Protein AF-A0AAU8WFD1-F1 (afdb_monomer)

Radius of gyration: 31.19 Å; Cα contacts (8 Å, |Δi|>4): 1048; chains: 1; bounding box: 68×57×112 Å

Foldseek 3Di:
DDDDDDDDDDDDDDDDDDDDDDDDDDDDDDDDDDDPDDPPDPDDPDQPLAALDPDDPDPFFAWAAQAAAQAFAEKEFEPDPLDDVQLQVLVCVVCVVQVHHYHYDPDADQLNLQAWTATQSNQEIEGAPDWCAVLLVLLLLLLVLFPLVAPCSLLQACSNLVDSFEDTDHPVNNVRSVVVCVSHVHHYDHALWNAGSLQKHWHAALVGDIFMEGEQSRLLSSLCQQLLVPLQLLVLLLVVCVVVVLQQKDWAFDADPNDGDPAIDIGHHHLVLLLLLCVLVVLQPPPQPDPVSSSVVSSSLVSLLVSDHPPDPLVPPDDPVVSLVVCVVVSLVVVCVSVVHHDDPRYPVVVVSVVSNSSSVCSSPDDGPDDLVQLVVLLVVDDDDLSQLVSSLSSCCSSSVHHPPDDPVVSSVSSSSSVSSSVVSLCSVCVVNSHDSLSYQHARDNDNGNLQAWGYYPNQEIEGEALVQQLVLLVVLLPDPPDDPVSNVQSVVQNVVSVVSNVSRVVSSVRRCVSSVVSVGHYDYHHAWGDTDLFIGGQSQWGWYHGVWTEIEWADDQRVSSVVVRVVVVCVVPPGYHYHHGQNDFDPPPDDDRDGSQRVCVSVVHGPNSSMHTHD

Organism: NCBI:txid2014742

Structure (mmCIF, N/CA/C/O backbone):
data_AF-A0AAU8WFD1-F1
#
_entry.id   AF-A0AAU8WFD1-F1
#
loop_
_atom_site.group_PDB
_atom_site.id
_atom_site.type_symbol
_atom_site.label_atom_id
_atom_site.label_alt_id
_atom_site.label_comp_id
_atom_site.label_asym_id
_atom_site.label_entity_id
_atom_site.label_seq_id
_atom_site.pdbx_PDB_ins_code
_atom_site.Cartn_x
_atom_site.Cartn_y
_atom_site.Cartn_z
_atom_site.occupancy
_atom_site.B_iso_or_equiv
_atom_site.auth_seq_id
_atom_site.auth_comp_id
_atom_site.auth_asym_id
_atom_site.auth_atom_id
_atom_site.pdbx_PDB_model_num
ATOM 1 N N . MET A 1 1 ? 43.605 -22.599 57.002 1.00 27.89 1 MET A N 1
ATOM 2 C CA . MET A 1 1 ? 43.574 -24.043 56.692 1.00 27.89 1 MET A CA 1
ATOM 3 C C . MET A 1 1 ? 42.374 -24.658 57.401 1.00 27.89 1 MET A C 1
ATOM 5 O O . MET A 1 1 ? 42.294 -24.521 58.610 1.00 27.89 1 MET A O 1
ATOM 9 N N . SER A 1 2 ? 41.481 -25.279 56.622 1.00 26.44 2 SER A N 1
ATOM 10 C CA . SER A 1 2 ? 40.519 -26.343 56.986 1.00 26.44 2 SER A CA 1
ATOM 11 C C . SER A 1 2 ? 39.309 -26.050 57.910 1.00 26.44 2 SER A C 1
ATOM 13 O O . SER A 1 2 ? 39.406 -26.133 59.124 1.00 26.44 2 SER A O 1
ATOM 15 N N . THR A 1 3 ? 38.165 -25.759 57.267 1.00 29.31 3 THR A N 1
ATOM 16 C CA . THR A 1 3 ? 36.883 -26.524 57.235 1.00 29.31 3 THR A CA 1
ATOM 17 C C . THR A 1 3 ? 36.111 -26.940 58.519 1.00 29.31 3 THR A C 1
ATOM 19 O O . THR A 1 3 ? 36.570 -27.819 59.233 1.00 29.31 3 THR A O 1
ATOM 22 N N . LEU A 1 4 ? 34.857 -26.420 58.614 1.00 29.12 4 LEU A N 1
ATOM 23 C CA . LEU A 1 4 ? 33.569 -26.898 59.221 1.00 29.12 4 LEU A CA 1
ATOM 24 C C . LEU A 1 4 ? 33.535 -27.369 60.712 1.00 29.12 4 LEU A C 1
ATOM 26 O O . LEU A 1 4 ? 34.518 -27.863 61.231 1.00 29.12 4 LEU A O 1
ATOM 30 N N . ILE A 1 5 ? 32.447 -27.257 61.503 1.00 26.64 5 ILE A N 1
ATOM 31 C CA . ILE A 1 5 ? 31.070 -27.800 61.359 1.00 26.64 5 ILE A CA 1
ATOM 32 C C . ILE A 1 5 ? 30.066 -27.061 62.296 1.00 26.64 5 ILE A C 1
ATOM 34 O O . ILE A 1 5 ? 30.421 -26.596 63.375 1.00 26.64 5 ILE A O 1
ATOM 38 N N . PHE A 1 6 ? 28.802 -27.031 61.846 1.00 27.27 6 PHE A N 1
ATOM 39 C CA . PHE A 1 6 ? 27.512 -26.660 62.465 1.00 27.27 6 PHE A CA 1
ATOM 40 C C . PHE A 1 6 ? 27.219 -27.115 63.913 1.00 27.27 6 PHE A C 1
ATOM 42 O O . PHE A 1 6 ? 27.647 -28.184 64.334 1.00 27.27 6 PHE A O 1
ATOM 49 N N . THR A 1 7 ? 26.280 -26.421 64.578 1.00 25.20 7 THR A N 1
ATOM 50 C CA . THR A 1 7 ? 25.049 -27.019 65.165 1.00 25.20 7 THR A CA 1
ATOM 51 C C . THR A 1 7 ? 24.092 -25.925 65.673 1.00 25.20 7 THR A C 1
ATOM 53 O O . THR A 1 7 ? 24.521 -24.959 66.295 1.00 25.20 7 THR A O 1
ATOM 56 N N . GLY A 1 8 ? 22.793 -26.063 65.377 1.00 23.50 8 GLY A N 1
ATOM 57 C CA . GLY A 1 8 ? 21.712 -25.222 65.910 1.00 23.50 8 GLY A CA 1
ATOM 58 C C . GLY A 1 8 ? 20.941 -25.902 67.043 1.00 23.50 8 GLY A C 1
ATOM 59 O O . GLY A 1 8 ? 21.218 -27.055 67.346 1.00 23.50 8 GLY A O 1
ATOM 60 N N . LEU A 1 9 ? 19.979 -25.184 67.634 1.00 24.41 9 LEU A N 1
ATOM 61 C CA . LEU A 1 9 ? 18.864 -25.616 68.510 1.00 24.41 9 LEU A CA 1
ATOM 62 C C . LEU A 1 9 ? 18.195 -24.298 69.000 1.00 24.41 9 LEU A C 1
ATOM 64 O O . LEU A 1 9 ? 18.910 -23.344 69.270 1.00 24.41 9 LEU A O 1
ATOM 68 N N . TYR A 1 10 ? 16.878 -24.076 69.057 1.00 24.98 10 TYR A N 1
ATOM 69 C CA . TYR A 1 10 ? 15.832 -24.859 69.712 1.00 24.98 10 TYR A CA 1
ATOM 70 C C . TYR A 1 10 ? 14.419 -24.449 69.231 1.00 24.98 10 TYR A C 1
ATOM 72 O O . TYR A 1 10 ? 14.175 -23.328 68.793 1.00 24.98 10 TYR A O 1
ATOM 80 N N . ILE A 1 11 ? 13.501 -25.403 69.381 1.00 24.56 11 ILE A N 1
ATOM 81 C CA . ILE A 1 11 ? 12.045 -25.403 69.145 1.00 24.56 11 ILE A CA 1
ATOM 82 C C . ILE A 1 11 ? 11.280 -24.706 70.297 1.00 24.56 11 ILE A C 1
ATOM 84 O O . ILE A 1 11 ? 11.816 -24.666 71.400 1.00 24.56 11 ILE A O 1
ATOM 88 N N . VAL A 1 12 ? 10.023 -24.264 70.054 1.00 25.25 12 VAL A N 1
ATOM 89 C CA . VAL A 1 12 ? 8.772 -24.413 70.882 1.00 25.25 12 VAL A CA 1
ATOM 90 C C . VAL A 1 12 ? 7.782 -23.260 70.548 1.00 25.25 12 VAL A C 1
ATOM 92 O O . VAL A 1 12 ? 8.127 -22.099 70.713 1.00 25.25 12 VAL A O 1
ATOM 95 N N . LYS A 1 13 ? 6.654 -23.510 69.836 1.00 24.14 13 LYS A N 1
ATOM 96 C CA . LYS A 1 13 ? 5.252 -23.744 70.330 1.00 24.14 13 LYS A CA 1
ATOM 97 C C . LYS A 1 13 ? 4.712 -22.552 71.172 1.00 24.14 13 LYS A C 1
ATOM 99 O O . LYS A 1 13 ? 5.364 -22.197 72.132 1.00 24.14 13 LYS A O 1
ATOM 104 N N . LEU A 1 14 ? 3.558 -21.892 70.974 1.00 24.48 14 LEU A N 1
ATOM 105 C CA . LEU A 1 14 ? 2.190 -22.236 70.532 1.00 24.48 14 LEU A CA 1
ATOM 106 C C . LEU A 1 14 ? 1.364 -20.933 70.271 1.00 24.48 14 LEU A C 1
ATOM 108 O O . LEU A 1 14 ? 1.722 -19.865 70.751 1.00 24.48 14 LEU A O 1
ATOM 112 N N . ARG A 1 15 ? 0.247 -21.072 69.534 1.00 22.14 15 ARG A N 1
ATOM 113 C CA . ARG A 1 15 ? -0.860 -20.118 69.213 1.00 22.14 15 ARG A CA 1
ATOM 114 C C . ARG A 1 15 ? -1.748 -19.757 70.448 1.00 22.14 15 ARG A C 1
ATOM 116 O O . ARG A 1 15 ? -1.482 -20.333 71.500 1.00 22.14 15 ARG A O 1
ATOM 123 N N . PRO A 1 16 ? -2.958 -19.139 70.326 1.00 46.91 16 PRO A N 1
ATOM 124 C CA . PRO A 1 16 ? -3.492 -17.982 69.552 1.00 46.91 16 PRO A CA 1
ATOM 125 C C . PRO A 1 16 ? -4.308 -16.992 70.445 1.00 46.91 16 PRO A C 1
ATOM 127 O O . PRO A 1 16 ? -4.671 -17.345 71.560 1.00 46.91 16 PRO A O 1
ATOM 130 N N . LEU A 1 17 ? -4.751 -15.828 69.939 1.00 23.12 17 LEU A N 1
ATOM 131 C CA . LEU A 1 17 ? -6.086 -15.295 70.290 1.00 23.12 17 LEU A CA 1
ATOM 132 C C . LEU A 1 17 ? -6.581 -14.259 69.272 1.00 23.12 17 LEU A C 1
ATOM 134 O O . LEU A 1 17 ? -5.813 -13.454 68.755 1.00 23.12 17 LEU A O 1
ATOM 138 N N . ALA A 1 18 ? -7.875 -14.331 68.982 1.00 23.69 18 ALA A N 1
ATOM 139 C CA . ALA A 1 18 ? -8.595 -13.534 68.005 1.00 23.69 18 ALA A CA 1
ATOM 140 C C . ALA A 1 18 ? -9.371 -12.367 68.657 1.00 23.69 18 ALA A C 1
ATOM 142 O O . ALA A 1 18 ? -9.537 -12.324 69.874 1.00 23.69 18 ALA A O 1
ATOM 143 N N . ILE A 1 19 ? -9.989 -11.577 67.767 1.00 24.34 19 ILE A N 1
ATOM 144 C CA . ILE A 1 19 ? -11.188 -10.727 67.919 1.00 24.34 19 ILE A CA 1
ATOM 145 C C . ILE A 1 19 ? -10.951 -9.269 68.381 1.00 24.34 19 ILE A C 1
ATOM 147 O O . ILE A 1 19 ? -10.714 -9.016 69.554 1.00 24.34 19 ILE A O 1
ATOM 151 N N . PHE A 1 20 ? -11.095 -8.286 67.474 1.00 24.36 20 PHE A N 1
ATOM 152 C CA . PHE A 1 20 ? -12.323 -7.474 67.310 1.00 24.36 20 PHE A CA 1
ATOM 153 C C . PHE A 1 20 ? -12.210 -6.444 66.169 1.00 24.36 20 PHE A C 1
ATOM 155 O O . PHE A 1 20 ? -11.160 -5.864 65.915 1.00 24.36 20 PHE A O 1
ATOM 162 N N . VAL A 1 21 ? -13.340 -6.254 65.486 1.00 23.44 21 VAL A N 1
ATOM 163 C CA . VAL A 1 21 ? -13.617 -5.306 64.396 1.00 23.44 21 VAL A CA 1
ATOM 164 C C . VAL A 1 21 ? -13.984 -3.931 64.967 1.00 23.44 21 VAL A C 1
ATOM 166 O O . VAL A 1 21 ? -14.761 -3.871 65.916 1.00 23.44 21 VAL A O 1
ATOM 169 N N . ALA A 1 22 ? -13.540 -2.843 64.324 1.00 22.84 22 ALA A N 1
ATOM 170 C CA . ALA A 1 22 ? -14.235 -1.552 64.347 1.00 22.84 22 ALA A CA 1
ATOM 171 C C . ALA A 1 22 ? -13.976 -0.758 63.049 1.00 22.84 22 ALA A C 1
ATOM 173 O O . ALA A 1 22 ? -12.835 -0.456 62.708 1.00 22.84 22 ALA A O 1
ATOM 174 N N . LEU A 1 23 ? -15.058 -0.433 62.332 1.00 22.09 23 LEU A N 1
ATOM 175 C CA . LEU A 1 23 ? -15.110 0.574 61.266 1.00 22.09 23 LEU A CA 1
ATOM 176 C C . LEU A 1 23 ? -15.112 1.990 61.877 1.00 22.09 23 LEU A C 1
ATOM 178 O O . LEU A 1 23 ? -15.856 2.209 62.830 1.00 22.09 23 LEU A O 1
ATOM 182 N N . ALA A 1 24 ? -14.397 2.950 61.267 1.00 22.56 24 ALA A N 1
ATOM 183 C CA . ALA A 1 24 ? -14.975 4.139 60.599 1.00 22.56 24 ALA A CA 1
ATOM 184 C C . ALA A 1 24 ? -13.978 5.321 60.416 1.00 22.56 24 ALA A C 1
ATOM 186 O O . ALA A 1 24 ? -13.462 5.883 61.374 1.00 22.56 24 ALA A O 1
ATOM 187 N N . THR A 1 25 ? -13.831 5.724 59.144 1.00 23.64 25 THR A N 1
ATOM 188 C CA . THR A 1 25 ? -13.755 7.097 58.577 1.00 23.64 25 THR A CA 1
ATOM 189 C C . THR A 1 25 ? -12.599 8.092 58.847 1.00 23.64 25 THR A C 1
ATOM 191 O O . THR A 1 25 ? -12.519 8.709 59.898 1.00 23.64 25 THR A O 1
ATOM 194 N N . VAL A 1 26 ? -11.878 8.373 57.740 1.00 24.25 26 VAL A N 1
ATOM 195 C CA . VAL A 1 26 ? -11.469 9.676 57.139 1.00 24.25 26 VAL A CA 1
ATOM 196 C C . VAL A 1 26 ? -10.494 10.600 57.898 1.00 24.25 26 VAL A C 1
ATOM 198 O O . VAL A 1 26 ? -10.899 11.345 58.779 1.00 24.25 26 VAL A O 1
ATOM 201 N N . SER A 1 27 ? -9.237 10.694 57.435 1.00 23.05 27 SER A N 1
ATOM 202 C CA . SER A 1 27 ? -8.633 11.880 56.767 1.00 23.05 27 SER A CA 1
ATOM 203 C C . SER A 1 27 ? -7.091 11.815 56.693 1.00 23.05 27 SER A C 1
ATOM 205 O O . SER A 1 27 ? -6.401 11.285 57.552 1.00 23.05 27 SER A O 1
ATOM 207 N N . SER A 1 28 ? -6.593 12.352 55.585 1.00 24.61 28 SER A N 1
ATOM 208 C CA . SER A 1 28 ? -5.229 12.538 55.073 1.00 24.61 28 SER A CA 1
ATOM 209 C C . SER A 1 28 ? -4.153 13.125 56.016 1.00 24.61 28 SER A C 1
ATOM 211 O O . SER A 1 28 ? -4.383 14.194 56.576 1.00 24.61 28 SER A O 1
ATOM 213 N N . HIS A 1 29 ? -2.947 12.531 56.059 1.00 24.75 29 HIS A N 1
ATOM 214 C CA . HIS A 1 29 ? -1.668 13.061 55.512 1.00 24.75 29 HIS A CA 1
ATOM 215 C C . HIS A 1 29 ? -0.426 12.307 56.054 1.00 24.75 29 HIS A C 1
ATOM 217 O O . HIS A 1 29 ? -0.282 12.106 57.253 1.00 24.75 29 HIS A O 1
ATOM 223 N N . ALA A 1 30 ? 0.500 12.033 55.127 1.00 22.94 30 ALA A N 1
ATOM 224 C CA . ALA A 1 30 ? 1.960 11.950 55.272 1.00 22.94 30 ALA A CA 1
ATOM 225 C C . ALA A 1 30 ? 2.653 10.730 55.941 1.00 22.94 30 ALA A C 1
ATOM 227 O O . ALA A 1 30 ? 2.759 10.610 57.153 1.00 22.94 30 ALA A O 1
ATOM 228 N N . VAL A 1 31 ? 3.271 9.935 55.053 1.00 24.75 31 VAL A N 1
ATOM 229 C CA . VAL A 1 31 ? 4.660 9.424 55.067 1.00 24.75 31 VAL A CA 1
ATOM 230 C C . VAL A 1 31 ? 5.158 8.668 56.310 1.00 24.75 31 VAL A C 1
ATOM 232 O O . VAL A 1 31 ? 5.600 9.258 57.291 1.00 24.75 31 VAL A O 1
ATOM 235 N N . ALA A 1 32 ? 5.306 7.349 56.163 1.00 24.06 32 ALA A N 1
ATOM 236 C CA . ALA A 1 32 ? 6.411 6.613 56.773 1.00 24.06 32 ALA A CA 1
ATOM 237 C C . ALA A 1 32 ? 6.882 5.499 55.826 1.00 24.06 32 ALA A C 1
ATOM 239 O O . ALA A 1 32 ? 6.126 4.601 55.462 1.00 24.06 32 ALA A O 1
ATOM 240 N N . ASN A 1 33 ? 8.149 5.612 55.429 1.00 27.11 33 ASN A N 1
ATOM 241 C CA . ASN A 1 33 ? 8.922 4.663 54.642 1.00 27.11 33 ASN A CA 1
ATOM 242 C C . ASN A 1 33 ? 8.757 3.219 55.137 1.00 27.11 33 ASN A C 1
ATOM 244 O O . ASN A 1 33 ? 9.178 2.892 56.247 1.00 27.11 33 ASN A O 1
ATOM 248 N N . GLN A 1 34 ? 8.285 2.333 54.266 1.00 24.28 34 GLN A N 1
ATOM 249 C CA . GLN A 1 34 ? 8.747 0.951 54.271 1.00 24.28 34 GLN A CA 1
ATOM 250 C C . GLN A 1 34 ? 9.442 0.698 52.944 1.00 24.28 34 GLN A C 1
ATOM 252 O O . GLN A 1 34 ? 8.828 0.702 51.881 1.00 24.28 34 GLN A O 1
ATOM 257 N N . ALA A 1 35 ? 10.760 0.549 53.044 1.00 23.50 35 ALA A N 1
ATOM 258 C CA . ALA A 1 35 ? 11.615 0.076 51.980 1.00 23.50 35 ALA A CA 1
ATOM 259 C C . ALA A 1 35 ? 11.080 -1.273 51.489 1.00 23.50 35 ALA A C 1
ATOM 261 O O . ALA A 1 35 ? 11.246 -2.299 52.150 1.00 23.50 35 ALA A O 1
ATOM 262 N N . ILE A 1 36 ? 10.428 -1.259 50.330 1.00 24.75 36 ILE A N 1
ATOM 263 C CA . ILE A 1 36 ? 10.290 -2.455 49.516 1.00 24.75 36 ILE A CA 1
ATOM 264 C C . ILE A 1 36 ? 11.693 -2.704 48.972 1.00 24.75 36 ILE A C 1
ATOM 266 O O . ILE A 1 36 ? 12.208 -1.947 48.152 1.00 24.75 36 ILE A O 1
ATOM 270 N N . LEU A 1 37 ? 12.348 -3.711 49.542 1.00 22.20 37 LEU A N 1
ATOM 271 C CA . LEU A 1 37 ? 13.598 -4.262 49.046 1.00 22.20 37 LEU A CA 1
ATOM 272 C C . LEU A 1 37 ? 13.393 -4.663 47.582 1.00 22.20 37 LEU A C 1
ATOM 274 O O . LEU A 1 37 ? 12.732 -5.658 47.297 1.00 22.20 37 LEU A O 1
ATOM 278 N N . PHE A 1 38 ? 13.959 -3.876 46.670 1.00 21.88 38 PHE A N 1
ATOM 279 C CA . PHE A 1 38 ? 14.233 -4.316 45.311 1.00 21.88 38 PHE A CA 1
ATOM 280 C C . PHE A 1 38 ? 15.153 -5.539 45.399 1.00 21.88 38 PHE A C 1
ATOM 282 O O . PHE A 1 38 ? 16.234 -5.426 45.987 1.00 21.88 38 PHE A O 1
ATOM 289 N N . PRO A 1 39 ? 14.796 -6.694 44.816 1.00 23.47 39 PRO A N 1
ATOM 290 C CA . PRO A 1 39 ? 15.807 -7.647 44.417 1.00 23.47 39 PRO A CA 1
ATOM 291 C C . PRO A 1 39 ? 16.593 -6.970 43.294 1.00 23.47 39 PRO A C 1
ATOM 293 O O . PRO A 1 39 ? 16.148 -6.884 42.152 1.00 23.47 39 PRO A O 1
ATOM 296 N N . THR A 1 40 ? 17.747 -6.412 43.644 1.00 27.30 40 THR A N 1
ATOM 297 C CA . THR A 1 40 ? 18.810 -6.119 42.692 1.00 27.30 40 THR A CA 1
ATOM 298 C C . THR A 1 40 ? 19.379 -7.452 42.228 1.00 27.30 40 THR A C 1
ATOM 300 O O . THR A 1 40 ? 20.411 -7.885 42.727 1.00 27.30 40 THR A O 1
ATOM 303 N N . ASP A 1 41 ? 18.689 -8.096 41.296 1.00 23.97 41 ASP A N 1
ATOM 304 C CA . ASP A 1 41 ? 19.329 -9.006 40.363 1.00 23.97 41 ASP A CA 1
ATOM 305 C C . ASP A 1 41 ? 19.213 -8.361 38.990 1.00 23.97 41 ASP A C 1
ATOM 307 O O . ASP A 1 41 ? 18.152 -8.288 38.373 1.00 23.97 41 ASP A O 1
ATOM 311 N N . SER A 1 42 ? 20.347 -7.827 38.547 1.00 26.50 42 SER A N 1
ATOM 312 C CA . SER A 1 42 ? 20.631 -7.518 37.158 1.00 26.50 42 SER A CA 1
ATOM 313 C C . SER A 1 42 ? 20.534 -8.812 36.348 1.00 26.50 42 SER A C 1
ATOM 315 O O . SER A 1 42 ? 21.547 -9.454 36.065 1.00 26.50 42 SER A O 1
ATOM 317 N N . ALA A 1 43 ? 19.314 -9.219 36.009 1.00 22.80 43 ALA A N 1
ATOM 318 C CA . ALA A 1 43 ? 19.093 -10.172 34.945 1.00 22.80 43 ALA A CA 1
ATOM 319 C C . ALA A 1 43 ? 19.506 -9.471 33.651 1.00 22.80 43 ALA A C 1
ATOM 321 O O . ALA A 1 43 ? 18.942 -8.447 33.262 1.00 22.80 43 ALA A O 1
ATOM 322 N N . GLN A 1 44 ? 20.564 -9.986 33.032 1.00 22.56 44 GLN A N 1
ATOM 323 C CA . GLN A 1 44 ? 20.882 -9.681 31.649 1.00 22.56 44 GLN A CA 1
ATOM 324 C C . GLN A 1 44 ? 19.602 -9.857 30.823 1.00 22.56 44 GLN A C 1
ATOM 326 O O . GLN A 1 44 ? 18.900 -10.852 30.992 1.00 22.56 44 GLN A O 1
ATOM 331 N N . TYR A 1 45 ? 19.299 -8.880 29.966 1.00 27.25 45 TYR A N 1
ATOM 332 C CA . TYR A 1 45 ? 18.312 -9.010 28.899 1.00 27.25 45 TYR A CA 1
ATOM 333 C C . TYR A 1 45 ? 18.726 -10.192 28.010 1.00 27.25 45 TYR A C 1
ATOM 335 O O . TYR A 1 45 ? 19.468 -10.033 27.042 1.00 27.25 45 TYR A O 1
ATOM 343 N N . GLU A 1 46 ? 18.308 -11.403 28.368 1.00 23.73 46 GLU A N 1
ATOM 344 C CA . GLU A 1 46 ? 18.277 -12.515 27.433 1.00 23.73 46 GLU A CA 1
ATOM 345 C C . GLU A 1 46 ? 17.120 -12.236 26.479 1.00 23.73 46 GLU A C 1
ATOM 347 O O . GLU A 1 46 ? 15.958 -12.216 26.886 1.00 23.73 46 GLU A O 1
ATOM 352 N N . SER A 1 47 ? 17.434 -11.991 25.204 1.00 31.69 47 SER A N 1
ATOM 353 C CA . SER A 1 47 ? 16.423 -11.982 24.153 1.00 31.69 47 SER A CA 1
ATOM 354 C C . SER A 1 47 ? 15.741 -13.350 24.167 1.00 31.69 47 SER A C 1
ATOM 356 O O . SER A 1 47 ? 16.341 -14.351 23.761 1.00 31.69 47 SER A O 1
ATOM 358 N N . SER A 1 48 ? 14.515 -13.425 24.678 1.00 32.50 48 SER A N 1
ATOM 359 C CA . SER A 1 48 ? 13.751 -14.663 24.671 1.00 32.50 48 SER A CA 1
ATOM 360 C C . SER A 1 48 ? 13.519 -15.067 23.216 1.00 32.50 48 SER A C 1
ATOM 362 O O . SER A 1 48 ? 12.790 -14.401 22.482 1.00 32.50 48 SER A O 1
ATOM 364 N N . THR A 1 49 ? 14.160 -16.152 22.784 1.00 34.69 49 THR A N 1
ATOM 365 C CA . THR A 1 49 ? 13.849 -16.817 21.516 1.00 34.69 49 THR A CA 1
ATOM 366 C C . THR A 1 49 ? 12.496 -17.503 21.676 1.00 34.69 49 THR A C 1
ATOM 368 O O . THR A 1 49 ? 12.391 -18.649 22.108 1.00 34.69 49 THR A O 1
ATOM 371 N N . PHE A 1 50 ? 11.431 -16.751 21.405 1.00 43.03 50 PHE A N 1
ATOM 372 C CA . PHE A 1 50 ? 10.076 -17.279 21.343 1.00 43.03 50 PHE A CA 1
ATOM 373 C C . PHE A 1 50 ? 9.964 -18.167 20.104 1.00 43.03 50 PHE A C 1
ATOM 375 O O . PHE A 1 50 ? 10.178 -17.698 18.994 1.00 43.03 50 PHE A O 1
ATOM 382 N N . ARG A 1 51 ? 9.656 -19.453 20.283 1.00 43.81 51 ARG A N 1
ATOM 383 C CA . ARG A 1 51 ? 9.287 -20.344 19.179 1.00 43.81 51 ARG A CA 1
ATOM 384 C C . ARG A 1 51 ? 7.777 -20.502 19.175 1.00 43.81 51 ARG A C 1
ATOM 386 O O . ARG A 1 51 ? 7.229 -21.021 20.148 1.00 43.81 51 ARG A O 1
ATOM 393 N N . VAL A 1 52 ? 7.124 -20.124 18.079 1.00 46.28 52 VAL A N 1
ATOM 394 C CA . VAL A 1 52 ? 5.742 -20.532 17.816 1.00 46.28 52 VAL A CA 1
ATOM 395 C C . VAL A 1 52 ? 5.756 -22.058 17.699 1.00 46.28 52 VAL A C 1
ATOM 397 O O . VAL A 1 52 ? 6.476 -22.634 16.883 1.00 46.28 52 VAL A O 1
ATOM 400 N N . GLY A 1 53 ? 5.058 -22.742 18.606 1.00 38.09 53 GLY A N 1
ATOM 401 C CA . GLY A 1 53 ? 5.049 -24.200 18.659 1.00 38.09 53 GLY A CA 1
ATOM 402 C C . GLY A 1 53 ? 4.545 -24.792 17.343 1.00 38.09 53 GLY A C 1
ATOM 403 O O . GLY A 1 53 ? 3.431 -24.505 16.918 1.00 38.09 53 GLY A O 1
ATOM 404 N N . SER A 1 54 ? 5.346 -25.657 16.715 1.00 36.81 54 SER A N 1
ATOM 405 C CA . SER A 1 54 ? 4.979 -26.381 15.497 1.00 36.81 54 SER A CA 1
ATOM 406 C C . SER A 1 54 ? 3.917 -27.450 15.790 1.00 36.81 54 SER A C 1
ATOM 408 O O . SER A 1 54 ? 4.225 -28.640 15.876 1.00 36.81 54 SER A O 1
ATOM 410 N N . GLN A 1 55 ? 2.662 -27.056 15.980 1.00 37.59 55 GLN A N 1
ATOM 411 C CA . GLN A 1 55 ? 1.534 -27.987 15.951 1.00 37.59 55 GLN A CA 1
ATOM 412 C C . GLN A 1 55 ? 0.320 -27.348 15.275 1.00 37.59 55 GLN A C 1
ATOM 414 O O . GLN A 1 55 ? -0.657 -26.998 15.925 1.00 37.59 55 GLN A O 1
ATOM 419 N N . SER A 1 56 ? 0.350 -27.289 13.943 1.00 36.88 56 SER A N 1
ATOM 420 C CA . SER A 1 56 ? -0.871 -27.232 13.140 1.00 36.88 56 SER A CA 1
ATOM 421 C C . SER A 1 56 ? -0.871 -28.390 12.144 1.00 36.88 56 SER A C 1
ATOM 423 O O . SER A 1 56 ? 0.026 -28.534 11.320 1.00 36.88 56 SER A O 1
ATOM 425 N N . THR A 1 57 ? -1.875 -29.259 12.271 1.00 32.66 57 THR A N 1
ATOM 426 C CA . THR A 1 57 ? -2.209 -30.340 11.324 1.00 32.66 57 THR A CA 1
ATOM 427 C C . THR A 1 57 ? -3.353 -29.929 10.386 1.00 32.66 57 THR A C 1
ATOM 429 O O . THR A 1 57 ? -3.906 -30.761 9.669 1.00 32.66 57 THR A O 1
ATOM 432 N N . SER A 1 58 ? -3.720 -28.642 10.380 1.00 36.53 58 SER A N 1
ATOM 433 C CA . SER A 1 58 ? -4.740 -28.068 9.504 1.00 36.53 58 SER A CA 1
ATOM 434 C C . SER A 1 58 ? -4.063 -27.363 8.331 1.00 36.53 58 SER A C 1
ATOM 436 O O . SER A 1 58 ? -3.505 -26.283 8.493 1.00 36.53 58 SER A O 1
ATOM 438 N N . ASN A 1 59 ? -4.179 -27.938 7.133 1.00 38.56 59 ASN A N 1
ATOM 439 C CA . ASN A 1 59 ? -3.704 -27.351 5.870 1.00 38.56 59 ASN A CA 1
ATOM 440 C C . ASN A 1 59 ? -4.548 -26.153 5.378 1.00 38.56 59 ASN A C 1
ATOM 442 O O . ASN A 1 59 ? -4.401 -25.730 4.235 1.00 38.56 59 ASN A O 1
ATOM 446 N N . THR A 1 60 ? -5.460 -25.624 6.196 1.00 50.69 60 THR A N 1
ATOM 447 C CA . THR A 1 60 ? -6.298 -24.474 5.833 1.00 50.69 60 THR A CA 1
ATOM 448 C C . THR A 1 60 ? -5.578 -23.180 6.196 1.00 50.69 60 THR A C 1
ATOM 450 O O . THR A 1 60 ? -5.405 -22.878 7.377 1.00 50.69 60 THR A O 1
ATOM 453 N N . LEU A 1 61 ? -5.148 -22.438 5.174 1.00 73.00 61 LEU A N 1
ATOM 454 C CA . LEU A 1 61 ? -4.643 -21.073 5.299 1.00 73.00 61 LEU A CA 1
ATOM 455 C C . LEU A 1 61 ? -5.723 -20.195 5.952 1.00 73.00 61 LEU A C 1
ATOM 457 O O . LEU A 1 61 ? -6.813 -20.072 5.408 1.00 73.00 61 LEU A O 1
ATOM 461 N N . ASN A 1 62 ? -5.419 -19.621 7.116 1.00 82.94 62 ASN A N 1
ATOM 462 C CA . ASN A 1 62 ? -6.272 -18.656 7.809 1.00 82.94 62 ASN A CA 1
ATOM 463 C C . ASN A 1 62 ? -5.405 -17.480 8.249 1.00 82.94 62 ASN A C 1
ATOM 465 O O . ASN A 1 62 ? -4.415 -17.687 8.954 1.00 82.94 62 ASN A O 1
ATOM 469 N N . LEU A 1 63 ? -5.783 -16.269 7.858 1.00 88.31 63 LEU A N 1
ATOM 470 C CA . LEU A 1 63 ? -5.111 -15.037 8.272 1.00 88.31 63 LEU A CA 1
ATOM 471 C C . LEU A 1 63 ? -5.430 -14.689 9.730 1.00 88.31 63 LEU A C 1
ATOM 473 O O . LEU A 1 63 ? -6.472 -15.103 10.251 1.00 88.31 63 LEU A O 1
ATOM 477 N N . ALA A 1 64 ? -4.546 -13.920 10.369 1.00 89.69 64 ALA A N 1
ATOM 478 C CA . ALA A 1 64 ? -4.893 -13.160 11.566 1.00 89.69 64 ALA A CA 1
ATOM 479 C C . ALA A 1 64 ? -6.125 -12.279 11.287 1.00 89.69 64 ALA A C 1
ATOM 481 O O . ALA A 1 64 ? -6.392 -11.911 10.145 1.00 89.69 64 ALA A O 1
ATOM 482 N N . VAL A 1 65 ? -6.934 -12.044 12.319 1.00 92.69 65 VAL A N 1
ATOM 483 C CA . VAL A 1 65 ? -8.288 -11.490 12.178 1.00 92.69 65 VAL A CA 1
ATOM 484 C C . VAL A 1 65 ? -8.397 -10.210 12.996 1.00 92.69 65 VAL A C 1
ATOM 486 O O . VAL A 1 65 ? -7.966 -10.187 14.144 1.00 92.69 65 VAL A O 1
ATOM 489 N N . ASP A 1 66 ? -9.049 -9.186 12.456 1.00 94.81 66 ASP A N 1
ATOM 490 C CA . ASP A 1 66 ? -9.139 -7.852 13.072 1.00 94.81 66 ASP A CA 1
ATOM 491 C C . ASP A 1 66 ? -10.514 -7.572 13.683 1.00 94.81 66 ASP A C 1
ATOM 493 O O . ASP A 1 66 ? -10.836 -6.435 14.023 1.00 94.81 66 ASP A O 1
ATOM 497 N N . ASP A 1 67 ? -11.358 -8.601 13.785 1.00 94.69 67 ASP A N 1
ATOM 498 C CA . ASP A 1 67 ? -12.700 -8.526 14.344 1.00 94.69 67 ASP A CA 1
ATOM 499 C C . ASP A 1 67 ? -12.820 -9.183 15.732 1.00 94.69 67 ASP A C 1
ATOM 501 O O . ASP A 1 67 ? -11.927 -9.861 16.242 1.00 94.69 67 ASP A O 1
ATOM 505 N N . LEU A 1 68 ? -13.992 -9.034 16.353 1.00 94.69 68 LEU A N 1
ATOM 506 C CA . LEU A 1 68 ? -14.278 -9.576 17.687 1.00 94.69 68 LEU A CA 1
ATOM 507 C C . LEU A 1 68 ? -14.268 -11.113 17.773 1.00 94.69 68 LEU A C 1
ATOM 509 O O . LEU A 1 68 ? -14.342 -11.652 18.879 1.00 94.69 68 LEU A O 1
ATOM 513 N N . SER A 1 69 ? -14.215 -11.835 16.652 1.00 91.00 69 SER A N 1
ATOM 514 C CA . SER A 1 69 ? -14.079 -13.294 16.648 1.00 91.00 69 SER A CA 1
ATOM 515 C C . SER A 1 69 ? -12.632 -13.759 16.846 1.00 91.00 69 SER A C 1
ATOM 517 O O . SER A 1 69 ? -12.428 -14.938 17.154 1.00 91.00 69 SER A O 1
ATOM 519 N N . ASN A 1 70 ? -11.650 -12.857 16.716 1.00 92.38 70 ASN A N 1
ATOM 520 C CA . ASN A 1 70 ? -10.246 -13.161 16.954 1.00 92.38 70 ASN A CA 1
ATOM 521 C C . ASN A 1 70 ? -10.008 -13.527 18.425 1.00 92.38 70 ASN A C 1
ATOM 523 O O . ASN A 1 70 ? -10.284 -12.728 19.323 1.00 92.38 70 ASN A O 1
ATOM 527 N N . ARG A 1 71 ? -9.477 -14.725 18.694 1.00 94.12 71 ARG A N 1
ATOM 528 C CA . ARG A 1 71 ? -9.106 -15.144 20.051 1.00 94.12 71 ARG A CA 1
ATOM 529 C C . ARG A 1 71 ? -7.656 -14.796 20.344 1.00 94.12 71 ARG A C 1
ATOM 531 O O . ARG A 1 71 ? -6.818 -15.688 20.439 1.00 94.12 71 ARG A O 1
ATOM 538 N N . VAL A 1 72 ? -7.380 -13.508 20.498 1.00 95.75 72 VAL A N 1
ATOM 539 C CA . VAL A 1 72 ? -6.026 -13.003 20.748 1.00 95.75 72 VAL A CA 1
ATOM 540 C C . VAL A 1 72 ? -5.415 -13.702 21.965 1.00 95.75 72 VAL A C 1
ATOM 542 O O . VAL A 1 72 ? -5.937 -13.594 23.075 1.00 95.75 72 VAL A O 1
ATOM 545 N N . LYS A 1 73 ? -4.293 -14.400 21.761 1.00 96.38 73 LYS A N 1
ATOM 546 C CA . LYS A 1 73 ? -3.455 -14.938 22.845 1.00 96.38 73 LYS A CA 1
ATOM 547 C C . LYS A 1 73 ? -2.090 -14.280 22.913 1.00 96.38 73 LYS A C 1
ATOM 549 O O . LYS A 1 73 ? -1.483 -14.291 23.985 1.00 96.38 73 LYS A O 1
ATOM 554 N N . THR A 1 74 ? -1.636 -13.687 21.814 1.00 96.56 74 THR A N 1
ATOM 555 C CA . THR A 1 74 ? -0.345 -13.010 21.737 1.00 96.56 74 THR A CA 1
ATOM 556 C C . THR A 1 74 ? -0.501 -11.660 21.053 1.00 96.56 74 THR A C 1
ATOM 558 O O . THR A 1 74 ? -1.124 -11.567 19.998 1.00 96.56 74 THR A O 1
ATOM 561 N N . VAL A 1 75 ? 0.097 -10.630 21.647 1.00 97.19 75 VAL A N 1
ATOM 562 C CA . VAL A 1 75 ? 0.340 -9.323 21.028 1.00 97.19 75 VAL A CA 1
ATOM 563 C C . VAL A 1 75 ? 1.845 -9.089 21.052 1.00 97.19 75 VAL A C 1
ATOM 565 O O . VAL A 1 75 ? 2.467 -9.166 22.111 1.00 97.19 75 VAL A O 1
ATOM 568 N N . VAL A 1 76 ? 2.442 -8.819 19.898 1.00 96.38 76 VAL A N 1
ATOM 569 C CA . VAL A 1 76 ? 3.867 -8.495 19.784 1.00 96.38 76 VAL A CA 1
ATOM 570 C C . VAL A 1 76 ? 4.011 -7.018 19.451 1.00 96.38 76 VAL A C 1
ATOM 572 O O . VAL A 1 76 ? 3.327 -6.516 18.563 1.00 96.38 76 VAL A O 1
ATOM 575 N N . ILE A 1 77 ? 4.912 -6.337 20.154 1.00 95.81 77 ILE A N 1
ATOM 576 C CA . ILE A 1 77 ? 5.260 -4.929 19.951 1.00 95.81 77 ILE A CA 1
ATOM 577 C C . ILE A 1 77 ? 6.780 -4.812 19.714 1.00 95.81 77 ILE A C 1
ATOM 579 O O . ILE A 1 77 ? 7.559 -5.514 20.368 1.00 95.81 77 ILE A O 1
ATOM 583 N N . PRO A 1 78 ? 7.255 -3.974 18.776 1.00 94.44 78 PRO A N 1
ATOM 584 C CA . PRO A 1 78 ? 8.676 -3.848 18.501 1.00 94.44 78 PRO A CA 1
ATOM 585 C C . PRO A 1 78 ? 9.400 -3.166 19.665 1.00 94.44 78 PRO A C 1
ATOM 587 O O . PRO A 1 78 ? 8.954 -2.152 20.207 1.00 94.44 78 PRO A O 1
ATOM 590 N N . GLU A 1 79 ? 10.576 -3.681 20.010 1.00 93.00 79 GLU A N 1
ATOM 591 C CA . GLU A 1 79 ? 11.516 -2.975 20.876 1.00 93.00 79 GLU A CA 1
ATOM 592 C C . GLU A 1 79 ? 12.173 -1.845 20.067 1.00 93.00 79 GLU A C 1
ATOM 594 O O . GLU A 1 79 ? 13.164 -2.034 19.358 1.00 93.00 79 GLU A O 1
ATOM 599 N N . HIS A 1 80 ? 11.571 -0.658 20.127 1.00 91.00 80 HIS A N 1
ATOM 600 C CA . HIS A 1 80 ? 11.973 0.504 19.343 1.00 91.00 80 HIS A CA 1
ATOM 601 C C . HIS A 1 80 ? 12.013 1.758 20.219 1.00 91.00 80 HIS A C 1
ATOM 603 O O . HIS A 1 80 ? 11.128 1.967 21.039 1.00 91.00 80 HIS A O 1
ATOM 609 N N . TYR A 1 81 ? 12.976 2.661 20.002 1.00 87.19 81 TYR A N 1
ATOM 610 C CA . TYR A 1 81 ? 13.156 3.867 20.836 1.00 87.19 81 TYR A CA 1
ATOM 611 C C . TYR A 1 81 ? 11.947 4.829 20.838 1.00 87.19 81 TYR A C 1
ATOM 613 O O . TYR A 1 81 ? 11.847 5.728 21.677 1.00 87.19 81 TYR A O 1
ATOM 621 N N . GLN A 1 82 ? 11.039 4.686 19.867 1.00 87.62 82 GLN A N 1
ATOM 622 C CA . GLN A 1 82 ? 9.787 5.448 19.813 1.00 87.62 82 GLN A CA 1
ATOM 623 C C . GLN A 1 82 ? 8.679 4.838 20.685 1.00 87.62 82 GLN A C 1
ATOM 625 O O . GLN A 1 82 ? 7.790 5.577 21.102 1.00 87.62 82 GLN A O 1
ATOM 630 N N . ILE A 1 83 ? 8.770 3.551 21.030 1.00 90.38 83 ILE A N 1
ATOM 631 C CA . ILE A 1 83 ? 7.869 2.862 21.955 1.00 90.38 83 ILE A CA 1
ATOM 632 C C . ILE A 1 83 ? 8.409 3.036 23.378 1.00 90.38 83 ILE A C 1
ATOM 634 O O . ILE A 1 83 ? 9.492 2.561 23.706 1.00 90.38 83 ILE A O 1
ATOM 638 N N . GLN A 1 84 ? 7.675 3.766 24.218 1.00 89.94 84 GLN A N 1
ATOM 639 C CA . GLN A 1 84 ? 8.020 3.938 25.628 1.00 89.94 84 GLN A CA 1
ATOM 640 C C . GLN A 1 84 ? 7.608 2.706 26.457 1.00 89.94 84 GLN A C 1
ATOM 642 O O . GLN A 1 84 ? 6.601 2.065 26.126 1.00 89.94 84 GLN A O 1
ATOM 647 N N . PRO A 1 85 ? 8.348 2.383 27.536 1.00 92.00 85 PRO A N 1
ATOM 648 C CA . PRO A 1 85 ? 8.026 1.277 28.439 1.00 92.00 85 PRO A CA 1
ATOM 649 C C . PRO A 1 85 ? 6.616 1.343 29.038 1.00 92.00 85 PRO A C 1
ATOM 651 O O . PRO A 1 85 ? 6.016 0.305 29.305 1.00 92.00 85 PRO A O 1
ATOM 654 N N . GLU A 1 86 ? 6.072 2.544 29.224 1.00 93.50 86 GLU A N 1
ATOM 655 C CA . GLU A 1 86 ? 4.748 2.780 29.797 1.00 93.50 86 GLU A CA 1
ATOM 656 C C . GLU A 1 86 ? 3.636 2.188 28.920 1.00 93.50 86 GLU A C 1
ATOM 658 O O . GLU A 1 86 ? 2.768 1.494 29.442 1.00 93.50 86 GLU A O 1
ATOM 663 N N . LEU A 1 87 ? 3.694 2.349 27.591 1.00 94.88 87 LEU A N 1
ATOM 664 C CA . LEU A 1 87 ? 2.741 1.690 26.684 1.00 94.88 87 LEU A CA 1
ATOM 665 C C . LEU A 1 87 ? 2.838 0.165 26.760 1.00 94.88 87 LEU A C 1
ATOM 667 O O . LEU A 1 87 ? 1.815 -0.516 26.754 1.00 94.88 87 LEU A O 1
ATOM 671 N N . VAL A 1 88 ? 4.052 -0.384 26.851 1.00 96.44 88 VAL A N 1
ATOM 672 C CA . VAL A 1 88 ? 4.242 -1.836 27.001 1.00 96.44 88 VAL A CA 1
ATOM 673 C C . VAL A 1 88 ? 3.631 -2.316 28.320 1.00 96.44 88 VAL A C 1
ATOM 675 O O . VAL A 1 88 ? 2.972 -3.356 28.350 1.00 96.44 88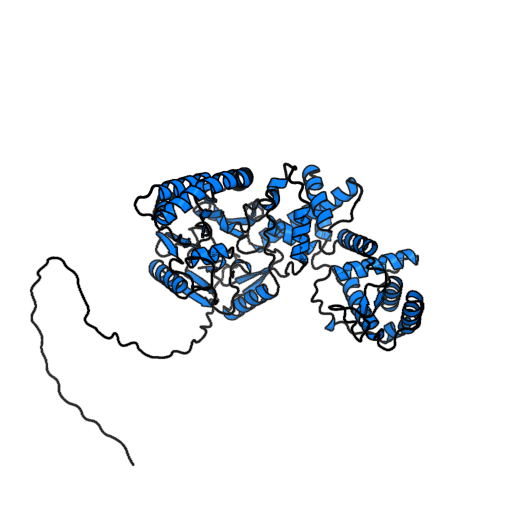 VAL A O 1
ATOM 678 N N . ALA A 1 89 ? 3.799 -1.552 29.402 1.00 96.69 89 ALA A N 1
ATOM 679 C CA . ALA A 1 89 ? 3.220 -1.855 30.707 1.00 96.69 89 ALA A CA 1
ATOM 680 C C . ALA A 1 89 ? 1.683 -1.794 30.688 1.00 96.69 89 ALA A C 1
ATOM 682 O O . ALA A 1 89 ? 1.040 -2.724 31.172 1.00 96.69 89 ALA A O 1
ATOM 683 N N . GLU A 1 90 ? 1.096 -0.761 30.075 1.00 97.44 90 GLU A N 1
ATOM 684 C CA . GLU A 1 90 ? -0.356 -0.648 29.896 1.00 97.44 90 GLU A CA 1
ATOM 685 C C . GLU A 1 90 ? -0.914 -1.831 29.091 1.00 97.44 90 GLU A C 1
ATOM 687 O O . GLU A 1 90 ? -1.874 -2.470 29.519 1.00 97.44 90 GLU A O 1
ATOM 692 N N . LEU A 1 91 ? -0.287 -2.191 27.964 1.00 97.81 91 LEU A N 1
ATOM 693 C CA . LEU A 1 91 ? -0.690 -3.359 27.174 1.00 97.81 91 LEU A CA 1
ATOM 694 C C . LEU A 1 91 ? -0.559 -4.661 27.967 1.00 97.81 91 LEU A C 1
ATOM 696 O O . LEU A 1 91 ? -1.427 -5.527 27.877 1.00 97.81 91 LEU A O 1
ATOM 700 N N . THR A 1 92 ? 0.505 -4.800 28.760 1.00 98.25 92 THR A N 1
ATOM 701 C CA . THR A 1 92 ? 0.724 -5.976 29.613 1.00 98.25 92 THR A CA 1
ATOM 702 C C . THR A 1 92 ? -0.372 -6.099 30.668 1.00 98.25 92 THR A C 1
ATOM 704 O O . THR A 1 92 ? -0.869 -7.199 30.909 1.00 98.25 92 THR A O 1
ATOM 707 N N . GLU A 1 93 ? -0.804 -4.986 31.265 1.00 98.19 93 GLU A N 1
ATOM 708 C CA . GLU A 1 93 ? -1.926 -4.976 32.204 1.00 98.19 93 GLU A CA 1
ATOM 709 C C . GLU A 1 93 ? -3.227 -5.422 31.526 1.00 98.19 93 GLU A C 1
ATOM 711 O O . GLU A 1 93 ? -3.947 -6.267 32.067 1.00 98.19 93 GLU A O 1
ATOM 716 N N . VAL A 1 94 ? -3.507 -4.924 30.317 1.00 98.00 94 VAL A N 1
ATOM 717 C CA . VAL A 1 94 ? -4.660 -5.385 29.529 1.00 98.00 94 VAL A CA 1
ATOM 718 C C . VAL A 1 94 ? -4.545 -6.881 29.221 1.00 98.00 94 VAL A C 1
ATOM 720 O O . VAL A 1 94 ? -5.527 -7.608 29.379 1.00 98.00 94 VAL A O 1
ATOM 723 N N . GLY A 1 95 ? -3.351 -7.363 28.868 1.00 97.81 95 GLY A N 1
ATOM 724 C CA . GLY A 1 95 ? -3.069 -8.779 28.631 1.00 97.81 95 GLY A CA 1
ATOM 725 C C . GLY A 1 95 ? -3.364 -9.657 29.841 1.00 97.81 95 GLY A C 1
ATOM 726 O O . GLY A 1 95 ? -4.051 -10.668 29.713 1.00 97.81 95 GLY A O 1
ATOM 727 N N . ILE A 1 96 ? -2.966 -9.227 31.041 1.00 97.94 96 ILE A N 1
ATOM 728 C CA . ILE A 1 96 ? -3.301 -9.915 32.298 1.00 97.94 96 ILE A CA 1
ATOM 729 C C . ILE A 1 96 ? -4.822 -9.975 32.502 1.00 97.94 96 ILE A C 1
ATOM 731 O O . ILE A 1 96 ? -5.356 -11.023 32.869 1.00 97.94 96 ILE A O 1
ATOM 735 N N . GLN A 1 97 ? -5.535 -8.873 32.250 1.00 97.75 97 GLN A N 1
ATOM 736 C CA . GLN A 1 97 ? -6.991 -8.815 32.423 1.00 97.75 97 GLN A CA 1
ATOM 737 C C . GLN A 1 97 ? -7.747 -9.675 31.402 1.00 97.75 97 GLN A C 1
ATOM 739 O O . GLN A 1 97 ? -8.764 -10.284 31.741 1.00 97.75 97 GLN A O 1
ATOM 744 N N . GLN A 1 98 ? -7.265 -9.730 30.161 1.00 97.56 98 GLN A N 1
ATOM 745 C CA . GLN A 1 98 ? -7.925 -10.416 29.050 1.00 97.56 98 GLN A CA 1
ATOM 746 C C . GLN A 1 98 ? -7.377 -11.821 28.776 1.00 97.56 98 GLN A C 1
ATOM 748 O O . GLN A 1 98 ? -7.994 -12.562 28.021 1.00 97.56 98 GLN A O 1
ATOM 753 N N . GLY A 1 99 ? -6.293 -12.238 29.429 1.00 96.56 99 GLY A N 1
ATOM 754 C CA . GLY A 1 99 ? -5.727 -13.579 29.287 1.00 96.56 99 GLY A CA 1
ATOM 755 C C . GLY A 1 99 ? -4.858 -13.774 28.039 1.00 96.56 99 GLY A C 1
ATOM 756 O O . GLY A 1 99 ? -4.776 -14.897 27.544 1.00 96.56 99 GLY A O 1
ATOM 757 N N . PHE A 1 100 ? -4.210 -12.715 27.544 1.00 97.50 100 PHE A N 1
ATOM 758 C CA . PHE A 1 100 ? -3.218 -12.784 26.465 1.00 97.50 100 PHE A CA 1
ATOM 759 C C . PHE A 1 100 ? -1.835 -12.323 26.941 1.00 97.50 100 PHE A C 1
ATOM 761 O O . PHE A 1 100 ? -1.696 -11.650 27.962 1.00 97.50 100 PHE A O 1
ATOM 768 N N . THR A 1 101 ? -0.797 -12.691 26.196 1.00 97.69 101 THR A N 1
ATOM 769 C CA . THR A 1 101 ? 0.596 -12.329 26.485 1.00 97.69 101 THR A CA 1
ATOM 770 C C . THR A 1 101 ? 1.043 -11.177 25.594 1.00 97.69 101 THR A C 1
ATOM 772 O O . THR A 1 101 ? 0.761 -11.178 24.397 1.00 97.69 101 THR A O 1
ATOM 775 N N . VAL A 1 102 ? 1.773 -10.220 26.167 1.00 97.88 102 VAL A N 1
ATOM 776 C CA . VAL A 1 102 ? 2.464 -9.162 25.419 1.00 97.88 102 VAL A CA 1
ATOM 777 C C . VAL A 1 102 ? 3.944 -9.507 25.322 1.00 97.88 102 VAL A C 1
ATOM 779 O O . VAL A 1 102 ? 4.573 -9.806 26.337 1.00 97.88 102 VAL A O 1
ATOM 782 N N . LEU A 1 103 ? 4.497 -9.474 24.111 1.00 95.50 103 LEU A N 1
ATOM 783 C CA . LEU A 1 103 ? 5.905 -9.752 23.835 1.00 95.50 103 LEU A CA 1
ATOM 784 C C . LEU A 1 103 ? 6.566 -8.533 23.192 1.00 95.50 103 LEU A C 1
ATOM 786 O O . LEU A 1 103 ? 6.028 -7.962 22.248 1.00 95.50 103 LEU A O 1
ATOM 790 N N . THR A 1 104 ? 7.758 -8.171 23.659 1.00 94.12 104 THR A N 1
ATOM 791 C CA . THR A 1 104 ? 8.624 -7.197 22.983 1.00 94.12 104 THR A CA 1
ATOM 792 C C . THR A 1 104 ? 9.688 -7.922 22.173 1.00 94.12 104 THR A C 1
ATOM 794 O O . THR A 1 104 ? 10.314 -8.849 22.694 1.00 94.12 104 THR A O 1
ATOM 797 N N . GLN A 1 105 ? 9.938 -7.508 20.929 1.00 91.25 105 GLN A N 1
ATOM 798 C CA . GLN A 1 105 ? 10.912 -8.196 20.077 1.00 91.25 105 GLN A CA 1
ATOM 799 C C . GLN A 1 105 ? 11.751 -7.248 19.209 1.00 91.25 105 GLN A C 1
ATOM 801 O O . GLN A 1 105 ? 11.304 -6.185 18.782 1.00 91.25 105 GLN A O 1
ATOM 806 N N . SER A 1 106 ? 12.999 -7.659 18.955 1.00 89.62 106 SER A N 1
ATOM 807 C CA . SER A 1 106 ? 14.009 -6.905 18.206 1.00 89.62 106 SER A CA 1
ATOM 808 C C . SER A 1 106 ? 14.893 -7.818 17.342 1.00 89.62 106 SER A C 1
ATOM 810 O O . SER A 1 106 ? 15.116 -8.976 17.712 1.00 89.62 106 SER A O 1
ATOM 812 N N . PRO A 1 107 ? 15.445 -7.324 16.217 1.00 89.25 107 PRO A N 1
ATOM 813 C CA . PRO A 1 107 ? 15.005 -6.130 15.497 1.00 89.25 107 PRO A CA 1
ATOM 814 C C . PRO A 1 107 ? 13.636 -6.339 14.832 1.00 89.25 107 PRO A C 1
ATOM 816 O O . PRO A 1 107 ? 13.352 -7.413 14.301 1.00 89.25 107 PRO A O 1
ATOM 819 N N . MET A 1 108 ? 12.803 -5.304 14.855 1.00 92.00 108 MET A N 1
ATOM 820 C CA . MET A 1 108 ? 11.515 -5.222 14.161 1.00 92.00 108 MET A CA 1
ATOM 821 C C . MET A 1 108 ? 11.338 -3.800 13.630 1.00 92.00 108 MET A C 1
ATOM 823 O O . MET A 1 108 ? 11.963 -2.860 14.129 1.00 92.00 108 MET A O 1
ATOM 827 N N . TYR A 1 109 ? 10.522 -3.645 12.592 1.00 91.62 109 TYR A N 1
ATOM 828 C CA . TYR A 1 109 ? 10.158 -2.321 12.100 1.00 91.62 109 TYR A CA 1
ATOM 829 C C . TYR A 1 109 ? 9.222 -1.634 13.106 1.00 91.62 109 TYR A C 1
ATOM 831 O O . TYR A 1 109 ? 8.495 -2.322 13.815 1.00 91.62 109 TYR A O 1
ATOM 839 N N . LEU A 1 110 ? 9.251 -0.298 13.205 1.00 91.56 110 LEU A N 1
ATOM 840 C CA . LEU A 1 110 ? 8.350 0.420 14.116 1.00 91.56 110 LEU A CA 1
ATOM 841 C C . LEU A 1 110 ? 6.888 0.171 13.737 1.00 91.56 110 LEU A C 1
ATOM 843 O O . LEU A 1 110 ? 6.102 -0.202 14.600 1.00 91.56 110 LEU A O 1
ATOM 847 N N . TRP A 1 111 ? 6.554 0.343 12.457 1.00 91.94 111 TRP A N 1
ATOM 848 C CA . TRP A 1 111 ? 5.233 0.027 11.919 1.00 91.94 111 TRP A CA 1
ATOM 849 C C . TRP A 1 111 ? 5.216 -1.437 11.479 1.00 91.94 111 TRP A C 1
ATOM 851 O O . TRP A 1 111 ? 5.175 -1.758 10.298 1.00 91.94 111 TRP A O 1
ATOM 861 N N . THR A 1 112 ? 5.430 -2.338 12.439 1.00 90.25 112 THR A N 1
ATOM 862 C CA . THR A 1 112 ? 5.665 -3.762 12.158 1.00 90.25 112 THR A CA 1
ATOM 863 C C . THR A 1 112 ? 4.499 -4.463 11.465 1.00 90.25 112 THR A C 1
ATOM 865 O O . THR A 1 112 ? 4.687 -5.554 10.938 1.00 90.25 112 THR A O 1
ATOM 868 N N . GLU A 1 113 ? 3.307 -3.893 11.534 1.00 89.75 113 GLU A N 1
ATOM 869 C CA . GLU A 1 113 ? 2.127 -4.405 10.853 1.00 89.75 113 GLU A CA 1
ATOM 870 C C . GLU A 1 113 ? 2.192 -4.059 9.358 1.00 89.75 113 GLU A C 1
ATOM 872 O O . GLU A 1 113 ? 1.942 -4.910 8.511 1.00 89.75 113 GLU A O 1
ATOM 877 N N . ASP A 1 114 ? 2.730 -2.887 9.011 1.00 87.88 114 ASP A N 1
ATOM 878 C CA . ASP A 1 114 ? 2.831 -2.447 7.622 1.00 87.88 114 ASP A CA 1
ATOM 879 C C . ASP A 1 114 ? 3.723 -3.352 6.763 1.00 87.88 114 ASP A C 1
ATOM 881 O O . ASP A 1 114 ? 3.462 -3.514 5.576 1.00 87.88 114 ASP A O 1
ATOM 885 N N . ASN A 1 115 ? 4.773 -3.965 7.323 1.00 88.56 115 ASN A N 1
ATOM 886 C CA . ASN A 1 115 ? 5.740 -4.741 6.539 1.00 88.56 115 ASN A CA 1
ATOM 887 C C . ASN A 1 115 ? 5.506 -6.259 6.509 1.00 88.56 115 ASN A C 1
ATOM 889 O O . ASN A 1 115 ? 6.271 -6.957 5.828 1.00 88.56 115 ASN A O 1
ATOM 893 N N . MET A 1 116 ? 4.518 -6.775 7.248 1.00 91.06 116 MET A N 1
ATOM 894 C CA . MET A 1 116 ? 4.164 -8.195 7.265 1.00 91.06 116 MET A CA 1
ATOM 895 C C . MET A 1 116 ? 2.780 -8.443 7.866 1.00 91.06 116 MET A C 1
ATOM 897 O O . MET A 1 116 ? 2.349 -7.737 8.766 1.00 91.06 116 MET A O 1
ATOM 901 N N . TRP A 1 117 ? 2.153 -9.552 7.486 1.00 91.00 117 TRP A N 1
ATOM 902 C CA . TRP A 1 117 ? 0.971 -10.069 8.177 1.00 91.00 117 TRP A CA 1
ATOM 903 C C . TRP A 1 117 ? 1.159 -11.531 8.562 1.00 91.00 117 TRP A C 1
ATOM 905 O O . TRP A 1 117 ? 2.062 -12.215 8.073 1.00 91.00 117 TRP A O 1
ATOM 915 N N . LEU A 1 118 ? 0.322 -12.022 9.472 1.00 91.75 118 LEU A N 1
ATOM 916 C CA . LEU A 1 118 ? 0.478 -13.349 10.061 1.00 91.75 118 LEU A CA 1
ATOM 917 C C . LEU A 1 118 ? -0.672 -14.285 9.698 1.00 91.75 118 LEU A C 1
ATOM 919 O O . LEU A 1 118 ? -1.803 -13.861 9.451 1.00 91.75 118 LEU A O 1
ATOM 923 N N . SER A 1 119 ? -0.399 -15.590 9.736 1.00 92.81 119 SER A N 1
ATOM 924 C CA . SER A 1 119 ? -1.473 -16.567 9.904 1.00 92.81 119 SER A CA 1
ATOM 925 C C . SER A 1 119 ? -2.099 -16.431 11.292 1.00 92.81 119 SER A C 1
ATOM 927 O O . SER A 1 119 ? -1.479 -15.943 12.236 1.00 92.81 119 SER A O 1
ATOM 929 N N . ARG A 1 120 ? -3.334 -16.912 11.435 1.00 91.44 120 ARG A N 1
ATOM 930 C CA . ARG A 1 120 ? -4.120 -16.859 12.676 1.00 91.44 120 ARG A CA 1
ATOM 931 C C . ARG A 1 120 ? -3.388 -17.424 13.896 1.00 91.44 120 ARG A C 1
ATOM 933 O O . ARG A 1 120 ? -3.605 -16.948 15.001 1.00 91.44 120 ARG A O 1
ATOM 940 N N . ASP A 1 121 ? -2.557 -18.439 13.691 1.00 91.25 121 ASP A N 1
ATOM 941 C CA . ASP A 1 121 ? -1.758 -19.120 14.717 1.00 91.25 121 ASP A CA 1
ATOM 942 C C . ASP A 1 121 ? -0.331 -18.555 14.867 1.00 91.25 121 ASP A C 1
ATOM 944 O O . ASP A 1 121 ? 0.473 -19.109 15.615 1.00 91.25 121 ASP A O 1
ATOM 948 N N . GLY A 1 122 ? 0.018 -17.502 14.121 1.00 91.69 122 GLY A N 1
ATOM 949 C CA . GLY A 1 122 ? 1.365 -16.933 14.076 1.00 91.69 122 GLY A CA 1
ATOM 950 C C . GLY A 1 122 ? 2.422 -17.847 13.442 1.00 91.69 122 GLY A C 1
ATOM 951 O O . GLY A 1 122 ? 3.601 -17.503 13.440 1.00 91.69 122 GLY A O 1
ATOM 952 N N . ALA A 1 123 ? 2.040 -19.013 12.906 1.00 92.75 123 ALA A N 1
ATOM 953 C CA . ALA A 1 123 ? 2.979 -19.989 12.357 1.00 92.75 123 ALA A CA 1
ATOM 954 C C . ALA A 1 123 ? 3.537 -19.592 10.984 1.00 92.75 123 ALA A C 1
ATOM 956 O O . ALA A 1 123 ? 4.532 -20.172 10.549 1.00 92.75 123 ALA A O 1
ATOM 957 N N . LYS A 1 124 ? 2.912 -18.629 10.299 1.00 93.88 124 LYS A N 1
ATOM 958 C CA . LYS A 1 124 ? 3.354 -18.094 9.012 1.00 93.88 124 LYS A CA 1
ATOM 959 C C . LYS A 1 124 ? 3.447 -16.576 9.063 1.00 93.88 124 LYS A C 1
ATOM 961 O O . LYS A 1 124 ? 2.546 -15.918 9.578 1.00 93.88 124 LYS A O 1
ATOM 966 N N . VAL A 1 125 ? 4.511 -16.050 8.468 1.00 93.56 125 VAL A N 1
ATOM 967 C CA . VAL A 1 125 ? 4.743 -14.622 8.237 1.00 93.56 125 VAL A CA 1
ATOM 968 C C . VAL A 1 125 ? 4.684 -14.393 6.739 1.00 93.56 125 VAL A C 1
ATOM 970 O O . VAL A 1 125 ? 5.486 -14.952 5.993 1.00 93.56 125 VAL A O 1
ATOM 973 N N . PHE A 1 126 ? 3.742 -13.576 6.300 1.00 92.69 126 PHE A N 1
ATOM 974 C CA . PHE A 1 126 ? 3.573 -13.201 4.909 1.00 92.69 126 PHE A CA 1
ATOM 975 C C . PHE A 1 126 ? 4.196 -11.834 4.673 1.00 92.69 126 PHE A C 1
ATOM 977 O O . PHE A 1 126 ? 3.988 -10.908 5.457 1.00 92.69 126 PHE A O 1
ATOM 984 N N . ARG A 1 127 ? 4.952 -11.704 3.585 1.00 91.44 127 ARG A N 1
ATOM 985 C CA . ARG A 1 127 ? 5.456 -10.411 3.119 1.00 91.44 127 ARG A CA 1
ATOM 986 C C . ARG A 1 127 ? 5.600 -10.402 1.596 1.00 91.44 127 ARG A C 1
ATOM 988 O O . ARG A 1 127 ? 5.867 -11.461 1.017 1.00 91.44 127 ARG A O 1
ATOM 995 N N . PRO A 1 128 ? 5.524 -9.240 0.930 1.00 89.12 128 PRO A N 1
ATOM 996 C CA . PRO A 1 128 ? 5.709 -9.170 -0.515 1.00 89.12 128 PRO A CA 1
ATOM 997 C C . PRO A 1 128 ? 7.109 -9.609 -0.949 1.00 89.12 128 PRO A C 1
ATOM 999 O O . PRO A 1 128 ? 8.114 -9.336 -0.289 1.00 89.12 128 PRO A O 1
ATOM 1002 N N . THR A 1 129 ? 7.197 -10.294 -2.086 1.00 85.81 129 THR A N 1
ATOM 1003 C CA . THR A 1 129 ? 8.452 -10.818 -2.648 1.00 85.81 129 THR A CA 1
ATOM 1004 C C . THR A 1 129 ? 9.388 -9.689 -3.055 1.00 85.81 129 THR A C 1
ATOM 1006 O O . THR A 1 129 ? 10.598 -9.784 -2.828 1.00 85.81 129 THR A O 1
ATOM 1009 N N . ALA A 1 130 ? 8.814 -8.635 -3.631 1.00 81.25 130 ALA A N 1
ATOM 1010 C CA . ALA A 1 130 ? 9.510 -7.493 -4.190 1.00 81.25 130 ALA A CA 1
ATOM 1011 C C . ALA A 1 130 ? 8.939 -6.188 -3.625 1.00 81.25 130 ALA A C 1
ATOM 1013 O O . ALA A 1 130 ? 7.747 -6.075 -3.338 1.00 81.25 130 ALA A O 1
ATOM 1014 N N . SER A 1 131 ? 9.811 -5.199 -3.438 1.00 79.06 131 SER A N 1
ATOM 1015 C CA . SER A 1 131 ? 9.409 -3.850 -3.050 1.00 79.06 131 SER A CA 1
ATOM 1016 C C . SER A 1 131 ? 9.042 -3.033 -4.286 1.00 79.06 131 SER A C 1
ATOM 1018 O O . SER A 1 131 ? 9.550 -3.271 -5.387 1.00 79.06 131 SER A O 1
ATOM 1020 N N . LEU A 1 132 ? 8.235 -1.983 -4.101 1.00 73.62 132 LEU A N 1
ATOM 1021 C CA . LEU A 1 132 ? 8.201 -0.899 -5.088 1.00 73.62 132 LEU A CA 1
ATOM 1022 C C . LEU A 1 132 ? 9.589 -0.249 -5.231 1.00 73.62 132 LEU A C 1
ATOM 1024 O O . LEU A 1 132 ? 9.924 0.270 -6.297 1.00 73.62 132 LEU A O 1
ATOM 1028 N N . GLY A 1 133 ? 10.428 -0.322 -4.194 1.00 69.06 133 GLY A N 1
ATOM 1029 C CA . GLY A 1 133 ? 11.774 0.238 -4.184 1.00 69.06 133 GLY A CA 1
ATOM 1030 C C . GLY A 1 133 ? 11.733 1.755 -4.372 1.00 69.06 133 GLY A C 1
ATOM 1031 O O . GLY A 1 133 ? 10.898 2.447 -3.794 1.00 69.06 133 GLY A O 1
ATOM 1032 N N . TYR A 1 134 ? 12.605 2.287 -5.229 1.00 64.00 134 TYR A N 1
ATOM 1033 C CA . TYR A 1 134 ? 12.615 3.716 -5.574 1.00 64.00 134 TYR A CA 1
ATOM 1034 C C . TYR A 1 134 ? 11.463 4.145 -6.506 1.00 64.00 134 TYR A C 1
ATOM 1036 O O . TYR A 1 134 ? 11.371 5.318 -6.855 1.00 64.00 134 TYR A O 1
ATOM 1044 N N . SER A 1 135 ? 10.553 3.241 -6.892 1.00 68.50 135 SER A N 1
ATOM 1045 C CA . SER A 1 135 ? 9.392 3.564 -7.737 1.00 68.50 135 SER A CA 1
ATOM 1046 C C . SER A 1 135 ? 8.251 4.274 -7.007 1.00 68.50 135 SER A C 1
ATOM 1048 O O . SER A 1 135 ? 7.190 4.474 -7.596 1.00 68.50 135 SER A O 1
ATOM 1050 N N . LYS A 1 136 ? 8.437 4.699 -5.753 1.00 76.00 136 LYS A N 1
ATOM 1051 C CA . LYS A 1 136 ? 7.448 5.528 -5.049 1.00 76.00 136 LYS A CA 1
ATOM 1052 C C . LYS A 1 136 ? 7.088 6.785 -5.850 1.00 76.00 136 LYS A C 1
ATOM 1054 O O . LYS A 1 136 ? 5.914 7.113 -5.993 1.00 76.00 136 LYS A O 1
ATOM 1059 N N . ASP A 1 137 ? 8.086 7.424 -6.460 1.00 80.50 137 ASP A N 1
ATOM 1060 C CA . ASP A 1 137 ? 7.871 8.583 -7.331 1.00 80.50 137 ASP A CA 1
ATOM 1061 C C . ASP A 1 137 ? 7.067 8.226 -8.586 1.00 80.50 137 ASP A C 1
ATOM 1063 O O . ASP A 1 137 ? 6.294 9.039 -9.082 1.00 80.50 137 ASP A O 1
ATOM 1067 N N . GLU A 1 138 ? 7.205 7.004 -9.102 1.00 82.56 138 GLU A N 1
ATOM 1068 C CA . GLU A 1 138 ? 6.423 6.541 -10.251 1.00 82.56 138 GLU A CA 1
ATOM 1069 C C . GLU A 1 138 ? 4.948 6.369 -9.883 1.00 82.56 138 GLU A C 1
ATOM 1071 O O . GLU A 1 138 ? 4.087 6.799 -10.649 1.00 82.56 138 GLU A O 1
ATOM 1076 N N . PHE A 1 139 ? 4.653 5.814 -8.702 1.00 87.94 139 PHE A N 1
ATOM 1077 C CA . PHE A 1 139 ? 3.282 5.738 -8.195 1.00 87.94 139 PHE A CA 1
ATOM 1078 C C . PHE A 1 139 ? 2.696 7.136 -7.958 1.00 87.94 139 PHE A C 1
ATOM 1080 O O . PHE A 1 139 ? 1.596 7.428 -8.420 1.00 87.94 139 PHE A O 1
ATOM 1087 N N . HIS A 1 140 ? 3.451 8.043 -7.328 1.00 88.81 140 HIS A N 1
ATOM 1088 C CA . HIS A 1 140 ? 3.018 9.433 -7.159 1.00 88.81 140 HIS A CA 1
ATOM 1089 C C . HIS A 1 140 ? 2.734 10.125 -8.496 1.00 88.81 140 HIS A C 1
ATOM 1091 O O . HIS A 1 140 ? 1.731 10.822 -8.622 1.00 88.81 140 HIS A O 1
ATOM 1097 N N . ASN A 1 141 ? 3.590 9.935 -9.504 1.00 90.38 141 ASN A N 1
ATOM 1098 C CA . ASN A 1 141 ? 3.385 10.505 -10.835 1.00 90.38 141 ASN A CA 1
ATOM 1099 C C . ASN A 1 141 ? 2.163 9.895 -11.533 1.00 90.38 141 ASN A C 1
ATOM 1101 O O . ASN A 1 141 ? 1.407 10.619 -12.177 1.00 90.38 141 ASN A O 1
ATOM 1105 N N . PHE A 1 142 ? 1.947 8.585 -11.377 1.00 93.12 142 PHE A N 1
ATOM 1106 C CA . PHE A 1 142 ? 0.770 7.886 -11.890 1.00 93.12 142 PHE A CA 1
ATOM 1107 C C . PHE A 1 142 ? -0.520 8.471 -11.306 1.00 93.12 142 PHE A C 1
ATOM 1109 O O . PHE A 1 142 ? -1.398 8.909 -12.049 1.00 93.12 142 PHE A O 1
ATOM 1116 N N . ILE A 1 143 ? -0.598 8.577 -9.978 1.00 93.00 143 ILE A N 1
ATOM 1117 C CA . ILE A 1 143 ? -1.728 9.202 -9.284 1.00 93.00 143 ILE A CA 1
ATOM 1118 C C . ILE A 1 143 ? -1.845 10.698 -9.621 1.00 93.00 143 ILE A C 1
ATOM 1120 O O . ILE A 1 143 ? -2.948 11.227 -9.735 1.00 93.00 143 ILE A O 1
ATOM 1124 N N . GLY A 1 144 ? -0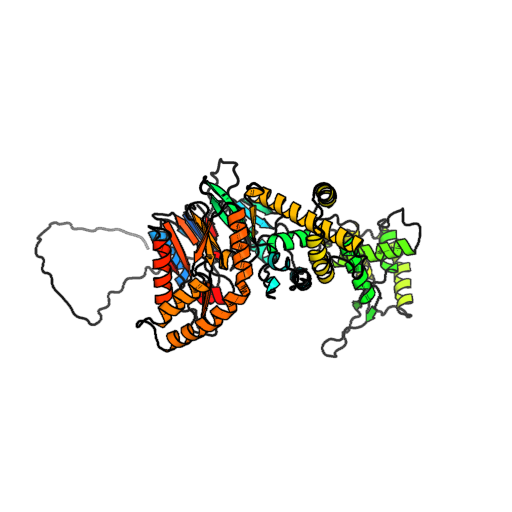.728 11.392 -9.848 1.00 92.31 144 GLY A N 1
ATOM 1125 C CA . GLY A 1 144 ? -0.706 12.793 -10.273 1.00 92.31 144 GLY A CA 1
ATOM 1126 C C . GLY A 1 144 ? -1.379 13.050 -11.627 1.00 92.31 144 GLY A C 1
ATOM 1127 O O . GLY A 1 144 ? -1.805 14.175 -11.885 1.00 92.31 144 GLY A O 1
ATOM 1128 N N . GLY A 1 145 ? -1.519 12.021 -12.471 1.00 93.69 145 GLY A N 1
ATOM 1129 C CA . GLY A 1 145 ? -2.276 12.074 -13.725 1.00 93.69 145 GLY A CA 1
ATOM 1130 C C . GLY A 1 145 ? -3.791 11.920 -13.572 1.00 93.69 145 GLY A C 1
ATOM 1131 O O . GLY A 1 145 ? -4.500 11.953 -14.577 1.00 93.69 145 GLY A O 1
ATOM 1132 N N . LEU A 1 146 ? -4.300 11.738 -12.349 1.00 95.06 146 LEU A N 1
ATOM 1133 C CA . LEU A 1 146 ? -5.725 11.584 -12.069 1.00 95.06 146 LEU A CA 1
ATOM 1134 C C . LEU A 1 146 ? -6.525 12.826 -12.492 1.00 95.06 146 LEU A C 1
ATOM 1136 O O . LEU A 1 146 ? -6.346 13.921 -11.949 1.00 95.06 146 LEU A O 1
ATOM 1140 N N . ASP A 1 147 ? -7.483 12.643 -13.402 1.00 94.19 147 ASP A N 1
ATOM 1141 C CA . ASP A 1 147 ? -8.476 13.672 -13.715 1.00 94.19 147 ASP A CA 1
ATOM 1142 C C . ASP A 1 147 ? -9.520 13.754 -12.596 1.00 94.19 147 ASP A C 1
ATOM 1144 O O . ASP A 1 147 ? -10.510 13.025 -12.583 1.00 94.19 147 ASP A O 1
ATOM 1148 N N . LYS A 1 148 ? -9.321 14.693 -11.667 1.00 91.12 148 LYS A N 1
ATOM 1149 C CA . LYS A 1 148 ? -10.228 14.929 -10.531 1.00 91.12 148 LYS A CA 1
ATOM 1150 C C . LYS A 1 148 ? -11.636 15.378 -10.936 1.00 91.12 148 LYS A C 1
ATOM 1152 O O . LYS A 1 148 ? -12.529 15.383 -10.096 1.00 91.12 148 LYS A O 1
ATOM 1157 N N . THR A 1 149 ? -11.849 15.778 -12.192 1.00 90.94 149 THR A N 1
ATOM 1158 C CA . THR A 1 149 ? -13.185 16.127 -12.700 1.00 90.94 149 THR A CA 1
ATOM 1159 C C . THR A 1 149 ? -13.967 14.903 -13.179 1.00 90.94 149 THR A C 1
ATOM 1161 O O . THR A 1 149 ? -15.188 14.975 -13.337 1.00 90.94 149 THR A O 1
ATOM 1164 N N . SER A 1 150 ? -13.287 13.767 -13.369 1.00 92.81 150 SER A N 1
ATOM 1165 C CA . SER A 1 150 ? -13.908 12.495 -13.720 1.00 92.81 150 SER A CA 1
ATOM 1166 C C . SER A 1 150 ? -14.781 11.982 -12.570 1.00 92.81 150 SER A C 1
ATOM 1168 O O . SER A 1 150 ? -14.318 11.923 -11.429 1.00 92.81 150 SER A O 1
ATOM 1170 N N . PRO A 1 151 ? -16.012 11.501 -12.834 1.00 92.06 151 PRO A N 1
ATOM 1171 C CA . PRO A 1 151 ? -16.815 10.834 -11.808 1.00 92.06 151 PRO A CA 1
ATOM 1172 C C . PRO A 1 151 ? -16.166 9.533 -11.305 1.00 92.06 151 PRO A C 1
ATOM 1174 O O . PRO A 1 151 ? -16.516 9.058 -10.228 1.00 92.06 151 PRO A O 1
ATOM 1177 N N . LEU A 1 152 ? -15.219 8.963 -12.061 1.00 94.69 152 LEU A N 1
ATOM 1178 C CA . LEU A 1 152 ? -14.454 7.779 -11.666 1.00 94.69 152 LEU A CA 1
ATOM 1179 C C . LEU A 1 152 ? -13.282 8.110 -10.737 1.00 94.69 152 LEU A C 1
ATOM 1181 O O . LEU A 1 152 ? -12.752 7.199 -10.110 1.00 94.69 152 LEU A O 1
ATOM 1185 N N . ALA A 1 153 ? -12.917 9.389 -10.569 1.00 94.12 153 ALA A N 1
ATOM 1186 C CA . ALA A 1 153 ? -11.831 9.789 -9.671 1.00 94.12 153 ALA A CA 1
ATOM 1187 C C . ALA A 1 153 ? -12.048 9.315 -8.234 1.00 94.12 153 ALA A C 1
ATOM 1189 O O . ALA A 1 153 ? -11.091 8.997 -7.535 1.00 94.12 153 ALA A O 1
ATOM 1190 N N . ILE A 1 154 ? -13.313 9.201 -7.822 1.00 94.81 154 ILE A N 1
ATOM 1191 C CA . ILE A 1 154 ? -13.674 8.714 -6.496 1.00 94.81 154 ILE A CA 1
ATOM 1192 C C . ILE A 1 154 ? -13.212 7.278 -6.237 1.00 94.81 154 ILE A C 1
ATOM 1194 O O . ILE A 1 154 ? -13.040 6.914 -5.084 1.00 94.81 154 ILE A O 1
ATOM 1198 N N . LEU A 1 155 ? -13.003 6.458 -7.275 1.00 93.44 155 LEU A N 1
ATOM 1199 C CA . LEU A 1 155 ? -12.501 5.091 -7.111 1.00 93.44 155 LEU A CA 1
ATOM 1200 C C . LEU A 1 155 ? -11.093 5.078 -6.513 1.00 93.44 155 LEU A C 1
ATOM 1202 O O . LEU A 1 155 ? -10.803 4.205 -5.699 1.00 93.44 155 LEU A O 1
ATOM 1206 N N . GLU A 1 156 ? -10.290 6.092 -6.842 1.00 93.31 156 GLU A N 1
ATOM 1207 C CA . GLU A 1 156 ? -8.904 6.247 -6.390 1.00 93.31 156 GLU A CA 1
ATOM 1208 C C . GLU A 1 156 ? -8.797 6.876 -4.989 1.00 93.31 156 GLU A C 1
ATOM 1210 O O . GLU A 1 156 ? -7.706 7.173 -4.517 1.00 93.31 156 GLU A O 1
ATOM 1215 N N . GLY A 1 157 ? -9.923 7.098 -4.303 1.00 92.94 157 GLY A N 1
ATOM 1216 C CA . GLY A 1 157 ? -9.923 7.426 -2.879 1.00 92.94 157 GLY A CA 1
ATOM 1217 C C . GLY A 1 157 ? -9.402 8.814 -2.541 1.00 92.94 157 GLY A C 1
ATOM 1218 O O . GLY A 1 157 ? -9.767 9.801 -3.185 1.00 92.94 157 GLY A O 1
ATOM 1219 N N . HIS A 1 158 ? -8.586 8.906 -1.494 1.00 89.44 158 HIS A N 1
ATOM 1220 C CA . HIS A 1 158 ? -7.982 10.135 -0.961 1.00 89.44 158 HIS A CA 1
ATOM 1221 C C . HIS A 1 158 ? -7.203 10.924 -2.016 1.00 89.44 158 HIS A C 1
ATOM 1223 O O . HIS A 1 158 ? -7.105 12.152 -1.928 1.00 89.44 158 HIS A O 1
ATOM 1229 N N . HIS A 1 159 ? -6.730 10.258 -3.066 1.00 91.75 159 HIS A N 1
ATOM 1230 C CA . HIS A 1 159 ? -6.099 10.895 -4.215 1.00 91.75 159 HIS A CA 1
ATOM 1231 C C . HIS A 1 159 ? -7.024 11.860 -4.971 1.00 91.75 159 HIS A C 1
ATOM 1233 O O . HIS A 1 159 ? -6.566 12.893 -5.475 1.00 91.75 159 HIS A O 1
ATOM 1239 N N . SER A 1 160 ? -8.338 11.607 -4.980 1.00 91.38 160 SER A N 1
ATOM 1240 C CA . SER A 1 160 ? -9.329 12.539 -5.544 1.00 91.38 160 SER A CA 1
ATOM 1241 C C . SER A 1 160 ? -9.342 13.894 -4.819 1.00 91.38 160 SER A C 1
ATOM 1243 O O . SER A 1 160 ? -9.586 14.927 -5.445 1.00 91.38 160 SER A O 1
ATOM 1245 N N . ASN A 1 161 ? -8.926 13.918 -3.549 1.00 87.31 161 ASN A N 1
ATOM 1246 C CA . ASN A 1 161 ? -8.755 15.128 -2.741 1.00 87.31 161 ASN A CA 1
ATOM 1247 C C . ASN A 1 161 ? -7.342 15.731 -2.837 1.00 87.31 161 ASN A C 1
ATOM 1249 O O . ASN A 1 161 ? -7.072 16.786 -2.270 1.00 87.31 161 ASN A O 1
ATOM 1253 N N . GLY A 1 162 ? -6.431 15.114 -3.596 1.00 83.69 162 GLY A N 1
ATOM 1254 C CA . GLY A 1 162 ? -5.052 15.577 -3.756 1.00 83.69 162 GLY A CA 1
ATOM 1255 C C . GLY A 1 162 ? -4.087 15.177 -2.646 1.00 83.69 162 GLY A C 1
ATOM 1256 O O . GLY A 1 162 ? -3.004 15.755 -2.594 1.00 83.69 162 GLY A O 1
ATOM 1257 N N . SER A 1 163 ? -4.442 14.209 -1.797 1.00 80.19 163 SER A N 1
ATOM 1258 C CA . SER A 1 163 ? -3.443 13.548 -0.955 1.00 80.19 163 SER A CA 1
ATOM 1259 C C . SER A 1 163 ? -2.593 12.597 -1.808 1.00 80.19 163 SER A C 1
ATOM 1261 O O . SER A 1 163 ? -3.111 11.896 -2.678 1.00 80.19 163 SER A O 1
ATOM 1263 N N . LEU A 1 164 ? -1.282 12.595 -1.564 1.00 73.31 164 LEU A N 1
ATOM 1264 C CA . LEU A 1 164 ? -0.303 11.699 -2.189 1.00 73.31 164 LEU A CA 1
ATOM 1265 C C . LEU A 1 164 ? 0.372 10.830 -1.121 1.00 73.31 164 LEU A C 1
ATOM 1267 O O . LEU A 1 164 ? 1.587 10.654 -1.121 1.00 73.31 164 LEU A O 1
ATOM 1271 N N . ASP A 1 165 ? -0.423 10.323 -0.182 1.00 72.25 165 ASP A N 1
ATOM 1272 C CA . ASP A 1 165 ? 0.071 9.437 0.864 1.00 72.25 165 ASP A CA 1
ATOM 1273 C C . ASP A 1 165 ? 0.067 7.991 0.351 1.00 72.25 165 ASP A C 1
ATOM 1275 O O . ASP A 1 165 ? -0.980 7.442 0.021 1.00 72.25 165 ASP A O 1
ATOM 1279 N N . THR A 1 166 ? 1.255 7.399 0.260 1.00 68.12 166 THR A N 1
ATOM 1280 C CA . THR A 1 166 ? 1.513 5.988 -0.073 1.00 68.12 166 THR A CA 1
ATOM 1281 C C . THR A 1 166 ? 2.757 5.548 0.691 1.00 68.12 166 THR A C 1
ATOM 1283 O O . THR A 1 166 ? 3.728 6.315 0.818 1.00 68.12 166 THR A O 1
ATOM 1286 N N . GLN A 1 167 ? 2.761 4.318 1.192 1.00 65.12 167 GLN A N 1
ATOM 1287 C CA . GLN A 1 167 ? 3.920 3.724 1.842 1.00 65.12 167 GLN A CA 1
ATOM 1288 C C . GLN A 1 167 ? 4.285 2.400 1.185 1.00 65.12 167 GLN A C 1
ATOM 1290 O O . GLN A 1 167 ? 4.273 1.359 1.810 1.00 65.12 167 GLN A O 1
ATOM 1295 N N . GLY A 1 168 ? 4.748 2.466 -0.066 1.00 66.31 168 GLY A N 1
ATOM 1296 C CA . GLY A 1 168 ? 5.471 1.332 -0.635 1.00 66.31 168 GLY A CA 1
ATOM 1297 C C . GLY A 1 168 ? 6.564 0.834 0.323 1.00 66.31 168 GLY A C 1
ATOM 1298 O O . GLY A 1 168 ? 7.421 1.611 0.757 1.00 66.31 168 GLY A O 1
ATOM 1299 N N . LEU A 1 169 ? 6.525 -0.458 0.644 1.00 78.81 169 LEU A N 1
ATOM 1300 C CA . LEU A 1 169 ? 7.462 -1.102 1.562 1.00 78.81 169 LEU A CA 1
ATOM 1301 C C . LEU A 1 169 ? 8.834 -1.267 0.907 1.00 78.81 169 LEU A C 1
ATOM 1303 O O . LEU A 1 169 ? 8.937 -1.595 -0.275 1.00 78.81 169 LEU A O 1
ATOM 1307 N N . TYR A 1 170 ? 9.899 -1.050 1.679 1.00 81.75 170 TYR A N 1
ATOM 1308 C CA . TYR A 1 170 ? 11.284 -1.114 1.202 1.00 81.75 170 TYR A CA 1
ATOM 1309 C C . TYR A 1 170 ? 11.960 -2.439 1.577 1.00 81.75 170 TYR A C 1
ATOM 1311 O O . TYR A 1 170 ? 11.648 -3.042 2.604 1.00 81.75 170 TYR A O 1
ATOM 1319 N N . ASP A 1 171 ? 12.984 -2.839 0.817 1.00 83.56 171 ASP A N 1
ATOM 1320 C CA . ASP A 1 171 ? 13.744 -4.079 1.059 1.00 83.56 171 ASP A CA 1
ATOM 1321 C C . ASP A 1 171 ? 14.327 -4.169 2.482 1.00 83.56 171 ASP A C 1
ATOM 1323 O O . ASP A 1 171 ? 14.387 -5.247 3.082 1.00 83.56 171 ASP A O 1
ATOM 1327 N N . SER A 1 172 ? 14.727 -3.030 3.060 1.00 86.62 172 SER A N 1
ATOM 1328 C CA . SER A 1 172 ? 15.215 -2.970 4.441 1.00 86.62 172 SER A CA 1
ATOM 1329 C C . SER A 1 172 ? 14.128 -3.314 5.460 1.00 86.62 172 SER A C 1
ATOM 1331 O O . SER A 1 172 ? 14.427 -3.940 6.471 1.00 86.62 172 SER A O 1
ATOM 1333 N N . MET A 1 173 ? 12.873 -2.939 5.196 1.00 88.06 173 MET A N 1
ATOM 1334 C CA . MET A 1 173 ? 11.732 -3.282 6.048 1.00 88.06 173 MET A CA 1
ATOM 1335 C C . MET A 1 173 ? 11.380 -4.763 5.892 1.00 88.06 173 MET A C 1
ATOM 1337 O O . MET A 1 173 ? 11.177 -5.441 6.894 1.00 88.06 173 MET A O 1
ATOM 1341 N N . TYR A 1 174 ? 11.409 -5.316 4.677 1.00 88.75 174 TYR A N 1
ATOM 1342 C CA . TYR A 1 174 ? 11.197 -6.757 4.478 1.00 88.75 174 TYR A CA 1
ATOM 1343 C C . TYR A 1 174 ? 12.257 -7.617 5.154 1.00 88.75 174 TYR A C 1
ATOM 1345 O O . TYR A 1 174 ? 11.941 -8.661 5.712 1.00 88.75 174 TYR A O 1
ATOM 1353 N N . SER A 1 175 ? 13.507 -7.157 5.182 1.00 90.50 175 SER A N 1
ATOM 1354 C CA . SER A 1 175 ? 14.580 -7.862 5.891 1.00 90.50 175 SER A CA 1
ATOM 1355 C C . SER A 1 175 ? 14.291 -7.996 7.396 1.00 90.50 175 SER A C 1
ATOM 1357 O O . SER A 1 175 ? 14.706 -8.970 8.026 1.00 90.50 175 SER A O 1
ATOM 1359 N N . LEU A 1 176 ? 13.548 -7.048 7.984 1.00 93.12 176 LEU A N 1
ATOM 1360 C CA . LEU A 1 176 ? 13.091 -7.122 9.376 1.00 93.12 176 LEU A CA 1
ATOM 1361 C C . LEU A 1 176 ? 11.957 -8.143 9.558 1.00 93.12 176 LEU A C 1
ATOM 1363 O O . LEU A 1 176 ? 11.955 -8.841 10.570 1.00 93.12 176 LEU A O 1
ATOM 1367 N N . ALA A 1 177 ? 11.056 -8.287 8.580 1.00 92.69 177 ALA A N 1
ATOM 1368 C CA . ALA A 1 177 ? 10.044 -9.348 8.568 1.00 92.69 177 ALA A CA 1
ATOM 1369 C C . ALA A 1 177 ? 10.676 -10.742 8.428 1.00 92.69 177 ALA A C 1
ATOM 1371 O O . ALA A 1 177 ? 10.365 -11.642 9.207 1.00 92.69 177 ALA A O 1
ATOM 1372 N N . ASP A 1 178 ? 11.642 -10.897 7.516 1.00 93.81 178 ASP A N 1
ATOM 1373 C CA . ASP A 1 178 ? 12.415 -12.134 7.347 1.00 93.81 178 ASP A CA 1
ATOM 1374 C C . ASP A 1 178 ? 13.121 -12.513 8.667 1.00 93.81 178 ASP A C 1
ATOM 1376 O O . ASP A 1 178 ? 13.065 -13.658 9.121 1.00 93.81 178 ASP A O 1
ATOM 1380 N N . SER A 1 179 ? 13.713 -11.521 9.341 1.00 94.06 179 SER A N 1
ATOM 1381 C CA . SER A 1 179 ? 14.370 -11.704 10.638 1.00 94.06 179 SER A CA 1
ATOM 1382 C C . SER A 1 179 ? 13.393 -12.073 11.767 1.00 94.06 179 SER A C 1
ATOM 1384 O O . SER A 1 179 ? 13.758 -12.815 12.684 1.00 94.06 179 SER A O 1
ATOM 1386 N N . TYR A 1 180 ? 12.167 -11.540 11.743 1.00 93.75 180 TYR A N 1
ATOM 1387 C CA . TYR A 1 180 ? 11.111 -11.908 12.687 1.00 93.75 180 TYR A CA 1
ATOM 1388 C C . TYR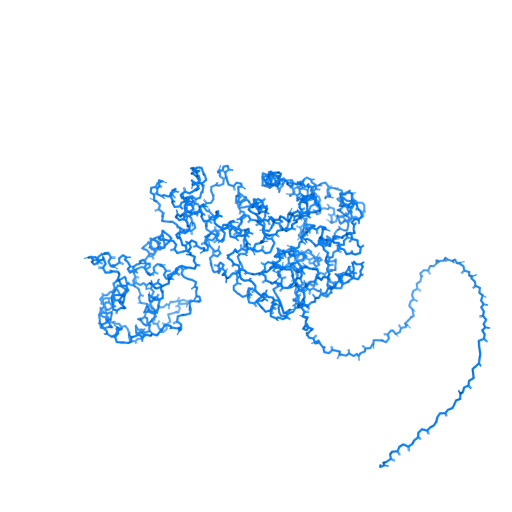 A 1 180 ? 10.662 -13.358 12.475 1.00 93.75 180 TYR A C 1
ATOM 1390 O O . TYR A 1 180 ? 10.589 -14.111 13.450 1.00 93.75 180 TYR A O 1
ATOM 1398 N N . ALA A 1 181 ? 10.429 -13.772 11.224 1.00 94.19 181 ALA A N 1
ATOM 1399 C CA . ALA A 1 181 ? 10.052 -15.143 10.880 1.00 94.19 181 ALA A CA 1
ATOM 1400 C C . ALA A 1 181 ? 11.105 -16.155 11.361 1.00 94.19 181 ALA A C 1
ATOM 1402 O O . ALA A 1 181 ? 10.778 -17.120 12.050 1.00 94.19 181 ALA A O 1
ATOM 1403 N N . GLU A 1 182 ? 12.389 -15.879 11.109 1.00 94.31 182 GLU A N 1
ATOM 1404 C CA . GLU A 1 182 ? 13.494 -16.728 11.569 1.00 94.31 182 GLU A CA 1
ATOM 1405 C C . GLU A 1 182 ? 13.525 -16.864 13.101 1.00 94.31 182 GLU A C 1
ATOM 1407 O O . GLU A 1 182 ? 13.628 -17.974 13.628 1.00 94.31 182 GLU A O 1
ATOM 1412 N N . ARG A 1 183 ? 13.404 -15.746 13.832 1.00 91.25 183 ARG A N 1
ATOM 1413 C CA . ARG A 1 183 ? 13.455 -15.750 15.304 1.00 91.25 183 ARG A CA 1
ATOM 1414 C C . ARG A 1 183 ? 12.243 -16.410 15.948 1.00 91.25 183 ARG A C 1
ATOM 1416 O O . ARG A 1 183 ? 12.414 -17.103 16.947 1.00 91.25 183 ARG A O 1
ATOM 1423 N N . SER A 1 184 ? 11.055 -16.185 15.388 1.00 89.94 184 SER A N 1
ATOM 1424 C CA . SER A 1 184 ? 9.797 -16.773 15.863 1.00 89.94 184 SER A CA 1
ATOM 1425 C C . SER A 1 184 ? 9.656 -18.254 15.491 1.00 89.94 184 SER A C 1
ATOM 1427 O O . SER A 1 184 ? 8.824 -18.962 16.060 1.00 89.94 184 SER A O 1
ATOM 1429 N N . GLY A 1 185 ? 10.477 -18.744 14.554 1.00 92.56 185 GLY A N 1
ATOM 1430 C CA . GLY A 1 185 ? 10.335 -20.075 13.972 1.00 92.56 185 GLY A CA 1
ATOM 1431 C C . GLY A 1 185 ? 9.129 -20.199 13.037 1.00 92.56 185 GLY A C 1
ATOM 1432 O O . GLY A 1 185 ? 8.710 -21.322 12.757 1.00 92.56 185 GLY A O 1
ATOM 1433 N N . ALA A 1 186 ? 8.571 -19.074 12.583 1.00 92.06 186 ALA A N 1
ATOM 1434 C CA . ALA A 1 186 ? 7.468 -19.039 11.637 1.00 92.06 186 ALA A CA 1
ATOM 1435 C C . ALA A 1 186 ? 7.948 -19.318 10.203 1.00 92.06 186 ALA A C 1
ATOM 1437 O O . ALA A 1 186 ? 9.060 -18.969 9.802 1.00 92.06 186 ALA A O 1
ATOM 1438 N N . GLU A 1 187 ? 7.084 -19.938 9.404 1.00 94.81 187 GLU A N 1
ATOM 1439 C CA . GLU A 1 187 ? 7.287 -20.110 7.970 1.00 94.81 187 GLU A CA 1
ATOM 1440 C C . GLU A 1 187 ? 7.187 -18.749 7.272 1.00 94.81 187 GLU A C 1
ATOM 1442 O O . GLU A 1 187 ? 6.146 -18.093 7.312 1.00 94.81 187 GLU A O 1
ATOM 1447 N N . LEU A 1 188 ? 8.258 -18.329 6.600 1.00 94.06 188 LEU A N 1
ATOM 1448 C CA . LEU A 1 188 ? 8.228 -17.145 5.751 1.00 94.06 188 LEU A CA 1
ATOM 1449 C C . LEU A 1 188 ? 7.547 -17.476 4.415 1.00 94.06 188 LEU A C 1
ATOM 1451 O O . LEU A 1 188 ? 8.067 -18.271 3.629 1.00 94.06 188 LEU A O 1
ATOM 1455 N N . VAL A 1 189 ? 6.429 -16.815 4.131 1.00 92.94 189 VAL A N 1
ATOM 1456 C CA . VAL A 1 189 ? 5.688 -16.918 2.872 1.00 92.94 189 VAL A CA 1
ATOM 1457 C C . VAL A 1 189 ? 5.858 -15.619 2.093 1.00 92.94 189 VAL A C 1
ATOM 1459 O O . VAL A 1 189 ? 5.467 -14.545 2.546 1.00 92.94 189 VAL A O 1
ATOM 1462 N N . LYS A 1 190 ? 6.449 -15.706 0.901 1.00 90.62 190 LYS A N 1
ATOM 1463 C CA . LYS A 1 190 ? 6.582 -14.546 0.018 1.00 90.62 190 LYS A CA 1
ATOM 1464 C C . LYS A 1 190 ? 5.362 -14.432 -0.887 1.00 90.62 190 LYS A C 1
ATOM 1466 O O . LYS A 1 190 ? 4.983 -15.422 -1.507 1.00 90.62 190 LYS A O 1
ATOM 1471 N N . THR A 1 191 ? 4.795 -13.236 -0.982 1.00 90.56 191 THR A N 1
ATOM 1472 C CA . THR A 1 191 ? 3.599 -12.961 -1.788 1.00 90.56 191 THR A CA 1
ATOM 1473 C C . THR A 1 191 ? 3.931 -12.161 -3.041 1.00 90.56 191 THR A C 1
ATOM 1475 O O . THR A 1 191 ? 4.931 -11.446 -3.118 1.00 90.56 191 THR A O 1
ATOM 1478 N N . PHE A 1 192 ? 3.108 -12.322 -4.058 1.00 90.75 192 PHE A N 1
ATOM 1479 C CA . PHE A 1 192 ? 3.007 -11.499 -5.247 1.00 90.75 192 PHE A CA 1
ATOM 1480 C C . PHE A 1 192 ? 2.435 -10.125 -4.892 1.00 90.75 192 PHE A C 1
ATOM 1482 O O . PHE A 1 192 ? 2.968 -9.105 -5.315 1.00 90.75 192 PHE A O 1
ATOM 1489 N N . SER A 1 193 ? 1.382 -10.086 -4.076 1.00 91.06 193 SER A N 1
ATOM 1490 C CA . SER A 1 193 ? 0.699 -8.838 -3.734 1.00 91.06 193 SER A CA 1
ATOM 1491 C C . SER A 1 193 ? 1.544 -7.945 -2.821 1.00 91.06 193 SER A C 1
ATOM 1493 O O . SER A 1 193 ? 2.074 -8.419 -1.812 1.00 91.06 193 SER A O 1
ATOM 1495 N N . ILE A 1 194 ? 1.630 -6.651 -3.154 1.00 89.81 194 ILE A N 1
ATOM 1496 C CA . ILE A 1 194 ? 2.146 -5.596 -2.275 1.00 89.81 194 ILE A CA 1
ATOM 1497 C C . ILE A 1 194 ? 0.971 -5.061 -1.465 1.00 89.81 194 ILE A C 1
ATOM 1499 O O . ILE A 1 194 ? 0.111 -4.351 -1.990 1.00 89.81 194 ILE A O 1
ATOM 1503 N N . ILE A 1 195 ? 0.931 -5.443 -0.196 1.00 89.62 195 ILE A N 1
ATOM 1504 C CA . ILE A 1 195 ? -0.095 -5.024 0.748 1.00 89.62 195 ILE A CA 1
ATOM 1505 C C . ILE A 1 195 ? 0.639 -4.509 1.976 1.00 89.62 195 ILE A C 1
ATOM 1507 O O . ILE A 1 195 ? 1.339 -5.277 2.636 1.00 89.62 195 ILE A O 1
ATOM 1511 N N . ASP A 1 196 ? 0.499 -3.216 2.239 1.00 85.94 196 ASP A N 1
ATOM 1512 C CA . ASP A 1 196 ? 0.880 -2.644 3.525 1.00 85.94 196 ASP A CA 1
ATOM 1513 C C . ASP A 1 196 ? -0.147 -3.146 4.543 1.00 85.94 196 ASP A C 1
ATOM 1515 O O . ASP A 1 196 ? -1.341 -3.140 4.231 1.00 85.94 196 ASP A O 1
ATOM 1519 N N . GLY A 1 197 ? 0.289 -3.601 5.716 1.00 76.88 197 GLY A N 1
ATOM 1520 C CA . GLY A 1 197 ? -0.597 -4.072 6.788 1.00 76.88 197 GLY A CA 1
ATOM 1521 C C . GLY A 1 197 ? -1.816 -3.180 6.991 1.00 76.88 197 GLY A C 1
ATOM 1522 O O . GLY A 1 197 ? -2.935 -3.638 6.764 1.00 76.88 197 GLY A O 1
ATOM 1523 N N . GLY A 1 198 ? -1.614 -1.880 7.240 1.00 87.31 198 GLY A N 1
ATOM 1524 C CA . GLY A 1 198 ? -2.731 -0.966 7.482 1.00 87.31 198 GLY A CA 1
ATOM 1525 C C . GLY A 1 198 ? -3.677 -0.785 6.284 1.00 87.31 198 GLY A C 1
ATOM 1526 O O . GLY A 1 198 ? -4.774 -0.228 6.409 1.00 87.31 198 GLY A O 1
ATOM 1527 N N . ASN A 1 199 ? -3.300 -1.278 5.101 1.00 92.50 199 ASN A N 1
ATOM 1528 C CA . ASN A 1 199 ? -4.145 -1.376 3.913 1.00 92.50 199 ASN A CA 1
ATOM 1529 C C . ASN A 1 199 ? -4.920 -2.700 3.799 1.00 92.50 199 ASN A C 1
ATOM 1531 O O . ASN A 1 199 ? -5.575 -2.923 2.777 1.00 92.50 199 ASN A O 1
ATOM 1535 N N . MET A 1 200 ? -4.923 -3.538 4.837 1.00 94.19 200 MET A N 1
ATOM 1536 C CA . MET A 1 200 ? -5.653 -4.797 4.914 1.00 94.19 200 MET A CA 1
ATOM 1537 C C . MET A 1 200 ? -6.418 -4.927 6.233 1.00 94.19 200 MET A C 1
ATOM 1539 O O . MET A 1 200 ? -5.893 -4.661 7.301 1.00 94.19 200 MET A O 1
ATOM 1543 N N . LEU A 1 201 ? -7.672 -5.376 6.166 1.00 96.38 201 LEU A N 1
ATOM 1544 C CA . LEU A 1 201 ? -8.460 -5.722 7.352 1.00 96.38 201 LEU A CA 1
ATOM 1545 C C . LEU A 1 201 ? -9.226 -7.022 7.115 1.00 96.38 201 LEU A C 1
ATOM 1547 O O . LEU A 1 201 ? -9.964 -7.153 6.135 1.00 96.38 201 LEU A O 1
ATOM 1551 N N . VAL A 1 202 ? -9.111 -7.966 8.036 1.00 95.75 202 VAL A N 1
ATOM 1552 C CA . VAL A 1 202 ? -9.703 -9.300 7.960 1.00 95.75 202 VAL A CA 1
ATOM 1553 C C . VAL A 1 202 ? -10.852 -9.419 8.957 1.00 95.75 202 VAL A C 1
ATOM 1555 O O . VAL A 1 202 ? -10.723 -9.104 10.137 1.00 95.75 202 VAL A O 1
ATOM 1558 N N . GLY A 1 203 ? -11.999 -9.925 8.508 1.00 96.06 203 GLY A N 1
ATOM 1559 C CA . GLY A 1 203 ? -13.149 -10.160 9.381 1.00 96.06 203 GLY A CA 1
ATOM 1560 C C . GLY A 1 203 ? -13.999 -11.340 8.936 1.00 96.06 203 GLY A C 1
ATOM 1561 O O . GLY A 1 203 ? -13.705 -12.008 7.947 1.00 96.06 203 GLY A O 1
ATOM 1562 N N . HIS A 1 204 ? -15.081 -11.598 9.663 1.00 95.31 204 HIS A N 1
ATOM 1563 C CA . HIS A 1 204 ? -16.025 -12.664 9.355 1.00 95.31 204 HIS A CA 1
ATOM 1564 C C . HIS A 1 204 ? -17.419 -12.128 9.074 1.00 95.31 204 HIS A C 1
ATOM 1566 O O . HIS A 1 204 ? -17.957 -11.272 9.780 1.00 95.31 204 HIS A O 1
ATOM 1572 N N . ARG A 1 205 ? -18.048 -12.701 8.049 1.00 94.62 205 ARG A N 1
ATOM 1573 C CA . ARG A 1 205 ? -19.461 -12.494 7.731 1.00 94.62 205 ARG A CA 1
ATOM 1574 C C . ARG A 1 205 ? -20.358 -13.105 8.807 1.00 94.62 205 ARG A C 1
ATOM 1576 O O . ARG A 1 205 ? -19.925 -13.891 9.646 1.00 94.62 205 ARG A O 1
ATOM 1583 N N . GLU A 1 206 ? -21.650 -12.797 8.751 1.00 92.00 206 GLU A N 1
ATOM 1584 C CA . GLU A 1 206 ? -22.645 -13.391 9.654 1.00 92.00 206 GLU A CA 1
ATOM 1585 C C . GLU A 1 206 ? -22.694 -14.928 9.576 1.00 92.00 206 GLU A C 1
ATOM 1587 O O . GLU A 1 206 ? -22.885 -15.590 10.593 1.00 92.00 206 GLU A O 1
ATOM 1592 N N . ASN A 1 207 ? -22.456 -15.502 8.393 1.00 91.12 207 ASN A N 1
ATOM 1593 C CA . ASN A 1 207 ? -22.386 -16.953 8.188 1.00 91.12 207 ASN A CA 1
ATOM 1594 C C . ASN A 1 207 ? -21.046 -17.583 8.637 1.00 91.12 207 ASN A C 1
ATOM 1596 O O . ASN A 1 207 ? -20.866 -18.788 8.474 1.00 91.12 207 ASN A O 1
ATOM 1600 N N . GLY A 1 208 ? -20.109 -16.788 9.165 1.00 90.75 208 GLY A N 1
ATOM 1601 C CA . GLY A 1 208 ? -18.796 -17.235 9.623 1.00 90.75 208 GLY A CA 1
ATOM 1602 C C . GLY A 1 208 ? -17.732 -17.385 8.534 1.00 90.75 208 GLY A C 1
ATOM 1603 O O . GLY A 1 208 ? -16.623 -17.792 8.864 1.00 90.75 208 GLY A O 1
ATOM 1604 N N . SER A 1 209 ? -18.007 -17.070 7.261 1.00 91.25 209 SER A N 1
ATOM 1605 C CA . SER A 1 209 ? -16.949 -17.053 6.241 1.00 91.25 209 SER A CA 1
ATOM 1606 C C . SER A 1 209 ? -16.064 -15.816 6.396 1.00 91.25 209 SER A C 1
ATOM 1608 O O . SER A 1 209 ? -16.580 -14.713 6.599 1.00 91.25 209 SER A O 1
ATOM 1610 N N . GLN A 1 210 ? -14.753 -15.992 6.247 1.00 93.88 210 GLN A N 1
ATOM 1611 C CA . GLN A 1 210 ? -13.785 -14.898 6.265 1.00 93.88 210 GLN A CA 1
ATOM 1612 C C . GLN A 1 210 ? -13.947 -13.992 5.031 1.00 93.88 210 GLN A C 1
ATOM 1614 O O . GLN A 1 210 ? -14.254 -14.469 3.936 1.00 93.88 210 GLN A O 1
ATOM 1619 N N . TYR A 1 211 ? -13.749 -12.692 5.222 1.00 96.81 211 TYR A N 1
ATOM 1620 C CA . TYR A 1 211 ? -13.568 -11.696 4.172 1.00 96.81 211 TYR A CA 1
ATOM 1621 C C . TYR A 1 211 ? -12.312 -10.871 4.457 1.00 96.81 211 TYR A C 1
ATOM 1623 O O . TYR A 1 211 ? -11.898 -10.747 5.611 1.00 96.81 211 TYR A O 1
ATOM 1631 N N . VAL A 1 212 ? -11.748 -10.274 3.410 1.00 97.25 212 VAL A N 1
ATOM 1632 C CA . VAL A 1 212 ? -10.631 -9.333 3.509 1.00 97.25 212 VAL A CA 1
ATOM 1633 C C . VAL A 1 212 ? -10.995 -8.034 2.801 1.00 97.25 212 VAL A C 1
ATOM 1635 O O . VAL A 1 212 ? -11.465 -8.049 1.662 1.00 97.25 212 VAL A O 1
ATOM 1638 N N . LEU A 1 213 ? -10.811 -6.913 3.489 1.00 98.06 213 LEU A N 1
ATOM 1639 C CA . LEU A 1 213 ? -10.866 -5.572 2.922 1.00 98.06 213 LEU A CA 1
ATOM 1640 C C . LEU A 1 213 ? -9.448 -5.175 2.541 1.00 98.06 213 LEU A C 1
ATOM 1642 O O . LEU A 1 213 ? -8.555 -5.303 3.373 1.00 98.06 213 LEU A O 1
ATOM 1646 N N . VAL A 1 214 ? -9.254 -4.677 1.324 1.00 96.88 214 VAL A N 1
ATOM 1647 C CA . VAL A 1 214 ? -7.952 -4.176 0.867 1.00 96.88 214 VAL A CA 1
ATOM 1648 C C . VAL A 1 214 ? -8.106 -2.789 0.252 1.00 96.88 214 VAL A C 1
ATOM 1650 O O . VAL A 1 214 ? -9.047 -2.541 -0.507 1.00 96.88 214 VAL A O 1
ATOM 1653 N N . GLY A 1 215 ? -7.201 -1.871 0.590 1.00 95.62 215 GLY A N 1
ATOM 1654 C CA . GLY A 1 215 ? -7.145 -0.532 0.002 1.00 95.62 215 GLY A CA 1
ATOM 1655 C C . GLY A 1 215 ? -6.826 -0.568 -1.496 1.00 95.62 215 GLY A C 1
ATOM 1656 O O . GLY A 1 215 ? -6.044 -1.398 -1.965 1.00 95.62 215 GLY A O 1
ATOM 1657 N N . ARG A 1 216 ? -7.434 0.336 -2.277 1.00 94.69 216 ARG A N 1
ATOM 1658 C CA . ARG A 1 216 ? -7.234 0.410 -3.736 1.00 94.69 216 ARG A CA 1
ATOM 1659 C C . ARG A 1 216 ? -5.759 0.553 -4.119 1.00 94.69 216 ARG A C 1
ATOM 1661 O O . ARG A 1 216 ? -5.353 -0.017 -5.135 1.00 94.69 216 ARG A O 1
ATOM 1668 N N . ASP A 1 217 ? -4.963 1.245 -3.309 1.00 92.94 217 ASP A N 1
ATOM 1669 C CA . ASP A 1 217 ? -3.554 1.483 -3.605 1.00 92.94 217 ASP A CA 1
ATOM 1670 C C . ASP A 1 217 ? -2.757 0.184 -3.706 1.00 92.94 217 ASP A C 1
ATOM 1672 O O . ASP A 1 217 ? -1.946 0.060 -4.620 1.00 92.94 217 ASP A O 1
ATOM 1676 N N . SER A 1 218 ? -3.022 -0.816 -2.858 1.00 92.94 218 SER A N 1
ATOM 1677 C CA . SER A 1 218 ? -2.329 -2.113 -2.898 1.00 92.94 218 SER A CA 1
ATOM 1678 C C . SER A 1 218 ? -2.475 -2.801 -4.260 1.00 92.94 218 SER A C 1
ATOM 1680 O O . SER A 1 218 ? -1.512 -3.351 -4.802 1.00 92.94 218 SER A O 1
ATOM 1682 N N . VAL A 1 219 ? -3.658 -2.706 -4.878 1.00 95.06 219 VAL A N 1
ATOM 1683 C CA . VAL A 1 219 ? -3.909 -3.265 -6.217 1.00 95.06 219 VAL A CA 1
ATOM 1684 C C . VAL A 1 219 ? -3.127 -2.500 -7.285 1.00 95.06 219 VAL A C 1
ATOM 1686 O O . VAL A 1 219 ? -2.448 -3.106 -8.115 1.00 95.06 219 VAL A O 1
ATOM 1689 N N . LEU A 1 220 ? -3.196 -1.167 -7.259 1.00 93.69 220 LEU A N 1
ATOM 1690 C CA . LEU A 1 220 ? -2.549 -0.309 -8.255 1.00 93.69 220 LEU A CA 1
ATOM 1691 C C . LEU A 1 220 ? -1.023 -0.396 -8.185 1.00 93.69 220 LEU A C 1
ATOM 1693 O O . LEU A 1 220 ? -0.359 -0.511 -9.214 1.00 93.69 220 LEU A O 1
ATOM 1697 N N . GLN A 1 221 ? -0.469 -0.370 -6.975 1.00 91.25 221 GLN A N 1
ATOM 1698 C CA . GLN A 1 221 ? 0.960 -0.506 -6.719 1.00 91.25 221 GLN A CA 1
ATOM 1699 C C . GLN A 1 221 ? 1.485 -1.852 -7.220 1.00 91.25 221 GLN A C 1
ATOM 1701 O O . GLN A 1 221 ? 2.480 -1.894 -7.947 1.00 91.25 221 GLN A O 1
ATOM 1706 N N . THR A 1 222 ? 0.782 -2.944 -6.903 1.00 92.12 222 THR A N 1
ATOM 1707 C CA . THR A 1 222 ? 1.146 -4.283 -7.381 1.00 92.12 222 THR A CA 1
ATOM 1708 C C . THR A 1 222 ? 1.076 -4.351 -8.909 1.00 92.12 222 THR A C 1
ATOM 1710 O O . THR A 1 222 ? 2.025 -4.805 -9.548 1.00 92.12 222 THR A O 1
ATOM 1713 N N . ALA A 1 223 ? 0.007 -3.838 -9.528 1.00 92.88 223 ALA A N 1
ATOM 1714 C CA . ALA A 1 223 ? -0.119 -3.821 -10.985 1.00 92.88 223 ALA A CA 1
ATOM 1715 C C . ALA A 1 223 ? 1.040 -3.055 -11.647 1.00 92.88 223 ALA A C 1
ATOM 1717 O O . ALA A 1 223 ? 1.674 -3.579 -12.560 1.00 92.88 223 ALA A O 1
ATOM 1718 N N . LEU A 1 224 ? 1.379 -1.864 -11.143 1.00 89.56 224 LEU A N 1
ATOM 1719 C CA . LEU A 1 224 ? 2.476 -1.039 -11.662 1.00 89.56 224 LEU A CA 1
ATOM 1720 C C . LEU A 1 224 ? 3.858 -1.678 -11.494 1.00 89.56 224 LEU A C 1
ATOM 1722 O O . LEU A 1 224 ? 4.736 -1.462 -12.339 1.00 89.56 224 LEU A O 1
ATOM 1726 N N . LEU A 1 225 ? 4.072 -2.441 -10.416 1.00 86.69 225 LEU A N 1
ATOM 1727 C CA . LEU A 1 225 ? 5.308 -3.194 -10.221 1.00 86.69 225 LEU A CA 1
ATOM 1728 C C . LEU A 1 225 ? 5.475 -4.242 -11.323 1.00 86.69 225 LEU A C 1
ATOM 1730 O O . LEU A 1 225 ? 6.530 -4.310 -11.953 1.00 86.69 225 LEU A O 1
ATOM 1734 N N . TYR A 1 226 ? 4.440 -5.039 -11.578 1.00 86.19 226 TYR A N 1
ATOM 1735 C CA . TYR A 1 226 ? 4.538 -6.180 -12.489 1.00 86.19 226 TYR A CA 1
ATOM 1736 C C . TYR A 1 226 ? 4.321 -5.822 -13.964 1.00 86.19 226 TYR A C 1
ATOM 1738 O O . TYR A 1 226 ? 4.721 -6.589 -14.835 1.00 86.19 226 TYR A O 1
ATOM 1746 N N . THR A 1 227 ? 3.813 -4.625 -14.275 1.00 84.50 227 THR A N 1
ATOM 1747 C CA . THR A 1 227 ? 3.843 -4.062 -15.640 1.00 84.50 227 THR A CA 1
ATOM 1748 C C . THR A 1 227 ? 5.101 -3.239 -15.921 1.00 84.50 227 THR A C 1
ATOM 1750 O O . THR A 1 227 ? 5.207 -2.613 -16.978 1.00 84.50 227 THR A O 1
ATOM 1753 N N . ARG A 1 228 ? 6.088 -3.228 -15.010 1.00 75.44 228 ARG A N 1
ATOM 1754 C CA . ARG A 1 228 ? 7.306 -2.403 -15.117 1.00 75.44 228 ARG A CA 1
ATOM 1755 C C . ARG A 1 228 ? 8.116 -2.635 -16.392 1.00 75.44 228 ARG A C 1
ATOM 1757 O O . ARG A 1 228 ? 8.788 -1.717 -16.861 1.00 75.44 228 ARG A O 1
ATOM 1764 N N . TYR A 1 229 ? 8.025 -3.831 -16.962 1.00 70.38 229 TYR A N 1
ATOM 1765 C CA . TYR A 1 229 ? 8.759 -4.215 -18.165 1.00 70.38 229 TYR A CA 1
ATOM 1766 C C . TYR A 1 229 ? 7.868 -4.469 -19.376 1.00 70.38 229 TYR A C 1
ATOM 1768 O O . TYR A 1 229 ? 8.376 -4.965 -20.382 1.00 70.38 229 TYR A O 1
ATOM 1776 N N . ASP A 1 230 ? 6.574 -4.131 -19.316 1.00 81.38 230 ASP A N 1
ATOM 1777 C CA . ASP A 1 230 ? 5.739 -4.179 -20.517 1.00 81.38 230 ASP A CA 1
ATOM 1778 C C . ASP A 1 230 ? 6.382 -3.318 -21.617 1.00 81.38 230 ASP A C 1
ATOM 1780 O O . ASP A 1 230 ? 6.981 -2.271 -21.345 1.00 81.38 230 ASP A O 1
ATOM 1784 N N . ASN A 1 231 ? 6.305 -3.785 -22.864 1.00 86.12 231 ASN A N 1
ATOM 1785 C CA . ASN A 1 231 ? 7.059 -3.207 -23.980 1.00 86.12 231 ASN A CA 1
ATOM 1786 C C . ASN A 1 231 ? 6.789 -1.708 -24.125 1.00 86.12 231 ASN A C 1
ATOM 1788 O O . ASN A 1 231 ? 7.707 -0.930 -24.375 1.00 86.12 231 ASN A O 1
ATOM 1792 N N . GLU A 1 232 ? 5.541 -1.299 -23.909 1.00 90.38 232 GLU A N 1
ATOM 1793 C CA . GLU A 1 232 ? 5.145 0.100 -24.003 1.00 90.38 232 GLU A CA 1
ATOM 1794 C C . GLU A 1 232 ? 5.801 0.978 -22.927 1.00 90.38 232 GLU A C 1
ATOM 1796 O O . GLU A 1 232 ? 6.183 2.111 -23.210 1.00 90.38 232 GLU A O 1
ATOM 1801 N N . ARG A 1 233 ? 6.038 0.461 -21.718 1.00 88.62 233 ARG A N 1
ATOM 1802 C CA . ARG A 1 233 ? 6.755 1.212 -20.680 1.00 88.62 233 ARG A CA 1
ATOM 1803 C C . ARG A 1 233 ? 8.232 1.380 -21.019 1.00 88.62 233 ARG A C 1
ATOM 1805 O O . ARG A 1 233 ? 8.808 2.446 -20.791 1.00 88.62 233 ARG A O 1
ATOM 1812 N N . VAL A 1 234 ? 8.855 0.352 -21.593 1.00 91.75 234 VAL A N 1
ATOM 1813 C CA . VAL A 1 234 ? 10.236 0.456 -22.090 1.00 91.75 234 VAL A CA 1
ATOM 1814 C C . VAL A 1 234 ? 10.318 1.492 -23.214 1.00 91.75 234 VAL A C 1
ATOM 1816 O O . VAL A 1 234 ? 11.224 2.326 -23.222 1.00 91.75 234 VAL A O 1
ATOM 1819 N N . GLU A 1 235 ? 9.339 1.503 -24.116 1.00 94.69 235 GLU A N 1
ATOM 1820 C CA . GLU A 1 235 ? 9.210 2.504 -25.176 1.00 94.69 235 GLU A CA 1
ATOM 1821 C C . GLU A 1 235 ? 8.961 3.921 -24.627 1.00 94.69 235 GLU A C 1
ATOM 1823 O O . GLU A 1 235 ? 9.570 4.880 -25.104 1.00 94.69 235 GLU A O 1
ATOM 1828 N N . ALA A 1 236 ? 8.161 4.073 -23.568 1.00 93.44 236 ALA A N 1
ATOM 1829 C CA . ALA A 1 236 ? 7.968 5.342 -22.862 1.00 93.44 236 ALA A CA 1
ATOM 1830 C C . ALA A 1 236 ? 9.279 5.854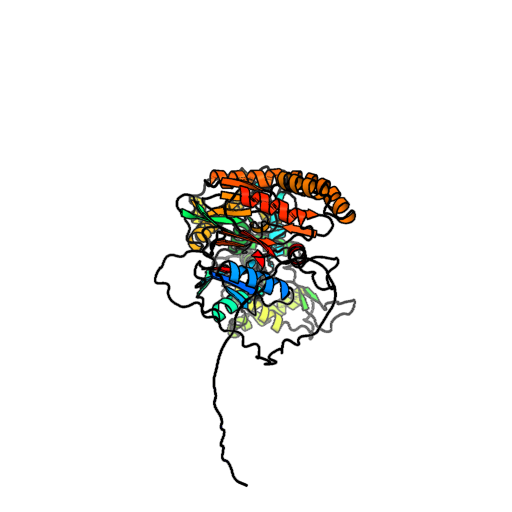 -22.253 1.00 93.44 236 ALA A C 1
ATOM 1832 O O . ALA A 1 236 ? 9.646 7.023 -22.417 1.00 93.44 236 ALA A O 1
ATOM 1833 N N . LYS A 1 237 ? 10.047 4.961 -21.613 1.00 93.88 237 LYS A N 1
ATOM 1834 C CA . LYS A 1 237 ? 11.371 5.292 -21.081 1.00 93.88 237 LYS A CA 1
ATOM 1835 C C . LYS A 1 237 ? 12.349 5.670 -22.190 1.00 93.88 237 LYS A C 1
ATOM 1837 O O . LYS A 1 237 ? 13.107 6.627 -22.029 1.00 93.88 237 LYS A O 1
ATOM 1842 N N . LYS A 1 238 ? 12.316 4.959 -23.319 1.00 96.19 238 LYS A N 1
ATOM 1843 C CA . LYS A 1 238 ? 13.117 5.276 -24.505 1.00 96.19 238 LYS A CA 1
ATOM 1844 C C . LYS A 1 238 ? 12.788 6.681 -25.015 1.00 96.19 238 LYS A C 1
ATOM 1846 O O . LYS A 1 238 ? 13.699 7.497 -25.124 1.00 96.19 238 LYS A O 1
ATOM 1851 N N . GLN A 1 239 ? 11.507 7.004 -25.207 1.00 96.19 239 GLN A N 1
ATOM 1852 C CA . GLN A 1 239 ? 11.055 8.338 -25.620 1.00 96.19 239 GLN A CA 1
ATOM 1853 C C . GLN A 1 239 ? 11.528 9.431 -24.638 1.00 96.19 239 GLN A C 1
ATOM 1855 O O . GLN A 1 239 ? 12.034 10.472 -25.061 1.00 96.19 239 GLN A O 1
ATOM 1860 N N . GLN A 1 240 ? 11.435 9.191 -23.324 1.00 94.69 240 GLN A N 1
ATOM 1861 C CA . GLN A 1 240 ? 11.947 10.115 -22.302 1.00 94.69 240 GLN A CA 1
ATOM 1862 C C . GLN A 1 240 ? 13.464 10.332 -22.436 1.00 94.69 240 GLN A C 1
ATOM 1864 O O . GLN A 1 240 ? 13.952 11.461 -22.339 1.00 94.69 240 GLN A O 1
ATOM 1869 N N . MET A 1 241 ? 14.229 9.261 -22.651 1.00 96.12 241 MET A N 1
ATOM 1870 C CA . MET A 1 241 ? 15.679 9.342 -22.823 1.00 96.12 241 MET A CA 1
ATOM 1871 C C . MET A 1 241 ? 16.059 10.072 -24.114 1.00 96.12 241 MET A C 1
ATOM 1873 O O . MET A 1 241 ? 17.012 10.843 -24.105 1.00 96.12 241 MET A O 1
ATOM 1877 N N . GLU A 1 242 ? 15.306 9.911 -25.199 1.00 96.06 242 GLU A N 1
ATOM 1878 C CA . GLU A 1 242 ? 15.518 10.679 -26.433 1.00 96.06 242 GLU A CA 1
ATOM 1879 C C . GLU A 1 242 ? 15.314 12.178 -26.205 1.00 96.06 242 GLU A C 1
ATOM 1881 O O . GLU A 1 242 ? 16.148 12.986 -26.611 1.00 96.06 242 GLU A O 1
ATOM 1886 N N . GLN A 1 243 ? 14.258 12.554 -25.482 1.00 94.88 243 GLN A N 1
ATOM 1887 C CA . GLN A 1 243 ? 13.945 13.955 -25.183 1.00 94.88 243 GLN A CA 1
ATOM 1888 C C . GLN A 1 243 ? 14.954 14.608 -24.229 1.00 94.88 243 GLN A C 1
ATOM 1890 O O . GLN A 1 243 ? 15.251 15.794 -24.355 1.00 94.88 243 GLN A O 1
ATOM 1895 N N . THR A 1 244 ? 15.488 13.845 -23.275 1.00 94.44 244 THR A N 1
ATOM 1896 C CA . THR A 1 244 ? 16.429 14.346 -22.256 1.00 94.44 244 THR A CA 1
ATOM 1897 C C . THR A 1 244 ? 17.899 14.215 -22.666 1.00 94.44 244 THR A C 1
ATOM 1899 O O . THR A 1 244 ? 18.787 14.573 -21.893 1.00 94.44 244 THR A O 1
ATOM 1902 N N . GLY A 1 245 ? 18.184 13.716 -23.875 1.00 95.06 245 GLY A N 1
ATOM 1903 C CA . GLY A 1 245 ? 19.552 13.495 -24.352 1.00 95.06 245 GLY A CA 1
ATOM 1904 C C . GLY A 1 245 ? 20.251 12.291 -23.708 1.00 95.06 245 GLY A C 1
ATOM 1905 O O . GLY A 1 245 ? 21.470 12.179 -23.783 1.00 95.06 245 GLY A O 1
ATOM 1906 N N . GLY A 1 246 ? 19.501 11.361 -23.111 1.00 95.00 246 GLY A N 1
ATOM 1907 C CA . GLY A 1 246 ? 19.997 10.107 -22.529 1.00 95.00 246 GLY A CA 1
ATOM 1908 C C . GLY A 1 246 ? 20.723 9.183 -23.518 1.00 95.00 246 GLY A C 1
ATOM 1909 O O . GLY A 1 246 ? 21.470 8.298 -23.092 1.00 95.00 246 GLY A O 1
ATOM 1910 N N . PHE A 1 247 ? 20.548 9.424 -24.822 1.00 96.69 247 PHE A N 1
ATOM 1911 C CA . PHE A 1 247 ? 21.257 8.765 -25.928 1.00 96.69 247 PHE A CA 1
ATOM 1912 C C . PHE A 1 247 ? 22.331 9.646 -26.592 1.00 96.69 247 PHE A C 1
ATOM 1914 O O . PHE A 1 247 ? 22.799 9.350 -27.691 1.00 96.69 247 PHE A O 1
ATOM 1921 N N . THR A 1 248 ? 22.715 10.739 -25.933 1.00 94.50 248 THR A N 1
ATOM 1922 C CA . THR A 1 248 ? 23.783 11.639 -26.368 1.00 94.50 248 THR A CA 1
ATOM 1923 C C . THR A 1 248 ? 24.937 11.531 -25.385 1.00 94.50 248 THR A C 1
ATOM 1925 O O . THR A 1 248 ? 24.934 12.175 -24.333 1.00 94.50 248 THR A O 1
ATOM 1928 N N . LEU A 1 249 ? 25.918 10.697 -25.729 1.00 93.62 249 LEU A N 1
ATOM 1929 C CA . LEU A 1 249 ? 27.119 10.473 -24.930 1.00 93.62 249 LEU A CA 1
ATOM 1930 C C . LEU A 1 249 ? 27.851 11.787 -24.617 1.00 93.62 249 LEU A C 1
ATOM 1932 O O . LEU A 1 249 ? 28.156 12.579 -25.509 1.00 93.62 249 LEU A O 1
ATOM 1936 N N . SER A 1 250 ? 28.192 11.973 -23.344 1.00 90.56 250 SER A N 1
ATOM 1937 C CA . SER A 1 250 ? 28.990 13.092 -22.848 1.00 90.56 250 SER A CA 1
ATOM 1938 C C . SER A 1 250 ? 30.082 12.579 -21.915 1.00 90.56 250 SER A C 1
ATOM 1940 O O . SER A 1 250 ? 29.824 11.742 -21.056 1.00 90.56 250 SER A O 1
ATOM 1942 N N . ILE A 1 251 ? 31.306 13.088 -22.064 1.00 91.38 251 ILE A N 1
ATOM 1943 C CA . ILE A 1 251 ? 32.430 12.787 -21.168 1.00 91.38 251 ILE A CA 1
ATOM 1944 C C . ILE A 1 251 ? 33.014 14.107 -20.683 1.00 91.38 251 ILE A C 1
ATOM 1946 O O . ILE A 1 251 ? 33.598 14.872 -21.458 1.00 91.38 251 ILE A O 1
ATOM 1950 N N . ALA A 1 252 ? 32.850 14.374 -19.391 1.00 89.62 252 ALA A N 1
ATOM 1951 C CA . ALA A 1 252 ? 33.238 15.635 -18.774 1.00 89.62 252 ALA A CA 1
ATOM 1952 C C . ALA A 1 252 ? 33.704 15.430 -17.330 1.00 89.62 252 ALA A C 1
ATOM 1954 O O . ALA A 1 252 ? 33.401 14.418 -16.700 1.00 89.62 252 ALA A O 1
ATOM 1955 N N . LYS A 1 253 ? 34.435 16.412 -16.802 1.00 88.25 253 LYS A N 1
ATOM 1956 C CA . LYS A 1 253 ? 34.727 16.492 -15.373 1.00 88.25 253 LYS A CA 1
ATOM 1957 C C . LYS A 1 253 ? 33.528 17.135 -14.667 1.00 88.25 253 LYS A C 1
ATOM 1959 O O . LYS A 1 253 ? 33.149 18.251 -15.036 1.00 88.25 253 LYS A O 1
ATOM 1964 N N . PRO A 1 254 ? 32.892 16.458 -13.700 1.00 84.56 254 PRO A N 1
ATOM 1965 C CA . PRO A 1 254 ? 31.758 17.029 -12.991 1.00 84.56 254 PRO A CA 1
ATOM 1966 C C . PRO A 1 254 ? 32.221 18.189 -12.103 1.00 84.56 254 PRO A C 1
ATOM 1968 O O . PRO A 1 254 ? 33.362 18.223 -11.635 1.00 84.56 254 PRO A O 1
ATOM 1971 N N . LYS A 1 255 ? 31.316 19.140 -11.857 1.00 87.56 255 LYS A N 1
ATOM 1972 C CA . LYS A 1 255 ? 31.547 20.261 -10.941 1.00 87.56 255 LYS A CA 1
ATOM 1973 C C . LYS A 1 255 ? 30.666 20.110 -9.712 1.00 87.56 255 LYS A C 1
ATOM 1975 O O . LYS A 1 255 ? 29.445 20.102 -9.831 1.00 87.56 255 LYS A O 1
ATOM 1980 N N . ILE A 1 256 ? 31.284 20.039 -8.538 1.00 82.00 256 ILE A N 1
ATOM 1981 C CA . ILE A 1 256 ? 30.596 20.010 -7.245 1.00 82.00 256 ILE A CA 1
ATOM 1982 C C . ILE A 1 256 ? 30.972 21.295 -6.507 1.00 82.00 256 ILE A C 1
ATOM 1984 O O . ILE A 1 256 ? 32.150 21.563 -6.296 1.00 82.00 256 ILE A O 1
ATOM 1988 N N . HIS A 1 257 ? 29.988 22.129 -6.156 1.00 85.88 257 HIS A N 1
ATOM 1989 C CA . HIS A 1 257 ? 30.215 23.439 -5.518 1.00 85.88 257 HIS A CA 1
ATOM 1990 C C . HIS A 1 257 ? 31.236 24.329 -6.261 1.00 85.88 257 HIS A C 1
ATOM 1992 O O . HIS A 1 257 ? 32.087 24.964 -5.645 1.00 85.88 257 HIS A O 1
ATOM 1998 N N . ASN A 1 258 ? 31.157 24.374 -7.598 1.00 86.06 258 ASN A N 1
ATOM 1999 C CA . ASN A 1 258 ? 32.094 25.081 -8.489 1.00 86.06 258 ASN A CA 1
ATOM 2000 C C . ASN A 1 258 ? 33.543 24.559 -8.490 1.00 86.06 258 ASN A C 1
ATOM 2002 O O . ASN A 1 258 ? 34.406 25.179 -9.109 1.00 86.06 258 ASN A O 1
ATOM 2006 N N . ILE A 1 259 ? 33.806 23.409 -7.870 1.00 84.81 259 ILE A N 1
ATOM 2007 C CA . ILE A 1 259 ? 35.093 22.718 -7.931 1.00 84.81 259 ILE A CA 1
ATOM 2008 C C . ILE A 1 259 ? 34.970 21.596 -8.960 1.00 84.81 259 ILE A C 1
ATOM 2010 O O . ILE A 1 259 ? 34.094 20.737 -8.858 1.00 84.81 259 ILE A O 1
ATOM 2014 N N . GLU A 1 260 ? 35.818 21.638 -9.982 1.00 86.31 260 GLU A N 1
ATOM 2015 C CA . GLU A 1 260 ? 35.914 20.582 -10.988 1.00 86.31 260 GLU A CA 1
ATOM 2016 C C . GLU A 1 260 ? 36.654 19.378 -10.395 1.00 86.31 260 GLU A C 1
ATOM 2018 O O . GLU A 1 260 ? 37.713 19.547 -9.794 1.00 86.31 260 GLU A O 1
ATOM 2023 N N . LEU A 1 261 ? 36.088 18.176 -10.526 1.00 84.25 261 LEU A N 1
ATOM 2024 C CA . LEU A 1 261 ? 36.741 16.963 -10.035 1.00 84.25 261 LEU A CA 1
ATOM 2025 C C . LEU A 1 261 ? 37.927 16.564 -10.924 1.00 84.25 261 LEU A C 1
ATOM 2027 O O . LEU A 1 261 ? 37.970 16.844 -12.123 1.00 84.25 261 LEU A O 1
ATOM 2031 N N . ASP A 1 262 ? 38.877 15.832 -10.345 1.00 86.19 262 ASP A N 1
ATOM 2032 C CA . ASP A 1 262 ? 40.103 15.432 -11.045 1.00 86.19 262 ASP A CA 1
ATOM 2033 C C . ASP A 1 262 ? 39.915 14.288 -12.055 1.00 86.19 262 ASP A C 1
ATOM 2035 O O . ASP A 1 262 ? 40.821 14.015 -12.841 1.00 86.19 262 ASP A O 1
ATOM 2039 N N . HIS A 1 263 ? 38.739 13.658 -12.099 1.00 83.81 263 HIS A N 1
ATOM 2040 C CA . HIS A 1 263 ? 38.431 12.539 -12.990 1.00 83.81 263 HIS A CA 1
ATOM 2041 C C . HIS A 1 263 ? 37.289 12.870 -13.959 1.00 83.81 263 HIS A C 1
ATOM 2043 O O . HIS A 1 263 ? 36.390 13.655 -13.653 1.00 83.81 263 HIS A O 1
ATOM 2049 N N . TYR A 1 264 ? 37.335 12.260 -15.145 1.00 89.31 264 TYR A N 1
ATOM 2050 C CA . TYR A 1 264 ? 36.236 12.308 -16.108 1.00 89.31 264 TYR A CA 1
ATOM 2051 C C . TYR A 1 264 ? 35.182 11.268 -15.746 1.00 89.31 264 TYR A C 1
ATOM 2053 O O . TYR A 1 264 ? 35.530 10.148 -15.379 1.00 89.31 264 TYR A O 1
ATOM 2061 N N . ILE A 1 265 ? 33.915 11.625 -15.927 1.00 89.06 265 ILE A N 1
ATOM 2062 C CA . ILE A 1 265 ? 32.796 10.687 -15.858 1.00 89.06 265 ILE A CA 1
ATOM 2063 C C . ILE A 1 265 ? 32.105 10.622 -17.214 1.00 89.06 265 ILE A C 1
ATOM 2065 O O . ILE A 1 265 ? 32.011 11.634 -17.924 1.00 89.06 265 ILE A O 1
ATOM 2069 N N . GLN A 1 266 ? 31.600 9.443 -17.563 1.00 92.00 266 GLN A N 1
ATOM 2070 C CA . GLN A 1 266 ? 30.623 9.325 -18.629 1.00 92.00 266 GLN A CA 1
ATOM 2071 C C . GLN A 1 266 ? 29.248 9.760 -18.112 1.00 92.00 266 GLN A C 1
ATOM 2073 O O . GLN A 1 266 ? 28.819 9.422 -17.013 1.00 92.00 266 GLN A O 1
ATOM 2078 N N . SER A 1 267 ? 28.533 10.523 -18.925 1.00 87.88 267 SER A N 1
ATOM 2079 C CA . SER A 1 267 ? 27.107 10.783 -18.780 1.00 87.88 267 SER A CA 1
ATOM 2080 C C . SER A 1 267 ? 26.411 10.320 -20.054 1.00 87.88 267 SER A C 1
ATOM 2082 O O . SER A 1 267 ? 26.922 10.545 -21.154 1.00 87.88 267 SER A O 1
ATOM 2084 N N . ASN A 1 268 ? 25.236 9.704 -19.905 1.00 92.44 268 ASN A N 1
ATOM 2085 C CA . ASN A 1 268 ? 24.438 9.150 -21.006 1.00 92.44 268 ASN A CA 1
ATOM 2086 C C . ASN A 1 268 ? 25.176 8.055 -21.806 1.00 92.44 268 ASN A C 1
ATOM 2088 O O . ASN A 1 268 ? 26.244 7.591 -21.409 1.00 92.44 268 ASN A O 1
ATOM 2092 N N . ASN A 1 269 ? 24.563 7.572 -22.890 1.00 93.50 269 ASN A N 1
ATOM 2093 C CA . ASN A 1 269 ? 25.079 6.447 -23.679 1.00 93.50 269 ASN A CA 1
ATOM 2094 C C . ASN A 1 269 ? 25.021 6.775 -25.170 1.00 93.50 269 ASN A C 1
ATOM 2096 O O . ASN A 1 269 ? 24.159 7.537 -25.595 1.00 93.50 269 ASN A O 1
ATOM 2100 N N . ASP A 1 270 ? 25.913 6.186 -25.963 1.00 95.88 270 ASP A N 1
ATOM 2101 C CA . ASP A 1 270 ? 25.838 6.232 -27.424 1.00 95.88 270 ASP A CA 1
ATOM 2102 C C . ASP A 1 270 ? 25.188 4.930 -27.930 1.00 95.88 270 ASP A C 1
ATOM 2104 O O . ASP A 1 270 ? 25.734 3.851 -27.681 1.00 95.88 270 ASP A O 1
ATOM 2108 N N . PRO A 1 271 ? 24.047 4.990 -28.642 1.00 97.00 271 PRO A N 1
ATOM 2109 C CA . PRO A 1 271 ? 23.355 3.787 -29.105 1.00 97.00 271 PRO A CA 1
ATOM 2110 C C . PRO A 1 271 ? 24.185 2.888 -30.026 1.00 97.00 271 PRO A C 1
ATOM 2112 O O . PRO A 1 271 ? 23.941 1.687 -30.075 1.00 97.00 271 PRO A O 1
ATOM 2115 N N . GLU A 1 272 ? 25.167 3.436 -30.752 1.00 96.94 272 GLU A N 1
ATOM 2116 C CA . GLU A 1 272 ? 26.046 2.636 -31.612 1.00 96.94 272 GLU A CA 1
ATOM 2117 C C . GLU A 1 272 ? 27.069 1.841 -30.788 1.00 96.94 272 GLU A C 1
ATOM 2119 O O . GLU A 1 272 ? 27.348 0.691 -31.124 1.00 96.94 272 GLU A O 1
ATOM 2124 N N . ILE A 1 273 ? 27.577 2.391 -29.676 1.00 95.69 273 ILE A N 1
ATOM 2125 C CA . ILE A 1 273 ? 28.378 1.621 -28.708 1.00 95.69 273 ILE A CA 1
ATOM 2126 C C . ILE A 1 273 ? 27.549 0.462 -28.140 1.00 95.69 273 ILE A C 1
ATOM 2128 O O . ILE A 1 273 ? 28.014 -0.680 -28.149 1.00 95.69 273 ILE A O 1
ATOM 2132 N N . ASP A 1 274 ? 26.315 0.736 -27.710 1.00 96.94 274 ASP A N 1
ATOM 2133 C CA . ASP A 1 274 ? 25.415 -0.291 -27.173 1.00 96.94 274 ASP A CA 1
ATOM 2134 C C . ASP A 1 274 ? 25.095 -1.368 -28.227 1.00 96.94 274 ASP A C 1
ATOM 2136 O O . ASP A 1 274 ? 25.152 -2.563 -27.935 1.00 96.94 274 ASP A O 1
ATOM 2140 N N . ARG A 1 275 ? 24.835 -0.972 -29.481 1.00 97.38 275 ARG A N 1
ATOM 2141 C CA . ARG A 1 275 ? 24.590 -1.894 -30.601 1.00 97.38 275 ARG A CA 1
ATOM 2142 C C . ARG A 1 275 ? 25.796 -2.787 -30.884 1.00 97.38 275 ARG A C 1
ATOM 2144 O O . ARG A 1 275 ? 25.627 -3.997 -31.011 1.00 97.38 275 ARG A O 1
ATOM 2151 N N . LEU A 1 276 ? 27.000 -2.214 -30.978 1.00 95.88 276 LEU A N 1
ATOM 2152 C CA . LEU A 1 276 ? 28.241 -2.974 -31.174 1.00 95.88 276 LEU A CA 1
ATOM 2153 C C . LEU A 1 276 ? 28.440 -4.000 -30.055 1.00 95.88 276 LEU A C 1
ATOM 2155 O O . LEU A 1 276 ? 28.835 -5.133 -30.324 1.00 95.88 276 LEU A O 1
ATOM 2159 N N . MET A 1 277 ? 28.141 -3.615 -28.814 1.00 95.12 277 MET A N 1
ATOM 2160 C CA . MET A 1 277 ? 28.229 -4.510 -27.666 1.00 95.12 277 MET A CA 1
ATOM 2161 C C . MET A 1 277 ? 27.227 -5.664 -27.771 1.00 95.12 277 MET A C 1
ATOM 2163 O O . MET A 1 277 ? 27.613 -6.825 -27.652 1.00 95.12 277 MET A O 1
ATOM 2167 N N . LEU A 1 278 ? 25.956 -5.364 -28.045 1.00 95.75 278 LEU A N 1
ATOM 2168 C CA . LEU A 1 278 ? 24.905 -6.373 -28.202 1.00 95.75 278 LEU A CA 1
ATOM 2169 C C . LEU A 1 278 ? 25.200 -7.347 -29.351 1.00 95.75 278 LEU A C 1
ATOM 2171 O O . LEU A 1 278 ? 24.950 -8.542 -29.210 1.00 95.75 278 LEU A O 1
ATOM 2175 N N . ASP A 1 279 ? 25.764 -6.858 -30.457 1.00 94.50 279 ASP A N 1
ATOM 2176 C CA . ASP A 1 279 ? 26.184 -7.680 -31.597 1.00 94.50 279 ASP A CA 1
ATOM 2177 C C . ASP A 1 279 ? 27.279 -8.675 -31.187 1.00 94.50 279 ASP A C 1
ATOM 2179 O O . ASP A 1 279 ? 27.129 -9.886 -31.348 1.00 94.50 279 ASP A O 1
ATOM 2183 N N . ALA A 1 280 ? 28.347 -8.181 -30.549 1.00 92.81 280 ALA A N 1
ATOM 2184 C CA . ALA A 1 280 ? 29.451 -9.016 -30.068 1.00 92.81 280 ALA A CA 1
ATOM 2185 C C . ALA A 1 280 ? 29.008 -10.057 -29.035 1.00 92.81 280 ALA A C 1
ATOM 2187 O O . ALA A 1 280 ? 29.540 -11.168 -28.981 1.00 92.81 280 ALA A O 1
ATOM 2188 N N . LEU A 1 281 ? 28.024 -9.698 -28.213 1.00 90.88 281 LEU A N 1
ATOM 2189 C CA . LEU A 1 281 ? 27.426 -10.584 -27.225 1.00 90.88 281 LEU A CA 1
ATOM 2190 C C . LEU A 1 281 ? 26.572 -11.693 -27.857 1.00 90.88 281 LEU A C 1
ATOM 2192 O O . LEU A 1 281 ? 26.407 -12.748 -27.234 1.00 90.88 281 LEU A O 1
ATOM 2196 N N . GLY A 1 282 ? 26.090 -11.493 -29.089 1.00 92.44 282 GLY A N 1
ATOM 2197 C CA . GLY A 1 282 ? 25.091 -12.343 -29.739 1.00 92.44 282 GLY A CA 1
ATOM 2198 C C . GLY A 1 282 ? 23.671 -12.088 -29.225 1.00 92.44 282 GLY A C 1
ATOM 2199 O O . GLY A 1 282 ? 22.852 -13.001 -29.223 1.00 92.44 282 GLY A O 1
ATOM 2200 N N . LEU A 1 283 ? 23.398 -10.873 -28.739 1.00 93.38 283 LEU A N 1
ATOM 2201 C CA . LEU A 1 283 ? 22.130 -10.463 -28.122 1.00 93.38 283 LEU A CA 1
ATOM 2202 C C . LEU A 1 283 ? 21.278 -9.558 -29.025 1.00 93.38 283 LEU A C 1
ATOM 2204 O O . LEU A 1 283 ? 20.194 -9.136 -28.619 1.00 93.38 283 LEU A O 1
ATOM 2208 N N . LEU A 1 284 ? 21.744 -9.256 -30.242 1.00 93.25 284 LEU A N 1
ATOM 2209 C CA . LEU A 1 284 ? 20.906 -8.662 -31.282 1.00 93.25 284 LEU A CA 1
ATOM 2210 C C . LEU A 1 284 ? 20.005 -9.738 -31.914 1.00 93.25 284 LEU A C 1
ATOM 2212 O O . LEU A 1 284 ? 20.519 -10.757 -32.384 1.00 93.25 284 LEU A O 1
ATOM 2216 N N . PRO A 1 285 ? 18.680 -9.521 -31.984 1.00 92.94 285 PRO A N 1
ATOM 2217 C CA . PRO A 1 285 ? 17.784 -10.421 -32.694 1.00 92.94 285 PRO A CA 1
ATOM 2218 C C . PRO A 1 285 ? 18.169 -10.549 -34.175 1.00 92.94 285 PRO A C 1
ATOM 2220 O O . PRO A 1 285 ? 18.390 -9.556 -34.871 1.00 92.94 285 PRO A O 1
ATOM 2223 N N . SER A 1 286 ? 18.218 -11.783 -34.677 1.00 89.06 286 SER A N 1
ATOM 2224 C CA . SER A 1 286 ? 18.670 -12.093 -36.042 1.00 89.06 286 SER A CA 1
ATOM 2225 C C . SER A 1 286 ? 17.743 -11.569 -37.145 1.00 89.06 286 SER A C 1
ATOM 2227 O O . SER A 1 286 ? 18.142 -11.497 -38.305 1.00 89.06 286 SER A O 1
ATOM 2229 N N . ASN A 1 287 ? 16.512 -11.188 -36.799 1.00 90.12 287 ASN A N 1
ATOM 2230 C CA . ASN A 1 287 ? 15.517 -10.624 -37.708 1.00 90.12 287 ASN A CA 1
ATOM 2231 C C . ASN A 1 287 ? 15.643 -9.099 -37.909 1.00 90.12 287 ASN A C 1
ATOM 2233 O O . ASN A 1 287 ? 14.846 -8.524 -38.652 1.00 90.12 287 ASN A O 1
ATOM 2237 N N . LEU A 1 288 ? 16.611 -8.427 -37.271 1.00 93.06 288 LEU A N 1
ATOM 2238 C CA . LEU A 1 288 ? 16.869 -6.995 -37.467 1.00 93.06 288 LEU A CA 1
ATOM 2239 C C . LEU A 1 288 ? 17.769 -6.770 -38.694 1.00 93.06 288 LEU A C 1
ATOM 2241 O O . LEU A 1 288 ? 18.997 -6.720 -38.604 1.00 93.06 288 LEU A O 1
ATOM 2245 N N . ASP A 1 289 ? 17.124 -6.629 -39.851 1.00 90.00 289 ASP A N 1
ATOM 2246 C CA . ASP A 1 289 ? 17.728 -6.543 -41.191 1.00 90.00 289 ASP A CA 1
ATOM 2247 C C . ASP A 1 289 ? 18.387 -5.194 -41.545 1.00 90.00 289 ASP A C 1
ATOM 2249 O O . ASP A 1 289 ? 19.066 -5.096 -42.568 1.00 90.00 289 ASP A O 1
ATOM 2253 N N . SER A 1 290 ? 18.223 -4.155 -40.719 1.00 94.50 290 SER A N 1
ATOM 2254 C CA . SER A 1 290 ? 18.791 -2.825 -40.957 1.00 94.50 290 SER A CA 1
ATOM 2255 C C . SER A 1 290 ? 19.534 -2.277 -39.740 1.00 94.50 290 SER A C 1
ATOM 2257 O O . SER A 1 290 ? 19.194 -2.569 -38.592 1.00 94.50 290 SER A O 1
ATOM 2259 N N . LEU A 1 291 ? 20.535 -1.424 -39.993 1.00 94.69 291 LEU A N 1
ATOM 2260 C CA . LEU A 1 291 ? 21.279 -0.726 -38.938 1.00 94.69 291 LEU A CA 1
ATOM 2261 C C . LEU A 1 291 ? 20.348 0.102 -38.042 1.00 94.69 291 LEU A C 1
ATOM 2263 O O . LEU A 1 291 ? 20.506 0.104 -36.828 1.00 94.69 291 LEU A O 1
ATOM 2267 N N . GLU A 1 292 ? 19.354 0.765 -38.632 1.00 96.25 292 GLU A N 1
ATOM 2268 C CA . GLU A 1 292 ? 18.364 1.562 -37.903 1.00 96.25 292 GLU A CA 1
ATOM 2269 C C . GLU A 1 292 ? 17.581 0.712 -36.895 1.00 96.25 292 GLU A C 1
ATOM 2271 O O . GLU A 1 292 ? 17.512 1.061 -35.720 1.00 96.25 292 GLU A O 1
ATOM 2276 N N . LYS A 1 293 ? 17.077 -0.457 -37.313 1.00 96.12 293 LYS A N 1
ATOM 2277 C CA . LYS A 1 293 ? 16.367 -1.379 -36.414 1.00 96.12 293 LYS A CA 1
ATOM 2278 C C . LYS A 1 293 ? 17.266 -1.901 -35.293 1.00 96.12 293 LYS A C 1
ATOM 2280 O O . LYS A 1 293 ? 16.810 -2.059 -34.164 1.00 96.12 293 LYS A O 1
ATOM 2285 N N . GLN A 1 294 ? 18.541 -2.156 -35.585 1.00 97.19 294 GLN A N 1
ATOM 2286 C CA . GLN A 1 294 ? 19.511 -2.579 -34.572 1.00 97.19 294 GLN A CA 1
ATOM 2287 C C . GLN A 1 294 ? 19.812 -1.467 -33.557 1.00 97.19 294 GLN A C 1
ATOM 2289 O O . GLN A 1 294 ? 19.910 -1.747 -32.364 1.00 97.19 294 GLN A O 1
ATOM 2294 N N . ILE A 1 295 ? 19.927 -0.212 -34.005 1.00 97.50 295 ILE A N 1
ATOM 2295 C CA . ILE A 1 295 ? 20.075 0.956 -33.124 1.00 97.50 295 ILE A CA 1
ATOM 2296 C C . ILE A 1 295 ? 18.836 1.134 -32.242 1.00 97.50 295 ILE A C 1
ATOM 2298 O O . ILE A 1 295 ? 18.974 1.343 -31.038 1.00 97.50 295 ILE A O 1
ATOM 2302 N N . GLU A 1 296 ? 17.634 1.013 -32.806 1.00 96.81 296 GLU A N 1
ATOM 2303 C CA . GLU A 1 296 ? 16.390 1.102 -32.036 1.00 96.81 296 GLU A CA 1
ATOM 2304 C C . GLU A 1 296 ? 16.298 0.009 -30.968 1.00 96.81 296 GLU A C 1
ATOM 2306 O O . GLU A 1 296 ? 15.937 0.290 -29.825 1.00 96.81 296 GLU A O 1
ATOM 2311 N N . TYR A 1 297 ? 16.715 -1.215 -31.293 1.00 96.50 297 TYR A N 1
ATOM 2312 C CA . TYR A 1 297 ? 16.807 -2.285 -30.305 1.00 96.50 297 TYR A CA 1
ATOM 2313 C C . TYR A 1 297 ? 17.849 -1.987 -29.215 1.00 96.50 297 TYR A C 1
ATOM 2315 O O . TYR A 1 297 ? 17.587 -2.211 -28.035 1.00 96.50 297 TYR A O 1
ATOM 2323 N N . ALA A 1 298 ? 19.007 -1.423 -29.568 1.00 97.31 298 ALA A N 1
ATOM 2324 C CA . ALA A 1 298 ? 20.010 -1.022 -28.582 1.00 97.31 298 ALA A CA 1
ATOM 2325 C C . ALA A 1 298 ? 19.467 0.042 -27.612 1.00 97.31 298 ALA A C 1
ATOM 2327 O O . ALA A 1 298 ? 19.604 -0.098 -26.393 1.00 97.31 298 ALA A O 1
ATOM 2328 N N . LYS A 1 299 ? 18.766 1.059 -28.132 1.00 97.62 299 LYS A N 1
ATOM 2329 C CA . LYS A 1 299 ? 18.060 2.049 -27.306 1.00 97.62 299 LYS A CA 1
ATOM 2330 C C . LYS A 1 299 ? 17.011 1.398 -26.405 1.00 97.62 299 LYS A C 1
ATOM 2332 O O . LYS A 1 299 ? 16.925 1.758 -25.233 1.00 97.62 299 LYS A O 1
ATOM 2337 N N . PHE A 1 300 ? 16.241 0.444 -26.929 1.00 95.62 300 PHE A N 1
ATOM 2338 C CA . PHE A 1 300 ? 15.237 -0.302 -26.169 1.00 95.62 300 PHE A CA 1
ATOM 2339 C C . PHE A 1 300 ? 15.867 -1.067 -24.997 1.00 95.62 300 PHE A C 1
ATOM 2341 O O . PHE A 1 300 ? 15.437 -0.902 -23.858 1.00 95.62 300 PHE A O 1
ATOM 2348 N N . VAL A 1 301 ? 16.935 -1.839 -25.233 1.00 95.00 301 VAL A N 1
ATOM 2349 C CA . VAL A 1 301 ? 17.642 -2.579 -24.168 1.00 95.00 301 VAL A CA 1
ATOM 2350 C C . VAL A 1 301 ? 18.205 -1.622 -23.116 1.00 95.00 301 VAL A C 1
ATOM 2352 O O . VAL A 1 301 ? 18.095 -1.878 -21.915 1.00 95.00 301 VAL A O 1
ATOM 2355 N N . ARG A 1 302 ? 18.760 -0.483 -23.539 1.00 95.12 302 ARG A N 1
ATOM 2356 C CA . ARG A 1 302 ? 19.277 0.534 -22.620 1.00 95.12 302 ARG A CA 1
ATOM 2357 C C . ARG A 1 302 ? 18.170 1.192 -21.793 1.00 95.12 302 ARG A C 1
ATOM 2359 O O . ARG A 1 302 ? 18.354 1.397 -20.593 1.00 95.12 302 ARG A O 1
ATOM 2366 N N . ALA A 1 303 ? 17.032 1.509 -22.404 1.00 94.44 303 ALA A N 1
ATOM 2367 C CA . ALA A 1 303 ? 15.863 2.035 -21.707 1.00 94.44 303 ALA A CA 1
ATOM 2368 C C . ALA A 1 303 ? 15.320 1.018 -20.693 1.00 94.44 303 ALA A C 1
ATOM 2370 O O . ALA A 1 303 ? 15.064 1.383 -19.546 1.00 94.44 303 ALA A O 1
ATOM 2371 N N . LYS A 1 304 ? 15.253 -0.265 -21.075 1.00 91.75 304 LYS A N 1
ATOM 2372 C CA . LYS A 1 304 ? 14.885 -1.368 -20.181 1.00 91.75 304 LYS A CA 1
ATOM 2373 C C . LYS A 1 304 ? 15.824 -1.441 -18.983 1.00 91.75 304 LYS A C 1
ATOM 2375 O O . LYS A 1 304 ? 15.345 -1.496 -17.858 1.00 91.75 304 LYS A O 1
ATOM 2380 N N . TYR A 1 305 ? 17.139 -1.342 -19.200 1.00 90.06 305 TYR A N 1
ATOM 2381 C CA . TYR A 1 305 ? 18.115 -1.304 -18.108 1.00 90.06 305 TYR A CA 1
ATOM 2382 C C . TYR A 1 305 ? 17.828 -0.174 -17.104 1.00 90.06 305 TYR A C 1
ATOM 2384 O O . TYR A 1 305 ? 17.909 -0.377 -15.899 1.00 90.06 305 TYR A O 1
ATOM 2392 N N . LYS A 1 306 ? 17.429 1.012 -17.580 1.00 88.94 306 LYS A N 1
ATOM 2393 C CA . LYS A 1 306 ? 17.091 2.154 -16.710 1.00 88.94 306 LYS A CA 1
ATOM 2394 C C . LYS A 1 306 ? 15.787 1.992 -15.923 1.00 88.94 306 LYS A C 1
ATOM 2396 O O . LYS A 1 306 ? 15.531 2.824 -15.058 1.00 88.94 306 LYS A O 1
ATOM 2401 N N . LEU A 1 307 ? 14.978 0.979 -16.228 1.00 85.62 307 LEU A N 1
ATOM 2402 C CA . LEU A 1 307 ? 13.786 0.607 -15.461 1.00 85.62 307 LEU A CA 1
ATOM 2403 C C . LEU A 1 307 ? 14.064 -0.512 -14.450 1.00 85.62 307 LEU A C 1
ATOM 2405 O O . LEU A 1 307 ? 13.199 -0.830 -13.638 1.00 85.62 307 LEU A O 1
ATOM 2409 N N . LEU A 1 308 ? 15.232 -1.151 -14.500 1.00 80.31 308 LEU A N 1
ATOM 2410 C CA . LEU A 1 308 ? 15.587 -2.202 -13.557 1.00 80.31 308 LEU A CA 1
ATOM 2411 C C . LEU A 1 308 ? 15.882 -1.608 -12.160 1.00 80.31 308 LEU A C 1
ATOM 2413 O O . LEU A 1 308 ? 16.434 -0.508 -12.081 1.00 80.31 308 LEU A O 1
ATOM 2417 N N . PRO A 1 309 ? 15.546 -2.311 -11.057 1.00 67.12 309 PRO A N 1
ATOM 2418 C CA . PRO A 1 309 ? 15.934 -1.931 -9.697 1.00 67.12 309 PRO A CA 1
ATOM 2419 C C . PRO A 1 309 ? 17.424 -1.575 -9.576 1.00 67.12 309 PRO A C 1
ATOM 2421 O O . PRO A 1 309 ? 18.258 -2.127 -10.283 1.00 67.12 309 PRO A O 1
ATOM 2424 N N . TYR A 1 310 ? 17.790 -0.692 -8.648 1.00 55.53 310 TYR A N 1
ATOM 2425 C CA . TYR A 1 310 ? 19.184 -0.247 -8.492 1.00 55.53 310 TYR A CA 1
ATOM 2426 C C . TYR A 1 310 ? 20.137 -1.365 -8.008 1.00 55.53 310 TYR A C 1
ATOM 2428 O O . TYR A 1 310 ? 21.337 -1.312 -8.254 1.00 55.53 310 TYR A O 1
ATOM 2436 N N . SER A 1 311 ? 19.610 -2.395 -7.338 1.00 55.62 311 SER A N 1
ATOM 2437 C CA . SER A 1 311 ? 20.347 -3.524 -6.752 1.00 55.62 311 SER A CA 1
ATOM 2438 C C . SER A 1 311 ? 20.420 -4.742 -7.683 1.00 55.62 311 SER A C 1
ATOM 2440 O O . SER A 1 311 ? 20.166 -5.872 -7.265 1.00 55.62 311 SER A O 1
ATOM 2442 N N . GLN A 1 312 ? 20.764 -4.539 -8.959 1.00 64.75 312 GLN A N 1
ATOM 2443 C CA . GLN A 1 312 ? 21.009 -5.680 -9.843 1.00 64.75 312 GLN A CA 1
ATOM 2444 C C . GLN A 1 312 ? 22.245 -6.448 -9.372 1.00 64.75 312 GLN A C 1
ATOM 2446 O O . GLN A 1 312 ? 23.319 -5.871 -9.192 1.00 64.75 312 GLN A O 1
ATOM 2451 N N . ASP A 1 313 ? 22.114 -7.764 -9.195 1.00 66.50 313 ASP A N 1
ATOM 2452 C CA . ASP A 1 313 ? 23.254 -8.636 -8.911 1.00 66.50 313 ASP A CA 1
ATOM 2453 C C . ASP A 1 313 ? 24.051 -8.902 -10.199 1.00 66.50 313 ASP A C 1
ATOM 2455 O O . ASP A 1 313 ? 24.111 -10.012 -10.734 1.00 66.50 313 ASP A O 1
ATOM 2459 N N . GLU A 1 314 ? 24.677 -7.846 -10.717 1.00 72.12 314 GLU A N 1
ATOM 2460 C CA . GLU A 1 314 ? 25.564 -7.906 -11.879 1.00 72.12 314 GLU A CA 1
ATOM 2461 C C . GLU A 1 314 ? 26.873 -8.648 -11.571 1.00 72.12 314 GLU A C 1
ATOM 2463 O O . GLU A 1 314 ? 27.645 -8.955 -12.481 1.00 72.12 314 GLU A O 1
ATOM 2468 N N . SER A 1 315 ? 27.135 -8.966 -10.295 1.00 71.88 315 SER A N 1
ATOM 2469 C CA . SER A 1 315 ? 28.351 -9.661 -9.856 1.00 71.88 315 SER A CA 1
ATOM 2470 C C . SER A 1 315 ? 28.457 -11.082 -10.417 1.00 71.88 315 SER A C 1
ATOM 2472 O O . SER A 1 315 ? 29.559 -11.605 -10.584 1.00 71.88 315 SER A O 1
ATOM 2474 N N . LYS A 1 316 ? 27.316 -11.686 -10.774 1.00 77.25 316 LYS A N 1
ATOM 2475 C CA . LYS A 1 316 ? 27.233 -13.018 -11.388 1.00 77.25 316 LYS A CA 1
ATOM 2476 C C . LYS A 1 316 ? 27.516 -13.023 -12.890 1.00 77.25 316 LYS A C 1
ATOM 2478 O O . LYS A 1 316 ? 27.655 -14.099 -13.472 1.00 77.25 316 LYS A O 1
ATOM 2483 N N . ILE A 1 317 ? 27.597 -11.856 -13.531 1.00 82.62 317 ILE A N 1
ATOM 2484 C CA . ILE A 1 317 ? 27.857 -11.763 -14.969 1.00 82.62 317 ILE A CA 1
ATOM 2485 C C . ILE A 1 317 ? 29.354 -11.940 -15.211 1.00 82.62 317 ILE A C 1
ATOM 2487 O O . ILE A 1 317 ? 30.165 -11.054 -14.939 1.00 82.62 317 ILE A O 1
ATOM 2491 N N . ILE A 1 318 ? 29.713 -13.103 -15.754 1.00 84.62 318 ILE A N 1
ATOM 2492 C CA . ILE A 1 318 ? 31.078 -13.401 -16.183 1.00 84.62 318 ILE A CA 1
ATOM 2493 C C . ILE A 1 318 ? 31.313 -12.732 -17.537 1.00 84.62 318 ILE A C 1
ATOM 2495 O O . ILE A 1 318 ? 30.592 -12.991 -18.501 1.00 84.62 318 ILE A O 1
ATOM 2499 N N . ILE A 1 319 ? 32.337 -11.883 -17.609 1.00 87.06 319 ILE A N 1
ATOM 2500 C CA . ILE A 1 319 ? 32.720 -11.207 -18.848 1.00 87.06 319 ILE A CA 1
ATOM 2501 C C . ILE A 1 319 ? 33.460 -12.193 -19.744 1.00 87.06 319 ILE A C 1
ATOM 2503 O O . ILE A 1 319 ? 34.538 -12.686 -19.406 1.00 87.06 319 ILE A O 1
ATOM 2507 N N . ASP A 1 320 ? 32.896 -12.442 -20.920 1.00 90.12 320 ASP A N 1
ATOM 2508 C CA . ASP A 1 320 ? 33.592 -13.128 -21.999 1.00 90.12 320 ASP A CA 1
ATOM 2509 C C . ASP A 1 320 ? 34.538 -12.146 -22.706 1.00 90.12 320 ASP A C 1
ATOM 2511 O O . ASP A 1 320 ? 34.161 -11.442 -23.650 1.00 90.12 320 ASP A O 1
ATOM 2515 N N . GLU A 1 321 ? 35.788 -12.098 -22.238 1.00 91.31 321 GLU A N 1
ATOM 2516 C CA . GLU A 1 321 ? 36.842 -11.264 -22.829 1.00 91.31 321 GLU A CA 1
ATOM 2517 C C . GLU A 1 321 ? 37.051 -11.555 -24.319 1.00 91.31 321 GLU A C 1
ATOM 2519 O O . GLU A 1 321 ? 37.433 -10.656 -25.068 1.00 91.31 321 GLU A O 1
ATOM 2524 N N . SER A 1 322 ? 36.788 -12.778 -24.794 1.00 91.44 322 SER A N 1
ATOM 2525 C CA . SER A 1 322 ? 36.944 -13.092 -26.217 1.00 91.44 322 SER A CA 1
ATOM 2526 C C . SER A 1 322 ? 35.942 -12.310 -27.068 1.00 91.44 322 SER A C 1
ATOM 2528 O O . SER A 1 322 ? 36.332 -11.728 -28.080 1.00 91.44 322 SER A O 1
ATOM 2530 N N . LYS A 1 323 ? 34.689 -12.198 -26.609 1.00 89.00 323 LYS A N 1
ATOM 2531 C CA . LYS A 1 323 ? 33.643 -11.395 -27.257 1.00 89.00 323 LYS A CA 1
ATOM 2532 C C . LYS A 1 323 ? 33.915 -9.901 -27.132 1.00 89.00 323 LYS A C 1
ATOM 2534 O O . LYS A 1 323 ? 33.819 -9.176 -28.120 1.00 89.00 323 LYS A O 1
ATOM 2539 N N . LEU A 1 324 ? 34.306 -9.439 -25.944 1.00 88.12 324 LEU A N 1
ATOM 2540 C CA . LEU A 1 324 ? 34.564 -8.018 -25.700 1.00 88.12 324 LEU A CA 1
ATOM 2541 C C . LEU A 1 324 ? 35.713 -7.480 -26.570 1.00 88.12 324 LEU A C 1
ATOM 2543 O O . LEU A 1 324 ? 35.617 -6.396 -27.153 1.00 88.12 324 LEU A O 1
ATOM 2547 N N . ASN A 1 325 ? 36.775 -8.273 -26.740 1.00 91.44 325 ASN A N 1
ATOM 2548 C CA . ASN A 1 325 ? 37.929 -7.909 -27.563 1.00 91.44 325 ASN A CA 1
ATOM 2549 C C . ASN A 1 325 ? 37.588 -7.688 -29.048 1.00 91.44 325 ASN A C 1
ATOM 2551 O O . ASN A 1 325 ? 38.273 -6.905 -29.707 1.00 91.44 325 ASN A O 1
ATOM 2555 N N . ILE A 1 326 ? 36.519 -8.304 -29.574 1.00 90.62 326 ILE A N 1
ATOM 2556 C CA . ILE A 1 326 ? 36.080 -8.127 -30.972 1.00 90.62 326 ILE A CA 1
ATOM 2557 C C . ILE A 1 326 ? 35.676 -6.672 -31.250 1.00 90.62 326 ILE A C 1
ATOM 2559 O O . ILE A 1 326 ? 35.893 -6.159 -32.353 1.00 90.62 326 ILE A O 1
ATOM 2563 N N . VAL A 1 327 ? 35.094 -5.992 -30.258 1.00 93.06 327 VAL A N 1
ATOM 2564 C CA . VAL A 1 327 ? 34.516 -4.647 -30.419 1.00 93.06 327 VAL A CA 1
ATOM 2565 C C . VAL A 1 327 ? 35.275 -3.547 -29.694 1.00 93.06 327 VAL A C 1
ATOM 2567 O O . VAL A 1 327 ? 35.095 -2.382 -30.037 1.00 93.06 327 VAL A O 1
ATOM 2570 N N . ARG A 1 328 ? 36.192 -3.887 -28.781 1.00 93.62 328 ARG A N 1
ATOM 2571 C CA . ARG A 1 328 ? 36.985 -2.945 -27.970 1.00 93.62 328 ARG A CA 1
ATOM 2572 C C . ARG A 1 328 ? 37.631 -1.819 -28.797 1.00 93.62 328 ARG A C 1
ATOM 2574 O O . ARG A 1 328 ? 37.458 -0.642 -28.487 1.00 93.62 328 ARG A O 1
ATOM 2581 N N . ALA A 1 329 ? 38.287 -2.150 -29.914 1.00 93.19 329 ALA A N 1
ATOM 2582 C CA . ALA A 1 329 ? 38.892 -1.147 -30.802 1.00 93.19 329 ALA A CA 1
ATOM 2583 C C . ALA A 1 329 ? 37.854 -0.255 -31.515 1.00 93.19 329 ALA A C 1
ATOM 2585 O O . ALA A 1 329 ? 38.068 0.951 -31.657 1.00 93.19 329 ALA A O 1
ATOM 2586 N N . LYS A 1 330 ? 36.717 -0.828 -31.936 1.00 95.50 330 LYS A N 1
ATOM 2587 C CA . LYS A 1 330 ? 35.627 -0.089 -32.595 1.00 95.50 330 LYS A CA 1
ATOM 2588 C C . LYS A 1 330 ? 34.944 0.870 -31.623 1.00 95.50 330 LYS A C 1
ATOM 2590 O O . LYS A 1 330 ? 34.715 2.021 -31.973 1.00 95.50 330 LYS A O 1
ATOM 2595 N N . ILE A 1 331 ? 34.686 0.418 -30.397 1.00 95.19 331 ILE A N 1
ATOM 2596 C CA . ILE A 1 331 ? 34.090 1.231 -29.335 1.00 95.19 331 ILE A CA 1
ATOM 2597 C C . ILE A 1 331 ? 35.012 2.394 -28.976 1.00 95.19 331 ILE A C 1
ATOM 2599 O O . ILE A 1 331 ? 34.565 3.538 -28.952 1.00 95.19 331 ILE A O 1
ATOM 2603 N N . LYS A 1 332 ? 36.314 2.144 -28.787 1.00 94.88 332 LYS A N 1
ATOM 2604 C CA . LYS A 1 332 ? 37.282 3.221 -28.546 1.00 94.88 332 LYS A CA 1
ATOM 2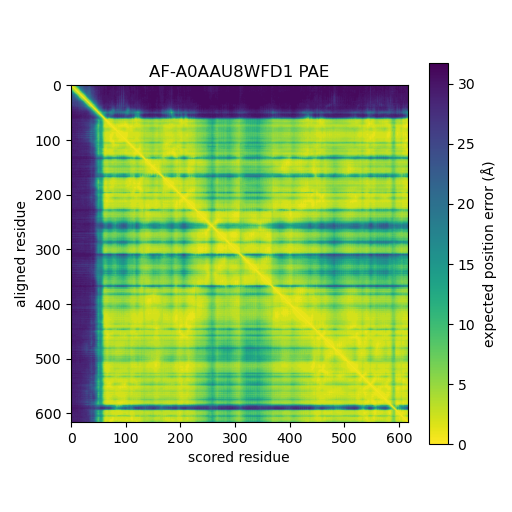605 C C . LYS A 1 332 ? 37.274 4.257 -29.675 1.00 94.88 332 LYS A C 1
ATOM 2607 O O . LYS A 1 332 ? 37.196 5.453 -29.410 1.00 94.88 332 LYS A O 1
ATOM 2612 N N . SER A 1 333 ? 37.295 3.804 -30.930 1.00 95.25 333 SER A N 1
ATOM 2613 C CA . SER A 1 333 ? 37.206 4.706 -32.083 1.00 95.25 333 SER A CA 1
ATOM 2614 C C . SER A 1 333 ? 35.892 5.493 -32.101 1.00 95.25 333 SER A C 1
ATOM 2616 O O . SER A 1 333 ? 35.895 6.658 -32.496 1.00 95.25 333 SER A O 1
ATOM 2618 N N . ARG A 1 334 ? 34.778 4.887 -31.670 1.00 94.81 334 ARG A N 1
ATOM 2619 C CA . ARG A 1 334 ? 33.472 5.547 -31.577 1.00 94.81 334 ARG A CA 1
ATOM 2620 C C . ARG A 1 334 ? 33.458 6.630 -30.500 1.00 94.81 334 ARG A C 1
ATOM 2622 O O . ARG A 1 334 ? 32.983 7.727 -30.776 1.00 94.81 334 ARG A O 1
ATOM 2629 N N . TYR A 1 335 ? 34.040 6.372 -29.329 1.00 94.06 335 TYR A N 1
ATOM 2630 C CA . TYR A 1 335 ? 34.237 7.392 -28.296 1.00 94.06 335 TYR A CA 1
ATOM 2631 C C . TYR A 1 335 ? 34.983 8.615 -28.842 1.00 94.06 335 TYR A C 1
ATOM 2633 O O . TYR A 1 335 ? 34.515 9.744 -28.707 1.00 94.06 335 TYR A O 1
ATOM 2641 N N . GLU A 1 336 ? 36.123 8.400 -29.500 1.00 94.50 336 GLU A N 1
ATOM 2642 C CA . GLU A 1 336 ? 36.943 9.489 -30.048 1.00 94.50 336 GLU A CA 1
ATOM 2643 C C . GLU A 1 336 ? 36.218 10.253 -31.165 1.00 94.50 336 GLU A C 1
ATOM 2645 O O . GLU A 1 336 ? 36.305 11.481 -31.240 1.00 94.50 336 GLU A O 1
ATOM 2650 N N . GLN A 1 337 ? 35.443 9.542 -31.992 1.00 93.81 337 GLN A N 1
ATOM 2651 C CA . GLN A 1 337 ? 34.605 10.140 -33.030 1.00 93.81 337 GLN A CA 1
ATOM 2652 C C . GLN A 1 337 ? 33.526 11.051 -32.433 1.00 93.81 337 GLN A C 1
ATOM 2654 O O . GLN A 1 337 ? 33.360 12.175 -32.901 1.00 93.81 337 GLN A O 1
ATOM 2659 N N . VAL A 1 338 ? 32.800 10.582 -31.413 1.00 89.44 338 VAL A N 1
ATOM 2660 C CA . VAL A 1 338 ? 31.719 11.350 -30.777 1.00 89.44 338 VAL A CA 1
ATOM 2661 C C . VAL A 1 338 ? 32.268 12.580 -30.052 1.00 89.44 338 VAL A C 1
ATOM 2663 O O . VAL A 1 338 ? 31.666 13.648 -30.111 1.00 89.44 338 VAL A O 1
ATOM 2666 N N . LEU A 1 339 ? 33.437 12.466 -29.416 1.00 87.19 339 LEU A N 1
ATOM 2667 C CA . LEU A 1 339 ? 34.076 13.595 -28.735 1.00 87.19 339 LEU A CA 1
ATOM 2668 C C . LEU A 1 339 ? 34.797 14.566 -29.682 1.00 87.19 339 LEU A C 1
ATOM 2670 O O . LEU A 1 339 ? 35.160 15.663 -29.256 1.00 87.19 339 LEU A O 1
ATOM 2674 N N . GLY A 1 340 ? 35.075 14.160 -30.925 1.00 92.12 340 GLY A N 1
ATOM 2675 C CA . GLY A 1 340 ? 35.897 14.922 -31.869 1.00 92.12 340 GLY A CA 1
ATOM 2676 C C . GLY A 1 340 ? 37.361 15.083 -31.432 1.00 92.12 340 GLY A C 1
ATOM 2677 O O . GLY A 1 340 ? 38.051 15.986 -31.905 1.00 92.12 340 GLY A O 1
ATOM 2678 N N . ARG A 1 341 ? 37.836 14.248 -30.499 1.00 90.62 341 ARG A N 1
ATOM 2679 C CA . ARG A 1 341 ? 39.192 14.280 -29.926 1.00 90.62 341 ARG A CA 1
ATOM 2680 C C . ARG A 1 341 ? 39.579 12.915 -29.366 1.00 90.62 341 ARG A C 1
ATOM 2682 O O . ARG A 1 341 ? 38.718 12.092 -29.073 1.00 90.62 341 ARG A O 1
ATOM 2689 N N . THR A 1 342 ? 40.875 12.706 -29.145 1.00 92.62 342 THR A N 1
ATOM 2690 C CA . THR A 1 342 ? 41.376 11.529 -28.421 1.00 92.62 342 THR A CA 1
ATOM 2691 C C . THR A 1 342 ? 40.822 11.479 -26.998 1.00 92.62 342 THR A C 1
ATOM 2693 O O . THR A 1 342 ? 40.672 12.527 -26.358 1.00 92.62 342 THR A O 1
ATOM 2696 N N . LEU A 1 343 ? 40.580 10.273 -26.481 1.00 91.44 343 LEU A N 1
ATOM 2697 C CA . LEU A 1 343 ? 40.111 10.081 -25.107 1.00 91.44 343 LEU A CA 1
ATOM 2698 C C . LEU A 1 343 ? 41.105 10.675 -24.086 1.00 91.44 343 LEU A C 1
ATOM 2700 O O . LEU A 1 343 ? 42.315 10.459 -24.223 1.00 91.44 343 LEU A O 1
ATOM 2704 N N . PRO A 1 344 ? 40.629 11.400 -23.055 1.00 89.56 344 PRO A N 1
ATOM 2705 C CA . PRO A 1 344 ? 41.478 11.845 -21.953 1.00 89.56 344 PRO A CA 1
ATOM 2706 C C . PRO A 1 344 ? 42.149 10.659 -21.254 1.00 89.56 344 PRO A C 1
ATOM 2708 O O . PRO A 1 344 ? 41.528 9.612 -21.080 1.00 89.56 344 PRO A O 1
ATOM 2711 N N . LYS A 1 345 ? 43.402 10.820 -20.811 1.00 87.69 345 LYS A N 1
ATOM 2712 C CA . LYS A 1 345 ? 44.144 9.736 -20.137 1.00 87.69 345 LYS A CA 1
ATOM 2713 C C . LYS A 1 345 ? 43.516 9.347 -18.800 1.00 87.69 345 LYS A C 1
ATOM 2715 O O . LYS A 1 345 ? 43.636 8.206 -18.375 1.00 87.69 345 LYS A O 1
ATOM 2720 N N . GLU A 1 346 ? 42.864 10.304 -18.155 1.00 88.50 346 GLU A N 1
ATOM 2721 C CA . GLU A 1 346 ? 42.204 10.169 -16.862 1.00 88.50 346 GLU A CA 1
ATOM 2722 C C . GLU A 1 346 ? 40.793 9.567 -16.984 1.00 88.50 346 GLU A C 1
ATOM 2724 O O . GLU A 1 346 ? 40.155 9.302 -15.968 1.00 88.50 346 GLU A O 1
ATOM 2729 N N . PHE A 1 347 ? 40.283 9.360 -18.206 1.00 91.56 347 PHE A N 1
ATOM 2730 C CA . PHE A 1 347 ? 39.000 8.700 -18.440 1.00 91.56 347 PHE A CA 1
ATOM 2731 C C . PHE A 1 347 ? 39.192 7.187 -18.591 1.00 91.56 347 PHE A C 1
ATOM 2733 O O . PHE A 1 347 ? 39.788 6.710 -19.561 1.00 91.56 347 PHE A O 1
ATOM 2740 N N . ASN A 1 348 ? 38.658 6.421 -17.640 1.00 91.62 348 ASN A N 1
ATOM 2741 C CA . ASN A 1 348 ? 38.740 4.963 -17.645 1.00 91.62 348 ASN A CA 1
ATOM 2742 C C . ASN A 1 348 ? 37.660 4.336 -18.543 1.00 91.62 348 ASN A C 1
ATOM 2744 O O . ASN A 1 348 ? 36.709 3.722 -18.072 1.00 91.62 348 ASN A O 1
ATOM 2748 N N . TRP A 1 349 ? 37.813 4.488 -19.856 1.00 91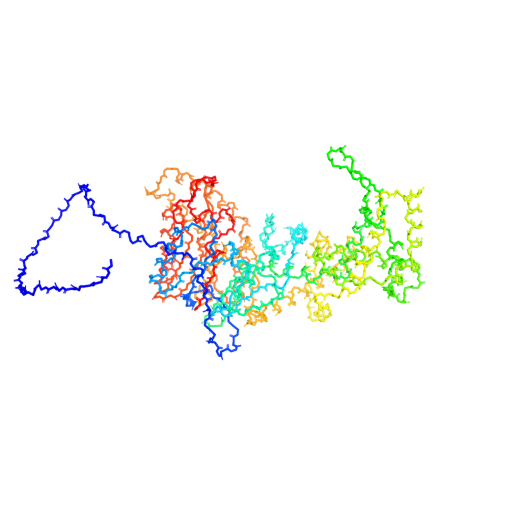.44 349 TRP A N 1
ATOM 2749 C CA . TRP A 1 349 ? 36.841 3.981 -20.827 1.00 91.44 349 TRP A CA 1
ATOM 2750 C C . TRP A 1 349 ? 36.694 2.446 -20.813 1.00 91.44 349 TRP A C 1
ATOM 2752 O O . TRP A 1 349 ? 35.631 1.941 -21.151 1.00 91.44 349 TRP A O 1
ATOM 2762 N N . GLU A 1 350 ? 37.722 1.691 -20.405 1.00 91.38 350 GLU A N 1
ATOM 2763 C CA . GLU A 1 350 ? 37.635 0.224 -20.270 1.00 91.38 350 GLU A CA 1
ATOM 2764 C C . GLU A 1 350 ? 36.680 -0.184 -19.141 1.00 91.38 350 GLU A C 1
ATOM 2766 O O . GLU A 1 350 ? 35.952 -1.172 -19.264 1.00 91.38 350 GLU A O 1
ATOM 2771 N N . HIS A 1 351 ? 36.645 0.594 -18.054 1.00 91.25 351 HIS A N 1
ATOM 2772 C CA . HIS A 1 351 ? 35.669 0.398 -16.987 1.00 91.25 351 HIS A CA 1
ATOM 2773 C C . HIS A 1 351 ? 34.245 0.672 -17.479 1.00 91.25 351 HIS A C 1
ATOM 2775 O O . HIS A 1 351 ? 33.384 -0.179 -17.292 1.00 91.25 351 HIS A O 1
ATOM 2781 N N . GLU A 1 352 ? 34.020 1.776 -18.195 1.00 91.62 352 GLU A N 1
ATOM 2782 C CA . GLU A 1 352 ? 32.704 2.111 -18.771 1.00 91.62 352 GLU A CA 1
ATOM 2783 C C . GLU A 1 352 ? 32.217 1.046 -19.766 1.00 91.62 352 GLU A C 1
ATOM 2785 O O . GLU A 1 352 ? 31.046 0.676 -19.788 1.00 91.62 352 GLU A O 1
ATOM 2790 N N . VAL A 1 353 ? 33.131 0.494 -20.568 1.00 91.12 353 VAL A N 1
ATOM 2791 C CA . VAL A 1 353 ? 32.848 -0.610 -21.494 1.00 91.12 353 VAL A CA 1
ATOM 2792 C C . VAL A 1 353 ? 32.479 -1.894 -20.749 1.00 91.12 353 VAL A C 1
ATOM 2794 O O . VAL A 1 353 ? 31.545 -2.593 -21.144 1.00 91.12 353 VAL A O 1
ATOM 2797 N N . THR A 1 354 ? 33.194 -2.195 -19.667 1.00 90.56 354 THR A N 1
ATOM 2798 C CA . THR A 1 354 ? 32.925 -3.346 -18.796 1.00 90.56 354 THR A CA 1
ATOM 2799 C C . THR A 1 354 ? 31.568 -3.217 -18.105 1.00 90.56 354 THR A C 1
ATOM 2801 O O . THR A 1 354 ? 30.803 -4.180 -18.049 1.00 90.56 354 THR A O 1
ATOM 2804 N N . ASP A 1 355 ? 31.236 -2.025 -17.623 1.00 90.00 355 ASP A N 1
ATOM 2805 C CA . ASP A 1 355 ? 29.946 -1.758 -16.999 1.00 90.00 355 ASP A CA 1
ATOM 2806 C C . ASP A 1 355 ? 28.829 -1.850 -18.042 1.00 90.00 355 ASP A C 1
ATOM 2808 O O . ASP A 1 355 ? 27.865 -2.585 -17.845 1.00 90.00 355 ASP A O 1
ATOM 2812 N N . ALA A 1 356 ? 28.986 -1.232 -19.216 1.00 90.81 356 ALA A N 1
ATOM 2813 C CA . ALA A 1 356 ? 28.020 -1.360 -20.305 1.00 90.81 356 ALA A CA 1
ATOM 2814 C C . ALA A 1 356 ? 27.784 -2.824 -20.717 1.00 90.81 356 ALA A C 1
ATOM 2816 O O . ALA A 1 356 ? 26.636 -3.210 -20.938 1.00 90.81 356 ALA A O 1
ATOM 2817 N N . TYR A 1 357 ? 28.836 -3.652 -20.767 1.00 92.44 357 TYR A N 1
ATOM 2818 C CA . TYR A 1 357 ? 28.721 -5.090 -21.026 1.00 92.44 357 TYR A CA 1
ATOM 2819 C C . TYR A 1 357 ? 27.781 -5.765 -20.023 1.00 92.44 357 TYR A C 1
ATOM 2821 O O . TYR A 1 357 ? 26.853 -6.468 -20.432 1.00 92.44 357 TYR A O 1
ATOM 2829 N N . LYS A 1 358 ? 27.995 -5.546 -18.720 1.00 91.12 358 LYS A N 1
ATOM 2830 C CA . LYS A 1 358 ? 27.177 -6.148 -17.656 1.00 91.12 358 LYS A CA 1
ATOM 2831 C C . LYS A 1 358 ? 25.729 -5.686 -17.749 1.00 91.12 358 LYS A C 1
ATOM 2833 O O . LYS A 1 358 ? 24.828 -6.518 -17.812 1.00 91.12 358 LYS A O 1
ATOM 2838 N N . GLN A 1 359 ? 25.526 -4.380 -17.872 1.00 91.12 359 GLN A N 1
ATOM 2839 C CA . GLN A 1 359 ? 24.204 -3.761 -17.919 1.00 91.12 359 GLN A CA 1
ATOM 2840 C C . GLN A 1 359 ? 23.371 -4.252 -19.109 1.00 91.12 359 GLN A C 1
ATOM 2842 O O . GLN A 1 359 ? 22.210 -4.633 -18.952 1.00 91.12 359 GLN A O 1
ATOM 2847 N N . LEU A 1 360 ? 23.961 -4.276 -20.309 1.00 92.62 360 LEU A N 1
ATOM 2848 C CA . LEU A 1 360 ? 23.280 -4.719 -21.528 1.00 92.62 360 LEU A CA 1
ATOM 2849 C C . LEU A 1 360 ? 23.033 -6.227 -21.524 1.00 92.62 360 LEU A C 1
ATOM 2851 O O . LEU A 1 360 ? 21.945 -6.661 -21.901 1.00 92.62 360 LEU A O 1
ATOM 2855 N N . THR A 1 361 ? 24.007 -7.020 -21.062 1.00 91.25 361 THR A N 1
ATOM 2856 C CA . THR A 1 361 ? 23.844 -8.474 -20.909 1.00 91.25 361 THR A CA 1
ATOM 2857 C C . THR A 1 361 ? 22.700 -8.783 -19.958 1.00 91.25 361 THR A C 1
ATOM 2859 O O . THR A 1 361 ? 21.858 -9.626 -20.266 1.00 91.25 361 THR A O 1
ATOM 2862 N N . TYR A 1 362 ? 22.646 -8.083 -18.827 1.00 89.00 362 TYR A N 1
ATOM 2863 C CA . TYR A 1 362 ? 21.575 -8.248 -17.864 1.00 89.00 362 TYR A CA 1
ATOM 2864 C C . TYR A 1 362 ? 20.229 -7.865 -18.481 1.00 89.00 362 TYR A C 1
ATOM 2866 O O . TYR A 1 362 ? 19.342 -8.704 -18.577 1.00 89.00 362 TYR A O 1
ATOM 2874 N N . ALA A 1 363 ? 20.079 -6.638 -18.984 1.00 89.94 363 ALA A N 1
ATOM 2875 C CA . ALA A 1 363 ? 18.797 -6.140 -19.480 1.00 89.94 363 ALA A CA 1
ATOM 2876 C C . ALA A 1 363 ? 18.250 -6.919 -20.687 1.00 89.94 363 ALA A C 1
ATOM 2878 O O . ALA A 1 363 ? 17.040 -7.152 -20.766 1.00 89.94 363 ALA A O 1
ATOM 2879 N N . ALA A 1 364 ? 19.113 -7.349 -21.612 1.00 89.19 364 ALA A N 1
ATOM 2880 C CA . ALA A 1 364 ? 18.699 -8.142 -22.768 1.00 89.19 364 ALA A CA 1
ATOM 2881 C C . ALA A 1 364 ? 18.184 -9.532 -22.362 1.00 89.19 364 ALA A C 1
ATOM 2883 O O . ALA A 1 364 ? 17.192 -9.995 -22.918 1.00 89.19 364 ALA A O 1
ATOM 2884 N N . ASN A 1 365 ? 18.816 -10.167 -21.369 1.00 85.56 365 ASN A N 1
ATOM 2885 C CA . ASN A 1 365 ? 18.444 -11.508 -20.906 1.00 85.56 365 ASN A CA 1
ATOM 2886 C C . ASN A 1 365 ? 17.424 -11.508 -19.762 1.00 85.56 365 ASN A C 1
ATOM 2888 O O . ASN A 1 365 ? 16.879 -12.560 -19.438 1.00 85.56 365 ASN A O 1
ATOM 2892 N N . HIS A 1 366 ? 17.172 -10.359 -19.134 1.00 81.50 366 HIS A N 1
ATOM 2893 C CA . HIS A 1 366 ? 16.233 -10.252 -18.027 1.00 81.50 366 HIS A CA 1
ATOM 2894 C C . HIS A 1 366 ? 14.818 -10.568 -18.525 1.00 81.50 366 HIS A C 1
ATOM 2896 O O . HIS A 1 366 ? 14.207 -9.773 -19.248 1.00 81.50 366 HIS A O 1
ATOM 2902 N N . ALA A 1 367 ? 14.317 -11.748 -18.173 1.00 67.25 367 ALA A N 1
ATOM 2903 C CA . ALA A 1 367 ? 12.908 -12.083 -18.302 1.00 67.25 367 ALA A CA 1
ATOM 2904 C C . ALA A 1 367 ? 12.125 -11.360 -17.203 1.00 67.25 367 ALA A C 1
ATOM 2906 O O . ALA A 1 367 ? 12.683 -11.025 -16.163 1.00 67.25 367 ALA A O 1
ATOM 2907 N N . GLN A 1 368 ? 10.853 -11.078 -17.457 1.00 66.50 368 GLN A N 1
ATOM 2908 C CA . GLN A 1 368 ? 10.018 -10.395 -16.477 1.00 66.50 368 GLN A CA 1
ATOM 2909 C C . GLN A 1 368 ? 9.770 -11.286 -15.259 1.00 66.50 368 GLN A C 1
ATOM 2911 O O . GLN A 1 368 ? 9.650 -12.502 -15.402 1.00 66.50 368 GLN A O 1
ATOM 2916 N N . ASP A 1 369 ? 9.619 -10.670 -14.086 1.00 65.38 369 ASP A N 1
ATOM 2917 C CA . ASP A 1 369 ? 9.262 -11.362 -12.838 1.00 65.38 369 ASP A CA 1
ATOM 2918 C C . ASP A 1 369 ? 7.838 -11.958 -12.867 1.00 65.38 369 ASP A C 1
ATOM 2920 O O . ASP A 1 369 ? 7.434 -12.677 -11.953 1.00 65.38 369 ASP A O 1
ATOM 2924 N N . PHE A 1 370 ? 7.069 -11.658 -13.917 1.00 80.56 370 PHE A N 1
ATOM 2925 C CA . PHE A 1 370 ? 5.691 -12.076 -14.125 1.00 80.56 370 PHE A CA 1
ATOM 2926 C C . PHE A 1 370 ? 5.446 -12.451 -15.594 1.00 80.56 370 PHE A C 1
ATOM 2928 O O . PHE A 1 370 ? 5.964 -11.817 -16.515 1.00 80.56 370 PHE A O 1
ATOM 2935 N N . ASP A 1 371 ? 4.644 -13.492 -15.816 1.00 84.12 371 ASP A N 1
ATOM 2936 C CA . ASP A 1 371 ? 4.280 -13.951 -17.155 1.00 84.12 371 ASP A CA 1
ATOM 2937 C C . ASP A 1 371 ? 3.215 -13.033 -17.777 1.00 84.12 371 ASP A C 1
ATOM 2939 O O . ASP A 1 371 ? 2.017 -13.175 -17.525 1.00 84.12 371 ASP A O 1
ATOM 2943 N N . LEU A 1 372 ? 3.646 -12.095 -18.628 1.00 82.88 372 LEU A N 1
ATOM 2944 C CA . LEU A 1 372 ? 2.733 -11.169 -19.309 1.00 82.88 372 LEU A CA 1
ATOM 2945 C C . LEU A 1 372 ? 1.713 -11.844 -20.225 1.00 82.88 372 LEU A C 1
ATOM 2947 O O . LEU A 1 372 ? 0.719 -11.199 -20.564 1.00 82.88 372 LEU A O 1
ATOM 2951 N N . SER A 1 373 ? 1.910 -13.105 -20.626 1.00 85.88 373 SER A N 1
ATOM 2952 C CA . SER A 1 373 ? 0.906 -13.801 -21.439 1.00 85.88 373 SER A CA 1
ATOM 2953 C C . SER A 1 373 ? -0.430 -13.946 -20.697 1.00 85.88 373 SER A C 1
ATOM 2955 O O . SER A 1 373 ? -1.488 -13.935 -21.325 1.00 85.88 373 SER A O 1
ATOM 2957 N N . LEU A 1 374 ? -0.406 -13.930 -19.357 1.00 89.75 374 LEU A N 1
ATOM 2958 C CA . LEU A 1 374 ? -1.608 -13.906 -18.523 1.00 89.75 374 LEU A CA 1
ATOM 2959 C C . LEU A 1 374 ? -2.457 -12.646 -18.749 1.00 89.75 374 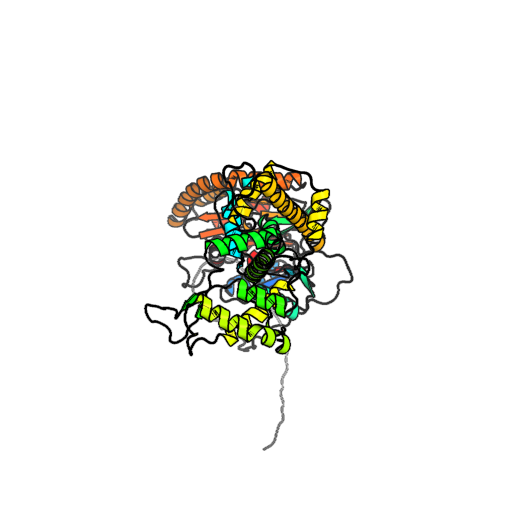LEU A C 1
ATOM 2961 O O . LEU A 1 374 ? -3.685 -12.720 -18.690 1.00 89.75 374 LEU A O 1
ATOM 2965 N N . ILE A 1 375 ? -1.834 -11.500 -19.049 1.00 91.12 375 ILE A N 1
ATOM 2966 C CA . ILE A 1 375 ? -2.554 -10.264 -19.398 1.00 91.12 375 ILE A CA 1
ATOM 2967 C C . ILE A 1 375 ? -3.274 -10.448 -20.732 1.00 91.12 375 ILE A C 1
ATOM 2969 O O . ILE A 1 375 ? -4.446 -10.090 -20.857 1.00 91.12 375 ILE A O 1
ATOM 2973 N N . ASP A 1 376 ? -2.595 -11.030 -21.721 1.00 90.25 376 ASP A N 1
ATOM 2974 C CA . ASP A 1 376 ? -3.172 -11.265 -23.045 1.00 90.25 376 ASP A CA 1
ATOM 2975 C C . ASP A 1 376 ? -4.366 -12.224 -22.976 1.00 90.25 376 ASP A C 1
ATOM 2977 O O . ASP A 1 376 ? -5.373 -12.006 -23.654 1.00 90.25 376 ASP A O 1
ATOM 2981 N N . ASP A 1 377 ? -4.289 -13.249 -22.127 1.00 93.00 377 ASP A N 1
ATOM 2982 C CA . ASP A 1 377 ? -5.402 -14.158 -21.863 1.00 93.00 377 ASP A CA 1
ATOM 2983 C C . ASP A 1 377 ? -6.551 -13.446 -21.140 1.00 93.00 377 ASP A C 1
ATOM 2985 O O . ASP A 1 377 ? -7.707 -13.550 -21.565 1.00 93.00 377 ASP A O 1
ATOM 2989 N N . LYS A 1 378 ? -6.252 -12.643 -20.110 1.00 94.75 378 LYS A N 1
ATOM 2990 C CA . LYS A 1 378 ? -7.263 -11.877 -19.365 1.00 94.75 378 LYS A CA 1
ATOM 2991 C C . LYS A 1 378 ? -8.000 -10.868 -20.246 1.00 94.75 378 LYS A C 1
ATOM 2993 O O . LYS A 1 378 ? -9.217 -10.713 -20.127 1.00 94.75 378 LYS A O 1
ATOM 2998 N N . ILE A 1 379 ? -7.303 -10.223 -21.180 1.00 94.44 379 ILE A N 1
ATOM 2999 C CA . ILE A 1 379 ? -7.899 -9.281 -22.139 1.00 94.44 379 ILE A CA 1
ATOM 3000 C C . ILE A 1 379 ? -8.997 -9.929 -22.983 1.00 94.44 379 ILE A C 1
ATOM 3002 O O . ILE A 1 379 ? -9.956 -9.246 -23.358 1.00 94.44 379 ILE A O 1
ATOM 3006 N N . ARG A 1 380 ? -8.878 -11.228 -23.286 1.00 92.94 380 ARG A N 1
ATOM 3007 C CA . ARG A 1 380 ? -9.880 -11.960 -24.077 1.00 92.94 380 ARG A CA 1
ATOM 3008 C C . ARG A 1 380 ? -11.183 -12.166 -23.314 1.00 92.94 380 ARG A C 1
ATOM 3010 O O . ARG A 1 380 ? -12.222 -12.324 -23.950 1.00 92.94 380 ARG A O 1
ATOM 3017 N N . THR A 1 381 ? -11.132 -12.175 -21.984 1.00 91.62 381 THR A N 1
ATOM 3018 C CA . THR A 1 381 ? -12.295 -12.428 -21.125 1.00 91.62 381 THR A CA 1
ATOM 3019 C C . THR A 1 381 ? -12.870 -11.164 -20.497 1.00 91.62 381 THR A C 1
ATOM 3021 O O . THR A 1 381 ? -14.056 -11.141 -20.179 1.00 91.62 381 THR A O 1
ATOM 3024 N N . ILE A 1 382 ? -12.064 -10.113 -20.315 1.00 92.62 382 ILE A N 1
ATOM 3025 C CA . ILE A 1 382 ? -12.519 -8.878 -19.673 1.00 92.62 382 ILE A CA 1
ATOM 3026 C C . ILE A 1 382 ? -13.407 -8.044 -20.608 1.00 92.62 382 ILE A C 1
ATOM 3028 O O . ILE A 1 382 ? -13.091 -7.815 -21.787 1.00 92.62 382 ILE A O 1
ATOM 3032 N N . ALA A 1 383 ? -14.524 -7.558 -20.063 1.00 90.88 383 ALA A N 1
ATOM 3033 C CA . ALA A 1 383 ? -15.392 -6.614 -20.754 1.00 90.88 383 ALA A CA 1
ATOM 3034 C C . ALA A 1 383 ? -14.641 -5.301 -21.036 1.00 90.88 383 ALA A C 1
ATOM 3036 O O . ALA A 1 383 ? -13.773 -4.886 -20.273 1.00 90.88 383 ALA A O 1
ATOM 3037 N N . SER A 1 384 ? -14.956 -4.652 -22.158 1.00 89.81 384 SER A N 1
ATOM 3038 C CA . SER A 1 384 ? -14.460 -3.296 -22.411 1.00 89.81 384 SER A CA 1
ATOM 3039 C C . SER A 1 384 ? -15.303 -2.298 -21.626 1.00 89.81 384 SER A C 1
ATOM 3041 O O . SER A 1 384 ? -16.533 -2.378 -21.646 1.00 89.81 384 SER A O 1
ATOM 3043 N N . ASP A 1 385 ? -14.629 -1.355 -20.977 1.00 95.31 385 ASP A N 1
ATOM 3044 C CA . ASP A 1 385 ? -15.239 -0.205 -20.320 1.00 95.31 385 ASP A CA 1
ATOM 3045 C C . ASP A 1 385 ? -14.503 1.052 -20.801 1.00 95.31 385 ASP A C 1
ATOM 3047 O O . ASP A 1 385 ? -13.477 1.430 -20.235 1.00 95.31 385 ASP A O 1
ATOM 3051 N N . PRO A 1 386 ? -15.005 1.722 -21.852 1.00 94.62 386 PRO A N 1
ATOM 3052 C CA . PRO A 1 386 ? -14.342 2.894 -22.411 1.00 94.62 386 PRO A CA 1
ATOM 3053 C C . PRO A 1 386 ? -14.174 4.050 -21.417 1.00 94.62 386 PRO A C 1
ATOM 3055 O O . PRO A 1 386 ? -13.272 4.871 -21.594 1.00 94.62 386 PRO A O 1
ATOM 3058 N N . ALA A 1 387 ? -15.038 4.150 -20.399 1.00 95.25 387 ALA A N 1
ATOM 3059 C CA . ALA A 1 387 ? -14.938 5.197 -19.390 1.00 95.25 387 ALA A CA 1
ATOM 3060 C C . ALA A 1 387 ? -13.778 4.906 -18.433 1.00 95.25 387 ALA A C 1
ATOM 3062 O O . ALA A 1 387 ? -12.964 5.797 -18.183 1.00 95.25 387 ALA A O 1
ATOM 3063 N N . LEU A 1 388 ? -13.660 3.659 -17.971 1.00 95.62 388 LEU A N 1
ATOM 3064 C CA . LEU A 1 388 ? -12.549 3.217 -17.128 1.00 95.62 388 LEU A CA 1
ATOM 3065 C C . LEU A 1 388 ? -11.215 3.191 -17.890 1.00 95.62 388 LEU A C 1
ATOM 3067 O O . LEU A 1 388 ? -10.193 3.634 -17.373 1.00 95.62 388 LEU A O 1
ATOM 3071 N N . GLU A 1 389 ? -11.224 2.746 -19.148 1.00 96.44 389 GLU A N 1
ATOM 3072 C CA . GLU A 1 389 ? -10.057 2.796 -20.035 1.00 96.44 389 GLU A CA 1
ATOM 3073 C C . GLU A 1 389 ? -9.559 4.240 -20.176 1.00 96.44 389 GLU A C 1
ATOM 3075 O O . GLU A 1 389 ? -8.380 4.518 -19.965 1.00 96.44 389 GLU A O 1
ATOM 3080 N N . LYS A 1 390 ? -10.459 5.190 -20.467 1.00 94.94 390 LYS A N 1
ATOM 3081 C CA . LYS A 1 390 ? -10.107 6.613 -20.573 1.00 94.94 390 LYS A CA 1
ATOM 3082 C C . LYS A 1 390 ? -9.612 7.195 -19.246 1.00 94.94 390 LYS A C 1
ATOM 3084 O O . LYS A 1 390 ? -8.715 8.035 -19.264 1.00 94.94 390 LYS A O 1
ATOM 3089 N N . HIS A 1 391 ? -10.184 6.765 -18.124 1.00 95.38 391 HIS A N 1
ATOM 3090 C CA . HIS A 1 391 ? -9.764 7.182 -16.785 1.00 95.38 391 HIS A CA 1
ATOM 3091 C C . HIS A 1 391 ? -8.293 6.831 -16.518 1.00 95.38 391 HIS A C 1
ATOM 3093 O O . HIS A 1 391 ? -7.528 7.701 -16.106 1.00 95.38 391 HIS A O 1
ATOM 3099 N N . TYR A 1 392 ? -7.856 5.616 -16.870 1.00 96.38 392 TYR A N 1
ATOM 3100 C CA . TYR A 1 392 ? -6.464 5.200 -16.665 1.00 96.38 392 TYR A CA 1
ATOM 3101 C C . TYR A 1 392 ? -5.461 5.762 -17.681 1.00 96.38 392 TYR A C 1
ATOM 3103 O O . TYR A 1 392 ? -4.279 5.850 -17.356 1.00 96.38 392 TYR A O 1
ATOM 3111 N N . VAL A 1 393 ? -5.885 6.188 -18.878 1.00 95.94 393 VAL A N 1
ATOM 3112 C CA . VAL A 1 393 ? -4.974 6.750 -19.902 1.00 95.94 393 VAL A CA 1
ATOM 3113 C C . VAL A 1 393 ? -4.126 7.902 -19.352 1.00 95.94 393 VAL A C 1
ATOM 3115 O O . VAL A 1 393 ? -2.905 7.891 -19.509 1.00 95.94 393 VAL A O 1
ATOM 3118 N N . ALA A 1 394 ? -4.751 8.877 -18.683 1.00 93.56 394 ALA A N 1
ATOM 3119 C CA . ALA A 1 394 ? -4.044 10.052 -18.169 1.00 93.56 394 ALA A CA 1
ATOM 3120 C C . ALA A 1 394 ? -3.054 9.688 -17.050 1.00 93.56 394 ALA A C 1
ATOM 3122 O O . ALA A 1 394 ? -1.929 10.191 -17.019 1.00 93.56 394 ALA A O 1
ATOM 3123 N N . MET A 1 395 ? -3.448 8.762 -16.175 1.00 95.62 395 MET A N 1
ATOM 3124 C CA . MET A 1 395 ? -2.614 8.266 -15.080 1.00 95.62 395 MET A CA 1
ATOM 3125 C C . MET A 1 395 ? -1.401 7.486 -15.608 1.00 95.62 395 MET A C 1
ATOM 3127 O O . MET A 1 395 ? -0.272 7.724 -15.182 1.00 95.62 395 MET A O 1
ATOM 3131 N N . LEU A 1 396 ? -1.599 6.604 -16.593 1.00 95.25 396 LEU A N 1
ATOM 3132 C CA . LEU A 1 396 ? -0.526 5.817 -17.212 1.00 95.25 396 LEU A CA 1
ATOM 3133 C C . LEU A 1 396 ? 0.484 6.693 -17.961 1.00 95.25 396 LEU A C 1
ATOM 3135 O O . LEU A 1 396 ? 1.691 6.469 -17.842 1.00 95.25 396 LEU A O 1
ATOM 3139 N N . GLU A 1 397 ? 0.013 7.703 -18.697 1.00 93.50 397 GLU A N 1
ATOM 3140 C CA . GLU A 1 397 ? 0.893 8.661 -19.373 1.00 93.50 397 GLU A CA 1
ATOM 3141 C C . GLU A 1 397 ? 1.712 9.479 -18.357 1.00 93.50 397 GLU A C 1
ATOM 3143 O O . GLU A 1 397 ? 2.929 9.625 -18.508 1.00 93.50 397 GLU A O 1
ATOM 3148 N N . ALA A 1 398 ? 1.074 9.979 -17.292 1.00 92.81 398 ALA A N 1
ATOM 3149 C CA . ALA A 1 398 ? 1.745 10.755 -16.248 1.00 92.81 398 ALA A CA 1
ATOM 3150 C C . ALA A 1 398 ? 2.776 9.922 -15.468 1.00 92.81 398 ALA A C 1
ATOM 3152 O O . ALA A 1 398 ? 3.887 10.390 -15.218 1.00 92.81 398 ALA A O 1
ATOM 3153 N N . GLY A 1 399 ? 2.441 8.667 -15.160 1.00 90.25 399 GLY A N 1
ATOM 3154 C CA . GLY A 1 399 ? 3.316 7.706 -14.487 1.00 90.25 399 GLY A CA 1
ATOM 3155 C C . GLY A 1 399 ? 4.437 7.137 -15.360 1.00 90.25 399 GLY A C 1
ATOM 3156 O O . GLY A 1 399 ? 5.176 6.267 -14.898 1.00 90.25 399 GLY A O 1
ATOM 3157 N N . GLY A 1 400 ? 4.557 7.565 -16.624 1.00 90.00 400 GLY A N 1
ATOM 3158 C CA . GLY A 1 400 ? 5.577 7.072 -17.554 1.00 90.00 400 GLY A CA 1
ATOM 3159 C C . GLY A 1 400 ? 5.420 5.594 -17.922 1.00 90.00 400 GLY A C 1
ATOM 3160 O O . GLY A 1 400 ? 6.388 4.961 -18.338 1.00 90.00 400 GLY A O 1
ATOM 3161 N N . GLN A 1 401 ? 4.217 5.039 -17.755 1.00 90.50 401 GLN A N 1
ATOM 3162 C CA . GLN A 1 401 ? 3.884 3.664 -18.137 1.00 90.50 401 GLN A CA 1
ATOM 3163 C C . GLN A 1 401 ? 3.587 3.547 -19.638 1.00 90.50 401 GLN A C 1
ATOM 3165 O O . GLN A 1 401 ? 3.540 2.446 -20.178 1.00 90.50 401 GLN A O 1
ATOM 3170 N N . MET A 1 402 ? 3.379 4.686 -20.299 1.00 92.94 402 MET A N 1
ATOM 3171 C CA . MET A 1 402 ? 3.003 4.795 -21.700 1.00 92.94 402 MET A CA 1
ATOM 3172 C C . MET A 1 402 ? 3.646 6.026 -22.340 1.00 92.94 402 MET A C 1
ATOM 3174 O O . MET A 1 402 ? 3.845 7.045 -21.672 1.00 92.94 402 MET A O 1
ATOM 3178 N N . ARG A 1 403 ? 3.983 5.940 -23.634 1.00 93.56 403 ARG A N 1
ATOM 3179 C CA . ARG A 1 403 ? 4.465 7.088 -24.414 1.00 93.56 403 ARG A CA 1
ATOM 3180 C C . ARG A 1 403 ? 3.418 8.196 -24.472 1.00 93.56 403 ARG A C 1
ATOM 3182 O O . ARG A 1 403 ? 2.216 7.948 -24.517 1.00 93.56 403 ARG A O 1
ATOM 3189 N N . LYS A 1 404 ? 3.890 9.439 -24.555 1.00 91.75 404 LYS A N 1
ATOM 3190 C CA . LYS A 1 404 ? 3.007 10.602 -24.701 1.00 91.75 404 LYS A CA 1
ATOM 3191 C C . LYS A 1 404 ? 2.493 10.734 -26.127 1.00 91.75 404 LYS A C 1
ATOM 3193 O O . LYS A 1 404 ? 3.252 10.540 -27.080 1.00 91.75 404 LYS A O 1
ATOM 3198 N N . GLY A 1 405 ? 1.238 11.163 -26.259 1.00 89.38 405 GLY A N 1
ATOM 3199 C CA . GLY A 1 405 ? 0.648 11.545 -27.546 1.00 89.38 405 GLY A CA 1
ATOM 3200 C C . GLY A 1 405 ? 0.289 10.375 -28.464 1.00 89.38 405 GLY A C 1
ATOM 3201 O O . GLY A 1 405 ? 0.211 10.565 -29.679 1.00 89.38 405 GLY A O 1
ATOM 3202 N N . LEU A 1 406 ? 0.079 9.178 -27.910 1.00 94.00 406 LEU A N 1
ATOM 3203 C CA . LEU A 1 406 ? -0.444 8.047 -28.675 1.00 94.00 406 LEU A CA 1
ATOM 3204 C C . LEU A 1 406 ? -1.868 8.327 -29.187 1.00 94.00 406 LEU A C 1
ATOM 3206 O O . LEU A 1 406 ? -2.632 9.050 -28.537 1.00 94.00 406 LEU A O 1
ATOM 3210 N N . PRO A 1 407 ? -2.271 7.734 -30.327 1.00 96.00 407 PRO A N 1
ATOM 3211 C CA . PRO A 1 407 ? -3.665 7.726 -30.743 1.00 96.00 407 PRO A CA 1
ATOM 3212 C C . PRO A 1 407 ? -4.570 7.166 -29.642 1.00 96.00 407 PRO A C 1
ATOM 3214 O O . PRO A 1 407 ? -4.260 6.159 -29.013 1.00 96.00 407 PRO A O 1
ATOM 3217 N N . ASP A 1 408 ? -5.739 7.772 -29.465 1.00 94.50 408 ASP A N 1
ATOM 3218 C CA . ASP A 1 408 ? -6.698 7.427 -28.408 1.00 94.50 408 ASP A CA 1
ATOM 3219 C C . ASP A 1 408 ? -7.111 5.936 -28.402 1.00 94.50 408 ASP A C 1
ATOM 3221 O O . ASP A 1 408 ? -7.276 5.336 -27.341 1.00 94.50 408 ASP A O 1
ATOM 3225 N N . SER A 1 409 ? -7.197 5.283 -29.566 1.00 94.31 409 SER A N 1
ATOM 3226 C CA . SER A 1 409 ? -7.449 3.834 -29.651 1.00 94.31 409 SER A CA 1
ATOM 3227 C C . SER A 1 409 ? -6.286 2.978 -29.133 1.00 94.31 409 SER A C 1
ATOM 3229 O O . SER A 1 409 ? -6.515 1.932 -28.527 1.00 94.31 409 SER A O 1
ATOM 3231 N N . GLU A 1 410 ? -5.045 3.406 -29.371 1.00 95.19 410 GLU A N 1
ATOM 3232 C CA . GLU A 1 410 ? -3.837 2.727 -28.886 1.00 95.19 410 GLU A CA 1
ATOM 3233 C C . GLU A 1 410 ? -3.691 2.943 -27.377 1.00 95.19 410 GLU A C 1
ATOM 3235 O O . GLU A 1 410 ? -3.561 1.972 -26.633 1.00 95.19 410 GLU A O 1
ATOM 3240 N N . ALA A 1 411 ? -3.857 4.185 -26.911 1.00 95.75 411 ALA A N 1
ATOM 3241 C CA . ALA A 1 411 ? -3.796 4.523 -25.492 1.00 95.75 411 ALA A CA 1
ATOM 3242 C C . ALA A 1 411 ? -4.829 3.738 -24.667 1.00 95.75 411 ALA A C 1
ATOM 3244 O O . ALA A 1 411 ? -4.499 3.164 -23.629 1.00 95.75 411 ALA A O 1
ATOM 3245 N N . ARG A 1 412 ? -6.071 3.625 -25.159 1.00 95.19 412 ARG A N 1
ATOM 3246 C CA . ARG A 1 412 ? -7.095 2.790 -24.511 1.00 95.19 412 ARG A CA 1
ATOM 3247 C C . ARG A 1 412 ? -6.760 1.302 -24.520 1.00 95.19 412 ARG A C 1
ATOM 3249 O O . ARG A 1 412 ? -7.092 0.607 -23.567 1.00 95.19 412 ARG A O 1
ATOM 3256 N N . THR A 1 413 ? -6.084 0.804 -25.555 1.00 93.31 413 THR A N 1
ATOM 3257 C CA . THR A 1 413 ? -5.635 -0.598 -25.591 1.00 93.31 413 THR A CA 1
ATOM 3258 C C . THR A 1 413 ? -4.613 -0.866 -24.485 1.00 93.31 413 THR A C 1
ATOM 3260 O O . THR A 1 413 ? -4.701 -1.883 -23.801 1.00 93.31 413 THR A O 1
ATOM 3263 N N . ILE A 1 414 ? -3.692 0.070 -24.253 1.00 94.00 414 ILE A N 1
ATOM 3264 C CA . ILE A 1 414 ? -2.710 -0.002 -23.162 1.00 94.00 414 ILE A CA 1
ATOM 3265 C C . ILE A 1 414 ? -3.402 0.118 -21.799 1.00 94.00 414 ILE A C 1
ATOM 3267 O O . ILE A 1 414 ? -3.137 -0.681 -20.903 1.00 94.00 414 ILE A O 1
ATOM 3271 N N . ALA A 1 415 ? -4.367 1.030 -21.656 1.00 95.38 415 ALA A N 1
ATOM 3272 C CA . ALA A 1 415 ? -5.179 1.120 -20.444 1.00 95.38 415 ALA A CA 1
ATOM 3273 C C . ALA A 1 415 ? -5.949 -0.179 -20.161 1.00 95.38 415 ALA A C 1
ATOM 3275 O O . ALA A 1 415 ? -5.976 -0.642 -19.024 1.00 95.38 415 ALA A O 1
ATOM 3276 N N . LYS A 1 416 ? -6.497 -0.835 -21.190 1.00 95.38 416 LYS A N 1
ATOM 3277 C CA . LYS A 1 416 ? -7.155 -2.139 -21.049 1.00 95.38 416 LYS A CA 1
ATOM 3278 C C . LYS A 1 416 ? -6.194 -3.232 -20.563 1.00 95.38 416 LYS A C 1
ATOM 3280 O O . LYS A 1 416 ? -6.606 -4.071 -19.764 1.00 95.38 416 LYS A O 1
ATOM 3285 N N . ARG A 1 417 ? -4.922 -3.216 -20.990 1.00 94.44 417 ARG A N 1
ATOM 3286 C CA . ARG A 1 417 ? -3.875 -4.110 -20.449 1.00 94.44 417 ARG A CA 1
ATOM 3287 C C . ARG A 1 417 ? -3.645 -3.871 -18.962 1.00 94.44 417 ARG A C 1
ATOM 3289 O O . ARG A 1 417 ? -3.593 -4.829 -18.200 1.00 94.44 417 ARG A O 1
ATOM 3296 N N . PHE A 1 418 ? -3.562 -2.610 -18.546 1.00 95.06 418 PHE A N 1
ATOM 3297 C CA . PHE A 1 418 ? -3.408 -2.266 -17.135 1.00 95.06 418 PHE A CA 1
ATOM 3298 C C . PHE A 1 418 ? -4.618 -2.705 -16.297 1.00 95.06 418 PHE A C 1
ATOM 3300 O O . PHE A 1 418 ? -4.445 -3.328 -15.255 1.00 95.06 418 PHE A O 1
ATOM 3307 N N . ILE A 1 419 ? -5.844 -2.480 -16.780 1.00 96.06 419 ILE A N 1
ATOM 3308 C CA . ILE A 1 419 ? -7.068 -2.949 -16.109 1.00 96.06 419 ILE A CA 1
ATOM 3309 C C . ILE A 1 419 ? -7.061 -4.481 -15.983 1.00 96.06 419 ILE A C 1
ATOM 3311 O O . ILE A 1 419 ? -7.324 -5.020 -14.909 1.00 96.06 419 ILE A O 1
ATOM 3315 N N . ALA A 1 420 ? -6.690 -5.199 -17.047 1.00 96.00 420 ALA A N 1
ATOM 3316 C CA . ALA A 1 420 ? -6.538 -6.651 -16.999 1.00 96.00 420 ALA A CA 1
ATOM 3317 C C . ALA A 1 420 ? -5.488 -7.093 -15.963 1.00 96.00 420 ALA A C 1
ATOM 3319 O O . ALA A 1 420 ? -5.701 -8.082 -15.264 1.00 96.00 420 ALA A O 1
ATOM 3320 N N . MET A 1 421 ? -4.395 -6.340 -15.806 1.00 95.25 421 MET A N 1
ATOM 3321 C CA . MET A 1 421 ? -3.429 -6.587 -14.739 1.00 95.25 421 MET A CA 1
ATOM 3322 C C . MET A 1 421 ? -4.050 -6.402 -13.351 1.00 95.25 421 MET A C 1
ATOM 3324 O O . MET A 1 421 ? -3.824 -7.243 -12.487 1.00 95.25 421 MET A O 1
ATOM 3328 N N . THR A 1 422 ? -4.854 -5.357 -13.126 1.00 96.25 422 THR A N 1
ATOM 3329 C CA . THR A 1 422 ? -5.513 -5.158 -11.821 1.00 96.25 422 THR A CA 1
ATOM 3330 C C . THR A 1 422 ? -6.446 -6.318 -11.455 1.00 96.25 422 THR A C 1
ATOM 3332 O O . THR A 1 422 ? -6.428 -6.763 -10.314 1.00 96.25 422 THR A O 1
ATOM 3335 N N . GLU A 1 423 ? -7.161 -6.900 -12.423 1.00 95.94 423 GLU A N 1
ATOM 3336 C CA . GLU A 1 423 ? -7.984 -8.103 -12.200 1.00 95.94 423 GLU A CA 1
ATOM 3337 C C . GLU A 1 423 ? -7.131 -9.333 -11.847 1.00 95.94 423 GLU A C 1
ATOM 3339 O O . GLU A 1 423 ? -7.471 -10.092 -10.942 1.00 95.94 423 GLU A O 1
ATOM 3344 N N . ILE A 1 424 ? -5.990 -9.529 -12.525 1.00 95.69 424 ILE A N 1
ATOM 3345 C CA . ILE A 1 424 ? -5.054 -10.618 -12.192 1.00 95.69 424 ILE A CA 1
ATOM 3346 C C . ILE A 1 424 ? -4.492 -10.435 -10.779 1.00 95.69 424 ILE A C 1
ATOM 3348 O O . ILE A 1 424 ? -4.383 -11.410 -10.036 1.00 95.69 424 ILE A O 1
ATOM 3352 N N . VAL A 1 425 ? -4.141 -9.201 -10.405 1.00 96.31 425 VAL A N 1
ATOM 3353 C CA . VAL A 1 425 ? -3.676 -8.870 -9.053 1.00 96.31 425 VAL A CA 1
ATOM 3354 C C . VAL A 1 425 ? -4.733 -9.248 -8.027 1.00 96.31 425 VAL A C 1
ATOM 3356 O O . VAL A 1 425 ? -4.409 -9.924 -7.061 1.00 96.31 425 VAL A O 1
ATOM 3359 N N . GLU A 1 426 ? -5.990 -8.872 -8.239 1.00 97.12 426 GLU A N 1
ATOM 3360 C CA . GLU A 1 426 ? -7.077 -9.184 -7.310 1.00 97.12 426 GLU A CA 1
ATOM 3361 C C . GLU A 1 426 ? -7.340 -10.701 -7.209 1.00 97.12 426 GLU A C 1
ATOM 3363 O O . GLU A 1 426 ? -7.594 -11.219 -6.123 1.00 97.12 426 GLU A O 1
ATOM 3368 N N . GLU A 1 427 ? -7.222 -11.452 -8.308 1.00 95.44 427 GLU A N 1
ATOM 3369 C CA . GLU A 1 427 ? -7.310 -12.921 -8.294 1.00 95.44 427 GLU A CA 1
ATOM 3370 C C . GLU A 1 427 ? -6.159 -13.569 -7.514 1.00 95.44 427 GLU A C 1
ATOM 3372 O O . GLU A 1 427 ? -6.394 -14.452 -6.685 1.00 95.44 427 GLU A O 1
ATOM 3377 N N . LYS A 1 428 ? -4.923 -13.114 -7.751 1.00 94.25 428 LYS A N 1
ATOM 3378 C CA . LYS A 1 428 ? -3.729 -13.586 -7.039 1.00 94.25 428 LYS A CA 1
ATOM 3379 C C . LYS A 1 428 ? -3.794 -13.240 -5.559 1.00 94.25 428 LYS A C 1
ATOM 3381 O O . LYS A 1 428 ? -3.535 -14.094 -4.724 1.00 94.25 428 LYS A O 1
ATOM 3386 N N . MET A 1 429 ? -4.221 -12.028 -5.237 1.00 95.56 429 MET A N 1
ATOM 3387 C CA . MET A 1 429 ? -4.417 -11.566 -3.871 1.00 95.56 429 MET A CA 1
ATOM 3388 C C . MET A 1 429 ? -5.451 -12.424 -3.135 1.00 95.56 429 MET A C 1
ATOM 3390 O O . MET A 1 429 ? -5.202 -12.848 -2.013 1.00 95.56 429 MET A O 1
ATOM 3394 N N . ALA A 1 430 ? -6.580 -12.760 -3.765 1.00 95.06 430 ALA A N 1
ATOM 3395 C CA . ALA A 1 430 ? -7.572 -13.649 -3.158 1.00 95.06 430 ALA A CA 1
ATOM 3396 C C . ALA A 1 430 ? -6.995 -15.054 -2.880 1.00 95.06 430 ALA A C 1
ATOM 3398 O O . ALA A 1 430 ? -7.177 -15.587 -1.783 1.00 95.06 430 ALA A O 1
ATOM 3399 N N . GLU A 1 431 ? -6.251 -15.622 -3.839 1.00 93.06 431 GLU A N 1
ATOM 3400 C CA . GLU A 1 431 ? -5.545 -16.905 -3.693 1.00 93.06 431 GLU A CA 1
ATOM 3401 C C . GLU A 1 431 ? -4.555 -16.879 -2.514 1.00 93.06 431 GLU A C 1
ATOM 3403 O O . GLU A 1 431 ? -4.581 -17.766 -1.660 1.00 93.06 431 GLU A O 1
ATOM 3408 N N . GLU A 1 432 ? -3.726 -15.837 -2.433 1.00 92.12 432 GLU A N 1
ATOM 3409 C CA . GLU A 1 432 ? -2.696 -15.653 -1.401 1.00 92.12 432 GLU A CA 1
ATOM 3410 C C . GLU A 1 432 ? -3.256 -15.444 -0.002 1.00 92.12 432 GLU A C 1
ATOM 3412 O O . GLU A 1 432 ? -2.635 -15.847 0.980 1.00 92.12 432 GLU A O 1
ATOM 3417 N N . LEU A 1 433 ? -4.423 -14.814 0.084 1.00 91.62 433 LEU A N 1
ATOM 3418 C CA . LEU A 1 433 ? -5.122 -14.537 1.331 1.00 91.62 433 LEU A CA 1
ATOM 3419 C C . LEU A 1 433 ? -6.050 -15.688 1.747 1.00 91.62 433 LEU A C 1
ATOM 3421 O O . LEU A 1 433 ? -6.649 -15.639 2.818 1.00 91.62 433 LEU A O 1
ATOM 3425 N N . GLY A 1 434 ? -6.169 -16.735 0.924 1.00 90.81 434 GLY A N 1
ATOM 3426 C CA . GLY A 1 434 ? -7.000 -17.901 1.223 1.00 90.81 434 GLY A CA 1
ATOM 3427 C C . GLY A 1 434 ? -8.502 -17.620 1.179 1.00 90.81 434 GLY A C 1
ATOM 3428 O O . GLY A 1 434 ? -9.280 -18.356 1.789 1.00 90.81 434 GLY A O 1
ATOM 3429 N N . VAL A 1 435 ? -8.928 -16.581 0.456 1.00 92.81 435 VAL A N 1
ATOM 3430 C CA . VAL A 1 435 ? -10.339 -16.205 0.306 1.00 92.81 435 VAL A CA 1
ATOM 3431 C C . VAL A 1 435 ? -10.805 -16.339 -1.141 1.00 92.81 435 VAL A C 1
ATOM 3433 O O . VAL A 1 435 ? -10.030 -16.327 -2.090 1.00 92.81 435 VAL A O 1
ATOM 3436 N N . THR A 1 436 ? -12.113 -16.484 -1.343 1.00 93.62 436 THR A N 1
ATOM 3437 C CA . THR A 1 436 ? -12.694 -16.418 -2.690 1.00 93.62 436 THR A CA 1
ATOM 3438 C C . THR A 1 436 ? -12.661 -14.984 -3.213 1.00 93.62 436 THR A C 1
ATOM 3440 O O . THR A 1 436 ? -12.672 -14.040 -2.425 1.00 93.62 436 THR A O 1
ATOM 3443 N N . ARG A 1 437 ? -12.732 -14.797 -4.538 1.00 93.44 437 ARG A N 1
ATOM 3444 C CA . ARG A 1 437 ? -12.772 -13.456 -5.148 1.00 93.44 437 ARG A CA 1
ATOM 3445 C C . ARG A 1 437 ? -13.892 -12.573 -4.576 1.00 93.44 437 ARG A C 1
ATOM 3447 O O . ARG A 1 437 ? -13.629 -11.415 -4.286 1.00 93.44 437 ARG A O 1
ATOM 3454 N N . ASP A 1 438 ? -15.075 -13.134 -4.312 1.00 94.00 438 ASP A N 1
ATOM 3455 C CA . ASP A 1 438 ? -16.219 -12.431 -3.689 1.00 94.00 438 ASP A CA 1
ATOM 3456 C C . ASP A 1 438 ? -15.996 -12.040 -2.212 1.00 94.00 438 ASP A C 1
ATOM 3458 O O . ASP A 1 438 ? -16.739 -11.241 -1.637 1.00 94.00 438 ASP A O 1
ATOM 3462 N N . ASN A 1 439 ? -14.991 -12.636 -1.569 1.00 95.56 439 ASN A N 1
ATOM 3463 C CA . ASN A 1 439 ? -14.588 -12.348 -0.196 1.00 95.56 439 ASN A CA 1
ATOM 3464 C C . ASN A 1 439 ? -13.333 -11.465 -0.130 1.00 95.56 439 ASN A C 1
ATOM 3466 O O . ASN A 1 439 ? -12.928 -11.108 0.972 1.00 95.56 439 ASN A O 1
ATOM 3470 N N . LEU A 1 440 ? -12.767 -11.070 -1.275 1.00 97.62 440 LEU A N 1
ATOM 3471 C CA . LEU A 1 440 ? -11.796 -9.987 -1.387 1.00 97.62 440 LEU A CA 1
ATOM 3472 C C . LEU A 1 440 ? -12.521 -8.704 -1.819 1.00 97.62 440 LEU A C 1
ATOM 3474 O O . LEU A 1 440 ? -12.959 -8.572 -2.965 1.00 97.62 440 LEU A O 1
ATOM 3478 N N . ILE A 1 441 ? -12.641 -7.746 -0.904 1.00 98.00 441 ILE A N 1
ATOM 3479 C CA . ILE A 1 441 ? -13.312 -6.469 -1.141 1.00 98.00 441 ILE A CA 1
ATOM 3480 C C . ILE A 1 441 ? -12.256 -5.380 -1.308 1.00 98.00 441 ILE A C 1
ATOM 3482 O O . ILE A 1 441 ? -11.644 -4.944 -0.335 1.00 98.00 441 ILE A O 1
ATOM 3486 N N . ILE A 1 442 ? -12.093 -4.897 -2.539 1.00 97.62 442 ILE A N 1
ATOM 3487 C CA . ILE A 1 442 ? -11.245 -3.737 -2.816 1.00 97.62 442 ILE A CA 1
ATOM 3488 C C . ILE A 1 442 ? -12.033 -2.465 -2.518 1.00 97.62 442 ILE A C 1
ATOM 3490 O O . ILE A 1 442 ? -13.081 -2.205 -3.120 1.00 97.62 442 ILE A O 1
ATOM 3494 N N . LEU A 1 443 ? -11.536 -1.676 -1.573 1.00 96.94 443 LEU A N 1
ATOM 3495 C CA . LEU A 1 443 ? -12.168 -0.446 -1.129 1.00 96.94 443 LEU A CA 1
ATOM 3496 C C . LEU A 1 443 ? -11.498 0.769 -1.746 1.00 96.94 443 LEU A C 1
ATOM 3498 O O . LEU A 1 443 ? -10.278 0.863 -1.847 1.00 96.94 443 LEU A O 1
ATOM 3502 N N . THR A 1 444 ? -12.328 1.752 -2.074 1.00 94.88 444 THR A N 1
ATOM 3503 C CA . THR A 1 444 ? -11.861 3.123 -2.225 1.00 94.88 444 THR A CA 1
ATOM 3504 C C . THR A 1 444 ? -11.155 3.542 -0.935 1.00 94.88 444 THR A C 1
ATOM 3506 O O . THR A 1 444 ? -11.702 3.377 0.154 1.00 94.88 444 THR A O 1
ATOM 3509 N N . GLN A 1 445 ? -9.948 4.089 -1.047 1.00 91.06 445 GLN A N 1
ATOM 3510 C CA . GLN A 1 445 ? -9.132 4.392 0.124 1.00 91.06 445 GLN A CA 1
ATOM 3511 C C . GLN A 1 445 ? -9.553 5.735 0.753 1.00 91.06 445 GLN A C 1
ATOM 3513 O O . GLN A 1 445 ? -9.607 6.747 0.056 1.00 91.06 445 GLN A O 1
ATOM 3518 N N . PRO A 1 446 ? -9.914 5.786 2.047 1.00 88.75 446 PRO A N 1
ATOM 3519 C CA . PRO A 1 446 ? -10.389 7.014 2.685 1.00 88.75 446 PRO A CA 1
ATOM 3520 C C . PRO A 1 446 ? -9.278 8.001 3.033 1.00 88.75 446 PRO A C 1
ATOM 3522 O O . PRO A 1 446 ? -9.564 9.174 3.211 1.00 88.75 446 PRO A O 1
ATOM 3525 N N . GLY A 1 447 ? -8.037 7.548 3.170 1.00 86.19 447 GLY A N 1
ATOM 3526 C CA . GLY A 1 447 ? -6.911 8.340 3.649 1.00 86.19 447 GLY A CA 1
ATOM 3527 C C . GLY A 1 447 ? -5.613 7.590 3.398 1.00 86.19 447 GLY A C 1
ATOM 3528 O O . GLY A 1 447 ? -5.508 6.871 2.413 1.00 86.19 447 GLY A O 1
ATOM 3529 N N . PHE A 1 448 ? -4.646 7.723 4.302 1.00 84.75 448 PHE A N 1
ATOM 3530 C CA . PHE A 1 448 ? -3.371 7.031 4.160 1.00 84.75 448 PHE A CA 1
ATOM 3531 C C . PHE A 1 448 ? -3.520 5.494 4.195 1.00 84.75 448 PHE A C 1
ATOM 3533 O O . PHE A 1 448 ? -3.311 4.866 3.168 1.00 84.75 448 PHE A O 1
ATOM 3540 N N . HIS A 1 449 ? -3.958 4.909 5.313 1.00 91.31 449 HIS A N 1
ATOM 3541 C CA . HIS A 1 449 ? -4.269 3.477 5.442 1.00 91.31 449 HIS A CA 1
ATOM 3542 C C . HIS A 1 449 ? -5.756 3.259 5.769 1.00 91.31 449 HIS A C 1
ATOM 3544 O O . HIS A 1 449 ? -6.424 4.162 6.295 1.00 91.31 449 HIS A O 1
ATOM 3550 N N . ILE A 1 450 ? -6.314 2.092 5.421 1.00 94.50 450 ILE A N 1
ATOM 3551 C CA . ILE A 1 450 ? -7.742 1.806 5.649 1.00 94.50 450 ILE A CA 1
ATOM 3552 C C . ILE A 1 450 ? -8.044 1.534 7.129 1.00 94.50 450 ILE A C 1
ATOM 3554 O O . ILE A 1 450 ? -9.104 1.936 7.608 1.00 94.50 450 ILE A O 1
ATOM 3558 N N . ASP A 1 451 ? -7.113 0.934 7.867 1.00 94.00 451 ASP A N 1
ATOM 3559 C CA . ASP A 1 451 ? -7.175 0.661 9.314 1.00 94.00 451 ASP A CA 1
ATOM 3560 C C . ASP A 1 451 ? -7.276 1.933 10.185 1.00 94.00 451 ASP A C 1
ATOM 3562 O O . ASP A 1 451 ? -7.755 1.910 11.322 1.00 94.00 451 ASP A O 1
ATOM 3566 N N . MET A 1 452 ? -6.887 3.081 9.626 1.00 93.75 452 MET A N 1
ATOM 3567 C CA . MET A 1 452 ? -6.998 4.398 10.245 1.00 93.75 452 MET A CA 1
ATOM 3568 C C . MET A 1 452 ? -8.425 4.955 10.192 1.00 93.75 452 MET A C 1
ATOM 3570 O O . MET A 1 452 ? -8.706 5.970 10.830 1.00 93.75 452 MET A O 1
ATOM 3574 N N . GLN A 1 453 ? -9.319 4.352 9.406 1.00 94.81 453 GLN A N 1
ATOM 3575 C CA . GLN A 1 453 ? -10.666 4.867 9.131 1.00 94.81 453 GLN A CA 1
ATOM 3576 C C . GLN A 1 453 ? -11.748 3.782 9.190 1.00 94.81 453 GLN A C 1
ATOM 3578 O O . GLN A 1 453 ? -12.936 4.109 9.282 1.00 94.81 453 GLN A O 1
ATOM 3583 N N . LEU A 1 454 ? -11.358 2.507 9.154 1.00 96.75 454 LEU A N 1
ATOM 3584 C CA . LEU A 1 454 ? -12.229 1.344 9.203 1.00 96.75 454 LEU A CA 1
ATOM 3585 C C . LEU A 1 454 ? -11.759 0.356 10.264 1.00 96.75 454 LEU A C 1
ATOM 3587 O O . LEU A 1 454 ? -10.575 0.262 10.566 1.00 96.75 454 LEU A O 1
ATOM 3591 N N . ARG A 1 455 ? -12.706 -0.412 10.803 1.00 96.50 455 ARG A N 1
ATOM 3592 C CA . ARG A 1 455 ? -12.398 -1.534 11.689 1.00 96.50 455 ARG A CA 1
ATOM 3593 C C . ARG A 1 455 ? -13.502 -2.594 11.621 1.00 96.50 455 ARG A C 1
ATOM 3595 O O . ARG A 1 455 ? -14.665 -2.247 11.855 1.00 96.50 455 ARG A O 1
ATOM 3602 N N . PRO A 1 456 ? -13.205 -3.860 11.278 1.00 96.50 456 PRO A N 1
ATOM 3603 C CA . PRO A 1 456 ? -14.178 -4.944 11.354 1.00 96.50 456 PRO A CA 1
ATOM 3604 C C . PRO A 1 456 ? -14.801 -5.072 12.749 1.00 96.50 456 PRO A C 1
ATOM 3606 O O . PRO A 1 456 ? -14.224 -4.662 13.740 1.00 96.50 456 PRO A O 1
ATOM 3609 N N . LEU A 1 457 ? -16.004 -5.627 12.833 1.00 94.75 457 LEU A N 1
ATOM 3610 C CA . LEU A 1 457 ? -16.676 -6.052 14.064 1.00 94.75 457 LEU A CA 1
ATOM 3611 C C . LEU A 1 457 ? -17.198 -7.480 13.851 1.00 94.75 457 LEU A C 1
ATOM 3613 O O . LEU A 1 457 ? -16.931 -8.116 12.839 1.00 94.75 457 LEU A O 1
ATOM 3617 N N . GLU A 1 458 ? -18.007 -8.003 14.770 1.00 91.44 458 GLU A N 1
ATOM 3618 C CA . GLU A 1 458 ? -18.656 -9.299 14.558 1.00 91.44 458 GLU A CA 1
ATOM 3619 C C . GLU A 1 458 ? -19.760 -9.260 13.481 1.00 91.44 458 GLU A C 1
ATOM 3621 O O . GLU A 1 458 ? -20.491 -8.273 13.333 1.00 91.44 458 GLU A O 1
ATOM 3626 N N . LYS A 1 459 ? -19.957 -10.403 12.809 1.00 92.25 459 LYS A N 1
ATOM 3627 C CA . LYS A 1 459 ? -21.096 -10.687 11.916 1.00 92.25 459 LYS A CA 1
ATOM 3628 C C . LYS A 1 459 ? -21.186 -9.750 10.706 1.00 92.25 459 LYS A C 1
ATOM 3630 O O . LYS A 1 459 ? -22.262 -9.268 10.363 1.00 92.25 459 LYS A O 1
ATOM 3635 N N . GLY A 1 460 ? -20.055 -9.486 10.059 1.00 95.50 460 GLY A N 1
ATOM 3636 C CA . GLY A 1 460 ? -19.974 -8.685 8.837 1.00 95.50 460 GLY A CA 1
ATOM 3637 C C . GLY A 1 460 ? -20.235 -7.194 9.042 1.00 95.50 460 GLY A C 1
ATOM 3638 O O . GLY A 1 460 ? -20.452 -6.479 8.065 1.00 95.50 460 GLY A O 1
ATOM 3639 N N . LYS A 1 461 ? -20.254 -6.712 10.288 1.00 97.25 461 LYS A N 1
ATOM 3640 C CA . LYS A 1 461 ? -20.305 -5.279 10.581 1.00 97.25 461 LYS A CA 1
ATOM 3641 C C . LYS A 1 461 ? -18.911 -4.678 10.448 1.00 97.25 461 LYS A C 1
ATOM 3643 O O . LYS A 1 461 ? -17.937 -5.298 10.854 1.00 97.25 461 LYS A O 1
ATOM 3648 N N . VAL A 1 462 ? -18.826 -3.459 9.931 1.00 97.94 462 VAL A N 1
ATOM 3649 C CA . VAL A 1 462 ? -17.561 -2.725 9.792 1.00 97.94 462 VAL A CA 1
ATOM 3650 C C . VAL A 1 462 ? -17.771 -1.308 10.304 1.00 97.94 462 VAL A C 1
ATOM 3652 O O . VAL A 1 462 ? -18.628 -0.593 9.783 1.00 97.94 462 VAL A O 1
ATOM 3655 N N . LEU A 1 463 ? -17.029 -0.909 11.337 1.00 97.38 463 LEU A N 1
ATOM 3656 C CA . LEU A 1 463 ? -16.973 0.481 11.779 1.00 97.38 463 LEU A CA 1
ATOM 3657 C C . LEU A 1 463 ? -16.349 1.336 10.683 1.00 97.38 463 LEU A C 1
ATOM 3659 O O . LEU A 1 463 ? -15.359 0.941 10.073 1.00 97.38 463 LEU A O 1
ATOM 3663 N N . ILE A 1 464 ? -16.913 2.519 10.464 1.00 96.38 464 ILE A N 1
ATOM 3664 C CA . ILE A 1 464 ? -16.400 3.506 9.515 1.00 96.38 464 ILE A CA 1
ATOM 3665 C C . ILE A 1 464 ? -16.434 4.864 10.193 1.00 96.38 464 ILE A C 1
ATOM 3667 O O . ILE A 1 464 ? -17.487 5.282 10.695 1.00 96.38 464 ILE A O 1
ATOM 3671 N N . ASN A 1 465 ? -15.300 5.557 10.167 1.00 95.31 465 ASN A N 1
ATOM 3672 C CA . ASN A 1 465 ? -15.202 6.920 10.655 1.00 95.31 465 ASN A CA 1
ATOM 3673 C C . ASN A 1 465 ? -16.211 7.832 9.944 1.00 95.31 465 ASN A C 1
ATOM 3675 O O . ASN A 1 465 ? -16.387 7.805 8.722 1.00 95.31 465 ASN A O 1
ATOM 3679 N N . ASP A 1 466 ? -16.874 8.677 10.717 1.00 93.62 466 ASP A N 1
ATOM 3680 C CA . ASP A 1 466 ? -17.882 9.584 10.216 1.00 93.62 466 ASP A CA 1
ATOM 3681 C C . ASP A 1 466 ? -17.757 10.961 10.854 1.00 93.62 466 ASP A C 1
ATOM 3683 O O . ASP A 1 466 ? -17.877 11.138 12.067 1.00 93.62 466 ASP A O 1
ATOM 3687 N N . HIS A 1 467 ? -17.561 11.964 10.002 1.00 91.38 467 HIS A N 1
ATOM 3688 C CA . HIS A 1 467 ? -17.291 13.325 10.438 1.00 91.38 467 HIS A CA 1
ATOM 3689 C C . HIS A 1 467 ? -18.454 13.954 11.216 1.00 91.38 467 HIS A C 1
ATOM 3691 O O . HIS A 1 467 ? -18.209 14.780 12.090 1.00 91.38 467 HIS A O 1
ATOM 3697 N N . GLU A 1 468 ? -19.707 13.551 10.978 1.00 90.75 468 GLU A N 1
ATOM 3698 C CA . GLU A 1 468 ? -20.837 14.048 11.774 1.00 90.75 468 GLU A CA 1
ATOM 3699 C C . GLU A 1 468 ? -20.813 13.481 13.198 1.00 90.75 468 GLU A C 1
ATOM 3701 O O . GLU A 1 468 ? -21.097 14.196 14.162 1.00 90.75 468 GLU A O 1
ATOM 3706 N N . TYR A 1 469 ? -20.400 12.221 13.356 1.00 94.38 469 TYR A N 1
ATOM 3707 C CA . TYR A 1 469 ? -20.194 11.632 14.678 1.00 94.38 469 TYR A CA 1
ATOM 3708 C C . TYR A 1 469 ? -18.963 12.230 15.375 1.00 94.38 469 TYR A C 1
ATOM 3710 O O . TYR A 1 469 ? -19.041 12.524 16.570 1.00 94.38 469 TYR A O 1
ATOM 3718 N N . ASN A 1 470 ? -17.879 12.512 14.639 1.00 95.56 470 ASN A N 1
ATOM 3719 C CA . ASN A 1 470 ? -16.728 13.257 15.168 1.00 95.56 470 ASN A CA 1
ATOM 3720 C C . ASN A 1 470 ? -17.153 14.639 15.690 1.00 95.56 470 ASN A C 1
ATOM 3722 O O . ASN A 1 470 ? -16.815 15.019 16.810 1.00 95.56 470 ASN A O 1
ATOM 3726 N N . LYS A 1 471 ? -17.972 15.384 14.937 1.00 94.81 471 LYS A N 1
ATOM 3727 C CA . LYS A 1 471 ? -18.515 16.673 15.402 1.00 94.81 471 LYS A CA 1
ATOM 3728 C C . LYS A 1 471 ? -19.369 16.512 16.652 1.00 94.81 471 LYS A C 1
ATOM 3730 O O . LYS A 1 471 ? -19.268 17.330 17.563 1.00 94.81 471 LYS A O 1
ATOM 3735 N N . ALA A 1 472 ? -20.209 15.479 16.713 1.00 94.62 472 ALA A N 1
ATOM 3736 C CA . ALA A 1 472 ? -21.074 15.240 17.862 1.00 94.62 472 ALA A CA 1
ATOM 3737 C C . ALA A 1 472 ? -20.267 14.988 19.145 1.00 94.62 472 ALA A C 1
ATOM 3739 O O . ALA A 1 472 ? -20.552 15.613 20.171 1.00 94.62 472 ALA A O 1
ATOM 3740 N N . ILE A 1 473 ? -19.234 14.139 19.084 1.00 96.19 473 ILE A N 1
ATOM 3741 C CA . ILE A 1 473 ? -18.397 13.831 20.250 1.00 96.19 473 ILE A CA 1
ATOM 3742 C C . ILE A 1 473 ? -17.519 15.021 20.658 1.00 96.19 473 ILE A C 1
ATOM 3744 O O . ILE A 1 473 ? -17.435 15.338 21.845 1.00 96.19 473 ILE A O 1
ATOM 3748 N N . VAL A 1 474 ? -16.956 15.756 19.692 1.00 96.38 474 VAL A N 1
ATOM 3749 C CA . VAL A 1 474 ? -16.174 16.974 19.961 1.00 96.38 474 VAL A CA 1
ATOM 3750 C C . VAL A 1 474 ? -17.056 18.053 20.582 1.00 96.38 474 VAL A C 1
ATOM 3752 O O . VAL A 1 474 ? -16.668 18.676 21.568 1.00 96.38 474 VAL A O 1
ATOM 3755 N N . LYS A 1 475 ? -18.277 18.246 20.073 1.00 95.88 475 LYS A N 1
ATOM 3756 C CA . LYS A 1 475 ? -19.238 19.200 20.636 1.00 95.88 475 LYS A CA 1
ATOM 3757 C C . LYS A 1 475 ? -19.658 18.807 22.050 1.00 95.88 475 LYS A C 1
ATOM 3759 O O . LYS A 1 475 ? -19.821 19.688 22.892 1.00 95.88 475 LYS A O 1
ATOM 3764 N N . TYR A 1 476 ? -19.848 17.517 22.321 1.00 95.31 476 TYR A N 1
ATOM 3765 C CA . TYR A 1 476 ? -20.121 17.033 23.672 1.00 95.31 476 TYR A CA 1
ATOM 3766 C C . TYR A 1 476 ? -18.955 17.357 24.616 1.00 95.31 476 TYR A C 1
ATOM 3768 O O . TYR A 1 476 ? -19.166 18.001 25.643 1.00 95.31 476 TYR A O 1
ATOM 3776 N N . ALA A 1 477 ? -17.725 17.006 24.228 1.00 95.56 477 ALA A N 1
ATOM 3777 C CA . ALA A 1 477 ? -16.537 17.260 25.036 1.00 95.56 477 ALA A CA 1
ATOM 3778 C C . ALA A 1 477 ? -16.290 18.758 25.267 1.00 95.56 477 ALA A C 1
ATOM 3780 O O . ALA A 1 477 ? -16.054 19.159 26.403 1.00 95.56 477 ALA A O 1
ATOM 3781 N N . ALA A 1 478 ? -16.447 19.604 24.242 1.00 95.00 478 ALA A N 1
ATOM 3782 C CA . ALA A 1 478 ? -16.269 21.056 24.343 1.00 95.00 478 ALA A CA 1
ATOM 3783 C C . ALA A 1 478 ? -17.230 21.725 25.347 1.00 95.00 478 ALA A C 1
ATOM 3785 O O . ALA A 1 478 ? -16.911 22.770 25.915 1.00 95.00 478 ALA A O 1
ATOM 3786 N N . ASN A 1 479 ? -18.404 21.128 25.574 1.00 95.12 479 ASN A N 1
ATOM 3787 C CA . ASN A 1 479 ? -19.395 21.606 26.542 1.00 95.12 479 ASN A CA 1
ATOM 3788 C C . ASN A 1 479 ? -19.249 20.956 27.927 1.00 95.12 479 ASN A C 1
ATOM 3790 O O . ASN A 1 479 ? -20.046 21.240 28.823 1.00 95.12 479 ASN A O 1
ATOM 3794 N N . SER A 1 480 ? -18.258 20.084 28.117 1.00 95.00 480 SER A N 1
ATOM 3795 C CA . SER A 1 480 ? -18.031 19.430 29.399 1.00 95.00 480 SER A CA 1
ATOM 3796 C C . SER A 1 480 ? -17.478 20.420 30.433 1.00 95.00 480 SER A C 1
ATOM 3798 O O . SER A 1 480 ? -16.569 21.200 30.130 1.00 95.00 480 SER A O 1
ATOM 3800 N N . PRO A 1 481 ? -17.977 20.394 31.681 1.00 93.81 481 PRO A N 1
ATOM 3801 C CA . PRO A 1 481 ? -17.390 21.171 32.769 1.00 93.81 481 PRO A CA 1
ATOM 3802 C C . PRO A 1 481 ? -16.036 20.609 33.236 1.00 93.81 481 PRO A C 1
ATOM 3804 O O . PRO A 1 481 ? -15.332 21.289 33.975 1.00 93.81 481 PRO A O 1
ATOM 3807 N N . SER A 1 482 ? -15.679 19.385 32.826 1.00 92.88 482 SER A N 1
ATOM 3808 C CA . SER A 1 482 ? -14.476 18.669 33.275 1.00 92.88 482 SER A CA 1
ATOM 3809 C C . SER A 1 482 ? -13.217 18.971 32.458 1.00 92.88 482 SER A C 1
ATOM 3811 O O . SER A 1 482 ? -12.161 18.443 32.790 1.00 92.88 482 SER A O 1
ATOM 3813 N N . ILE A 1 483 ? -13.321 19.787 31.405 1.00 94.19 483 ILE A N 1
ATOM 3814 C CA . ILE A 1 483 ? -12.181 20.194 30.572 1.00 94.19 483 ILE A CA 1
ATOM 3815 C C . ILE A 1 483 ? -11.723 21.620 30.903 1.00 94.19 483 ILE A C 1
ATOM 3817 O O . ILE A 1 483 ? -12.497 22.454 31.386 1.00 94.19 483 ILE A O 1
ATOM 3821 N N . THR A 1 484 ? -10.459 21.907 30.616 1.00 93.44 484 THR A N 1
ATOM 3822 C CA . THR A 1 484 ? -9.851 23.235 30.748 1.00 93.44 484 THR A CA 1
ATOM 3823 C C . THR A 1 484 ? -10.352 24.207 29.672 1.00 93.44 484 THR A C 1
ATOM 3825 O O . THR A 1 484 ? -10.906 23.810 28.646 1.00 93.44 484 THR A O 1
ATOM 3828 N N . GLU A 1 485 ? -10.149 25.512 29.888 1.00 94.44 485 GLU A N 1
ATOM 3829 C CA . GLU A 1 485 ? -10.489 26.529 28.879 1.00 94.44 485 GLU A CA 1
ATOM 3830 C C . GLU A 1 485 ? -9.639 26.389 27.608 1.00 94.44 485 GLU A C 1
ATOM 3832 O O . GLU A 1 485 ? -10.144 26.581 26.507 1.00 94.44 485 GLU A O 1
ATOM 3837 N N . GLU A 1 486 ? -8.367 26.005 27.745 1.00 91.75 486 GLU A N 1
ATOM 3838 C CA . GLU A 1 486 ? -7.477 25.766 26.605 1.00 91.75 486 GLU A CA 1
ATOM 3839 C C . GLU A 1 486 ? -7.998 24.615 25.731 1.00 91.75 486 GLU A C 1
ATOM 3841 O O . GLU A 1 486 ? -8.198 24.796 24.531 1.00 91.75 486 GLU A O 1
ATOM 3846 N N . GLU A 1 487 ? -8.335 23.474 26.339 1.00 93.12 487 GLU A N 1
ATOM 3847 C CA . GLU A 1 487 ? -8.946 22.334 25.640 1.00 93.12 487 GLU A CA 1
ATOM 3848 C C . GLU A 1 487 ? -10.285 22.708 24.998 1.00 93.12 487 GLU A C 1
ATOM 3850 O O . GLU A 1 487 ? -10.570 22.312 23.868 1.00 93.12 487 GLU A O 1
ATOM 3855 N N . ARG A 1 488 ? -11.109 23.510 25.683 1.00 95.00 488 ARG A N 1
ATOM 3856 C CA . ARG A 1 488 ? -12.387 23.988 25.141 1.00 95.00 488 ARG A CA 1
ATOM 3857 C C . ARG A 1 488 ? -12.179 24.795 23.865 1.00 95.00 488 ARG A C 1
ATOM 3859 O O . ARG A 1 488 ? -12.889 24.561 22.887 1.00 95.00 488 ARG A O 1
ATOM 3866 N N . VAL A 1 489 ? -11.217 25.715 23.861 1.00 93.62 489 VAL A N 1
ATOM 3867 C CA . VAL A 1 489 ? -10.875 26.524 22.683 1.00 93.62 489 VAL A CA 1
ATOM 3868 C C . VAL A 1 489 ? -10.337 25.641 21.551 1.00 93.62 489 VAL A C 1
ATOM 3870 O O . VAL A 1 489 ? -10.766 25.804 20.405 1.00 93.62 489 VAL A O 1
ATOM 3873 N N . GLU A 1 490 ? -9.458 24.676 21.846 1.00 93.12 490 GLU A N 1
ATOM 3874 C CA . GLU A 1 490 ? -8.949 23.718 20.849 1.00 93.12 490 GLU A CA 1
ATOM 3875 C C . GLU A 1 490 ? -10.082 22.902 20.205 1.00 93.12 490 GLU A C 1
ATOM 3877 O O . GLU A 1 490 ? -10.150 22.801 18.977 1.00 93.12 490 GLU A O 1
ATOM 3882 N N . LEU A 1 491 ? -11.007 22.370 21.010 1.00 95.12 491 LEU A N 1
ATOM 3883 C CA . LEU A 1 491 ? -12.144 21.580 20.530 1.00 95.12 491 LEU A CA 1
ATOM 3884 C C . LEU A 1 491 ? -13.157 22.423 19.746 1.00 95.12 491 LEU A C 1
ATOM 3886 O O . LEU A 1 491 ? -13.678 21.972 18.727 1.00 95.12 491 LEU A O 1
ATOM 3890 N N . GLN A 1 492 ? -13.427 23.660 20.171 1.00 93.75 492 GLN A N 1
ATOM 3891 C CA . GLN A 1 492 ? -14.299 24.570 19.421 1.00 93.75 492 GLN A CA 1
ATOM 3892 C C . GLN A 1 492 ? -13.723 24.900 18.043 1.00 93.75 492 GLN A C 1
ATOM 3894 O O . GLN A 1 492 ? -14.466 24.935 17.061 1.00 93.75 492 GLN A O 1
ATOM 3899 N N . LYS A 1 493 ? -12.403 25.091 17.949 1.00 92.56 493 LYS A N 1
ATOM 3900 C CA . LYS A 1 493 ? -11.727 25.264 16.660 1.00 92.56 493 LYS A CA 1
ATOM 3901 C C . LYS A 1 493 ? -11.848 24.004 15.796 1.00 92.56 493 LYS A C 1
ATOM 3903 O O . LYS A 1 493 ? -12.197 24.115 14.622 1.00 92.56 493 LYS A O 1
ATOM 3908 N N . ALA A 1 494 ? -11.654 22.824 16.389 1.00 93.50 494 ALA A N 1
ATOM 3909 C CA . ALA A 1 494 ? -11.755 21.540 15.693 1.00 93.50 494 ALA A CA 1
ATOM 3910 C C . ALA A 1 494 ? -13.126 21.308 15.031 1.00 93.50 494 ALA A C 1
ATOM 3912 O O . ALA A 1 494 ? -13.193 20.691 13.973 1.00 93.50 494 ALA A O 1
ATOM 3913 N N . LEU A 1 495 ? -14.220 21.847 15.588 1.00 92.94 495 LEU A N 1
ATOM 3914 C CA . LEU A 1 495 ? -15.546 21.766 14.957 1.00 92.94 495 LEU A CA 1
ATOM 3915 C C . LEU A 1 495 ? -15.580 22.408 13.561 1.00 92.94 495 LEU A C 1
ATOM 3917 O O . LEU A 1 495 ? -16.238 21.878 12.669 1.00 92.94 495 LEU A O 1
ATOM 3921 N N . THR A 1 496 ? -14.849 23.509 13.358 1.00 86.62 496 THR A N 1
ATOM 3922 C CA . THR A 1 496 ? -14.767 24.176 12.045 1.00 86.62 496 THR A CA 1
ATOM 3923 C C . THR A 1 496 ? -13.932 23.356 11.061 1.00 86.62 496 THR A C 1
ATOM 3925 O O . THR A 1 496 ? -14.301 23.220 9.895 1.00 86.62 496 THR A O 1
ATOM 3928 N N . ASP A 1 497 ? -12.828 22.767 11.525 1.00 87.81 497 ASP A N 1
ATOM 3929 C CA . ASP A 1 497 ? -11.967 21.923 10.689 1.00 87.81 497 ASP A CA 1
ATOM 3930 C C . ASP A 1 497 ? -12.702 20.641 10.260 1.00 87.81 497 ASP A C 1
ATOM 3932 O O . ASP A 1 497 ? -12.653 20.252 9.092 1.00 87.81 497 ASP A O 1
ATOM 3936 N N . LEU A 1 498 ? -13.481 20.047 11.169 1.00 90.62 498 LEU A N 1
ATOM 3937 C CA . LEU A 1 498 ? -14.344 18.900 10.890 1.00 90.62 498 LEU A CA 1
ATOM 3938 C C . LEU A 1 498 ? -15.436 19.204 9.857 1.00 90.62 498 LEU A C 1
ATOM 3940 O O . LEU A 1 498 ? -15.816 18.311 9.103 1.00 90.62 498 LEU A O 1
ATOM 3944 N N . ASP A 1 499 ? -15.959 20.433 9.795 1.00 87.81 499 ASP A N 1
ATOM 3945 C CA . ASP A 1 499 ? -16.909 20.835 8.746 1.00 87.81 499 ASP A CA 1
ATOM 3946 C C . ASP A 1 499 ? -16.273 20.823 7.352 1.00 87.81 499 ASP A C 1
ATOM 3948 O O . ASP A 1 499 ? -16.942 20.467 6.379 1.00 87.81 499 ASP A O 1
ATOM 3952 N N . ASN A 1 500 ? -14.995 21.187 7.248 1.00 85.25 500 ASN A N 1
ATOM 3953 C CA . ASN A 1 500 ? -14.264 21.145 5.983 1.00 85.25 500 ASN A CA 1
ATOM 3954 C C . ASN A 1 500 ? -13.893 19.705 5.614 1.00 85.25 500 ASN A C 1
ATOM 3956 O O . ASN A 1 500 ? -14.234 19.259 4.523 1.00 85.25 500 ASN A O 1
ATOM 3960 N N . GLN A 1 501 ? -13.336 18.939 6.557 1.00 84.31 501 GLN A N 1
ATOM 3961 C CA . GLN A 1 501 ? -13.016 17.522 6.343 1.00 84.31 501 GLN A CA 1
ATOM 3962 C C . GLN A 1 501 ? -14.254 16.702 5.957 1.00 84.31 501 GLN A C 1
ATOM 3964 O O . GLN A 1 501 ? -14.190 15.862 5.062 1.00 84.31 501 GLN A O 1
ATOM 3969 N N . ALA A 1 502 ? -15.408 16.982 6.574 1.00 86.25 502 ALA A N 1
ATOM 3970 C CA . ALA A 1 502 ? -16.662 16.336 6.208 1.00 86.25 502 ALA A CA 1
ATOM 3971 C C . ALA A 1 502 ? -16.989 16.528 4.724 1.00 86.25 502 ALA A C 1
ATOM 3973 O O . ALA A 1 502 ? -17.444 15.581 4.096 1.00 86.25 502 ALA A O 1
ATOM 3974 N N . LYS A 1 503 ? -16.753 17.718 4.157 1.00 85.44 503 LYS A N 1
ATOM 3975 C CA . LYS A 1 503 ? -17.007 17.992 2.734 1.00 85.44 503 LYS A CA 1
ATOM 3976 C C . LYS A 1 503 ? -16.029 17.240 1.841 1.00 85.44 503 LYS A C 1
ATOM 3978 O O . LYS A 1 503 ? -16.471 16.636 0.869 1.00 85.44 503 LYS A O 1
ATOM 3983 N N . ASP A 1 504 ? -14.752 17.239 2.207 1.00 83.75 504 ASP A N 1
ATOM 3984 C CA . ASP A 1 504 ? -13.693 16.621 1.409 1.00 83.75 504 ASP A CA 1
ATOM 3985 C C . ASP A 1 504 ? -13.861 15.094 1.344 1.00 83.75 504 ASP A C 1
ATOM 3987 O O . ASP A 1 504 ? -13.749 14.487 0.283 1.00 83.75 504 ASP A O 1
ATOM 3991 N N . TYR A 1 505 ? -14.211 14.448 2.458 1.00 88.06 505 TYR A N 1
ATOM 3992 C CA . TYR A 1 505 ? -14.300 12.985 2.530 1.00 88.06 505 TYR A CA 1
ATOM 3993 C C . TYR A 1 505 ? -15.714 12.417 2.337 1.00 88.06 505 TYR A C 1
ATOM 3995 O O . TYR A 1 505 ? -15.872 11.193 2.308 1.00 88.06 505 TYR A O 1
ATOM 4003 N N . ASN A 1 506 ? -16.756 13.251 2.188 1.00 88.50 506 ASN A N 1
ATOM 4004 C CA . ASN A 1 506 ? -18.147 12.772 2.146 1.00 88.50 506 ASN A CA 1
ATOM 4005 C C . ASN A 1 506 ? -18.387 11.739 1.041 1.00 88.50 506 ASN A C 1
ATOM 4007 O O . ASN A 1 506 ? -18.930 10.663 1.305 1.00 88.50 506 ASN A O 1
ATOM 4011 N N . GLU A 1 507 ? -17.999 12.061 -0.196 1.00 90.94 507 GLU A N 1
ATOM 4012 C CA . GLU A 1 507 ? -18.240 11.160 -1.325 1.00 90.94 507 GLU A CA 1
ATOM 4013 C C . GLU A 1 507 ? -17.377 9.898 -1.225 1.00 90.94 507 GLU A C 1
ATOM 4015 O O . GLU A 1 507 ? -17.854 8.818 -1.574 1.00 90.94 507 GLU A O 1
ATOM 4020 N N . ILE A 1 508 ? -16.170 9.993 -0.651 1.00 93.44 508 ILE A N 1
ATOM 4021 C CA . ILE A 1 508 ? -15.293 8.834 -0.445 1.00 93.44 508 ILE A CA 1
ATOM 4022 C C . ILE A 1 508 ? -15.925 7.884 0.576 1.00 93.44 508 ILE A C 1
ATOM 4024 O O . ILE A 1 508 ? -16.156 6.712 0.283 1.00 93.44 508 ILE A O 1
ATOM 4028 N N . HIS A 1 509 ? -16.311 8.386 1.753 1.00 93.56 509 HIS A N 1
ATOM 4029 C CA . HIS A 1 509 ? -16.949 7.563 2.787 1.00 93.56 509 HIS A CA 1
ATOM 4030 C C . HIS A 1 509 ? -18.293 6.998 2.313 1.00 93.56 509 HIS A C 1
ATOM 4032 O O . HIS A 1 509 ? -18.671 5.882 2.668 1.00 93.56 509 HIS A O 1
ATOM 4038 N N . LYS A 1 510 ? -19.034 7.742 1.486 1.00 94.25 510 LYS A N 1
ATOM 4039 C CA . LYS A 1 510 ? -20.258 7.247 0.850 1.00 94.25 510 LYS A CA 1
ATOM 4040 C C . LYS A 1 510 ? -19.967 6.104 -0.123 1.00 94.25 510 LYS A C 1
ATOM 4042 O O . LYS A 1 510 ? -20.689 5.108 -0.069 1.00 94.25 510 LYS A O 1
ATOM 4047 N N . LYS A 1 511 ? -18.917 6.207 -0.943 1.00 96.50 511 LYS A N 1
ATOM 4048 C CA . LYS A 1 511 ? -18.489 5.135 -1.850 1.00 96.50 511 LYS A CA 1
ATOM 4049 C C . LYS A 1 511 ? -18.036 3.889 -1.086 1.00 96.50 511 LYS A C 1
ATOM 4051 O O . LYS A 1 511 ? -18.476 2.797 -1.428 1.00 96.50 511 LYS A O 1
ATOM 4056 N N . ILE A 1 512 ? -17.279 4.050 -0.002 1.00 97.25 512 ILE A N 1
ATOM 4057 C CA . ILE A 1 512 ? -16.861 2.940 0.872 1.00 97.25 512 ILE A CA 1
ATOM 4058 C C . ILE A 1 512 ? -18.076 2.225 1.470 1.00 97.25 512 ILE A C 1
ATOM 4060 O O . ILE A 1 512 ? -18.188 1.004 1.392 1.00 97.25 512 ILE A O 1
ATOM 4064 N N . ARG A 1 513 ? -19.046 2.971 2.020 1.00 97.50 513 ARG A N 1
ATOM 4065 C CA . ARG A 1 513 ? -20.294 2.385 2.545 1.00 97.50 513 ARG A CA 1
ATOM 4066 C C . ARG A 1 513 ? -21.063 1.613 1.477 1.00 97.50 513 ARG A C 1
ATOM 4068 O O . ARG A 1 513 ? -21.613 0.554 1.776 1.00 97.50 513 ARG A O 1
ATOM 4075 N N . GLN A 1 514 ? -21.106 2.144 0.256 1.00 97.88 514 GLN A N 1
ATOM 4076 C CA . GLN A 1 514 ? -21.713 1.464 -0.883 1.00 97.88 514 GLN A CA 1
ATOM 4077 C C . GLN A 1 514 ? -20.974 0.155 -1.196 1.00 97.88 514 GLN A C 1
ATOM 4079 O O . GLN A 1 514 ? -21.628 -0.880 -1.226 1.00 97.88 514 GLN A O 1
ATOM 4084 N N . GLN A 1 515 ? -19.643 0.176 -1.335 1.00 97.88 515 GLN A N 1
ATOM 4085 C CA . GLN A 1 515 ? -18.826 -1.015 -1.616 1.00 97.88 515 GLN A CA 1
ATOM 4086 C C . GLN A 1 515 ? -19.001 -2.103 -0.551 1.00 97.88 515 GLN A C 1
ATOM 4088 O O . GLN A 1 515 ? -19.191 -3.270 -0.880 1.00 97.88 515 GLN A O 1
ATOM 4093 N N . LEU A 1 516 ? -19.015 -1.724 0.730 1.00 98.19 516 LEU A N 1
ATOM 4094 C CA . LEU A 1 516 ? -19.266 -2.661 1.827 1.00 98.19 516 LEU A CA 1
ATOM 4095 C C . LEU A 1 516 ? -20.673 -3.269 1.744 1.00 98.19 516 LEU A C 1
ATOM 4097 O O . LEU A 1 516 ? -20.829 -4.477 1.893 1.00 98.19 516 LEU A O 1
ATOM 4101 N N . THR A 1 517 ? -21.691 -2.451 1.460 1.00 98.19 517 THR A N 1
ATOM 4102 C CA . THR A 1 517 ? -23.082 -2.920 1.336 1.00 98.19 517 THR A CA 1
ATOM 4103 C C . THR A 1 517 ? -23.260 -3.854 0.137 1.00 98.19 517 THR A C 1
ATOM 4105 O O . THR A 1 517 ? -23.888 -4.902 0.265 1.00 98.19 517 THR A O 1
ATOM 4108 N N . GLU A 1 518 ? -22.686 -3.505 -1.018 1.00 97.56 518 GLU A N 1
ATOM 4109 C CA . GLU A 1 518 ? -22.685 -4.328 -2.238 1.00 97.56 518 GLU A CA 1
ATOM 4110 C C . GLU A 1 518 ? -21.982 -5.669 -2.008 1.00 97.56 518 GLU A C 1
ATOM 4112 O O . GLU A 1 518 ? -22.439 -6.698 -2.500 1.00 97.56 518 GLU A O 1
ATOM 4117 N N . ALA A 1 519 ? -20.936 -5.680 -1.180 1.00 96.94 519 ALA A N 1
ATOM 4118 C CA . ALA A 1 519 ? -20.260 -6.894 -0.754 1.00 96.94 519 ALA A CA 1
ATOM 4119 C C . ALA A 1 519 ? -21.018 -7.682 0.330 1.00 96.94 519 ALA A C 1
ATOM 4121 O O . ALA A 1 519 ? -20.481 -8.666 0.833 1.00 96.94 519 ALA A O 1
ATOM 4122 N N . GLY A 1 520 ? -22.225 -7.277 0.740 1.00 96.62 520 GLY A N 1
ATOM 4123 C CA . GLY A 1 520 ? -23.014 -7.960 1.772 1.00 96.62 520 GLY A CA 1
ATOM 4124 C C . GLY A 1 520 ? -22.508 -7.751 3.205 1.00 96.62 520 GLY A C 1
ATOM 4125 O O . GLY A 1 520 ? -22.754 -8.590 4.071 1.00 96.62 520 GLY A O 1
ATOM 4126 N N . LEU A 1 521 ? -21.768 -6.669 3.455 1.00 98.06 521 LEU A N 1
ATOM 4127 C CA . LEU A 1 521 ? -21.332 -6.232 4.782 1.00 98.06 521 LEU A CA 1
ATOM 4128 C C . LEU A 1 521 ? -22.210 -5.076 5.282 1.00 98.06 521 LEU A C 1
ATOM 4130 O O . LEU A 1 521 ? -22.890 -4.397 4.514 1.00 98.06 521 LEU A O 1
ATOM 4134 N N . THR A 1 522 ? -22.204 -4.844 6.594 1.00 97.94 522 THR A N 1
ATOM 4135 C CA . THR A 1 522 ? -23.003 -3.796 7.237 1.00 97.94 522 THR A CA 1
ATOM 4136 C C . THR A 1 522 ? -22.108 -2.644 7.700 1.00 97.94 522 THR A C 1
ATOM 4138 O O . THR A 1 522 ? -21.435 -2.775 8.727 1.00 97.94 522 THR A O 1
ATOM 4141 N N . PRO A 1 523 ? -22.099 -1.496 7.002 1.00 97.75 523 PRO A N 1
ATOM 4142 C CA . PRO A 1 523 ? -21.361 -0.324 7.458 1.00 97.75 523 PRO A CA 1
ATOM 4143 C C . PRO A 1 523 ? -21.988 0.276 8.730 1.00 97.75 523 PRO A C 1
ATOM 4145 O O . PRO A 1 523 ? -23.184 0.567 8.769 1.00 97.75 523 PRO A O 1
ATOM 4148 N N . VAL A 1 524 ? -21.173 0.526 9.756 1.00 97.38 524 VAL A N 1
ATOM 4149 C CA . VAL A 1 524 ? -21.567 1.144 11.030 1.00 97.38 524 VAL A CA 1
ATOM 4150 C C . VAL A 1 524 ? -20.808 2.458 11.200 1.00 97.38 524 VAL A C 1
ATOM 4152 O O . VAL A 1 524 ? -19.612 2.479 11.467 1.00 97.38 524 VAL A O 1
ATOM 4155 N N . ARG A 1 525 ? -21.510 3.579 11.030 1.00 95.56 525 ARG A N 1
ATOM 4156 C CA . ARG A 1 525 ? -20.927 4.924 11.159 1.00 95.56 525 ARG A CA 1
ATOM 4157 C C . ARG A 1 525 ? -20.608 5.227 12.623 1.00 95.56 525 ARG A C 1
ATOM 4159 O O . ARG A 1 525 ? -21.459 4.992 13.482 1.00 95.56 525 ARG A O 1
ATOM 4166 N N . THR A 1 526 ? -19.427 5.776 12.895 1.00 95.69 526 THR A N 1
ATOM 4167 C CA . THR A 1 526 ? -19.007 6.149 14.252 1.00 95.69 526 THR A CA 1
ATOM 4168 C C . THR A 1 526 ? -18.033 7.321 14.275 1.00 95.69 526 THR A C 1
ATOM 4170 O O . THR A 1 526 ? -17.466 7.680 13.247 1.00 95.69 526 THR A O 1
ATOM 4173 N N . ALA A 1 527 ? -17.832 7.907 15.455 1.00 94.81 527 ALA A N 1
ATOM 4174 C CA . ALA A 1 527 ? -16.694 8.779 15.684 1.00 94.81 527 ALA A CA 1
ATOM 4175 C C . ALA A 1 527 ? -15.439 7.908 15.787 1.00 94.81 527 ALA A C 1
ATOM 4177 O O . ALA A 1 527 ? -15.444 6.925 16.524 1.00 94.81 527 ALA A O 1
ATOM 4178 N N . GLY A 1 528 ? -14.388 8.250 15.054 1.00 91.94 528 GLY A N 1
ATOM 4179 C CA . GLY A 1 528 ? -13.213 7.391 14.947 1.00 91.94 528 GLY A CA 1
ATOM 4180 C C . GLY A 1 528 ? -11.922 8.180 14.896 1.00 91.94 528 GLY A C 1
ATOM 4181 O O . GLY A 1 528 ? -11.117 8.098 15.815 1.00 91.94 528 GLY A O 1
ATOM 4182 N N . ALA A 1 529 ? -11.737 8.954 13.830 1.00 94.00 529 ALA A N 1
ATOM 4183 C CA . ALA A 1 529 ? -10.484 9.627 13.522 1.00 94.00 529 ALA A CA 1
ATOM 4184 C C . ALA A 1 529 ? -10.700 11.108 13.189 1.00 94.00 529 ALA A C 1
ATOM 4186 O O . ALA A 1 529 ? -11.465 11.434 12.275 1.00 94.00 529 ALA A O 1
ATOM 4187 N N . PHE A 1 530 ? -10.036 11.996 13.931 1.00 94.19 530 PHE A N 1
ATOM 4188 C CA . PHE A 1 530 ? -10.083 13.450 13.751 1.00 94.19 530 PHE A CA 1
ATOM 4189 C C . PHE A 1 530 ? -8.910 14.149 14.452 1.00 94.19 530 PHE A C 1
ATOM 4191 O O . PHE A 1 530 ? -8.148 13.532 15.190 1.00 94.19 530 PHE A O 1
ATOM 4198 N N . ARG A 1 531 ? -8.783 15.463 14.251 1.00 92.38 531 ARG A N 1
ATOM 4199 C CA . ARG A 1 531 ? -7.726 16.296 14.837 1.00 92.38 531 ARG A CA 1
ATOM 4200 C C . ARG A 1 531 ? -8.311 17.448 15.651 1.00 92.38 531 ARG A C 1
ATOM 4202 O O . ARG A 1 531 ? -9.310 18.037 15.244 1.00 92.38 531 ARG A O 1
ATOM 4209 N N . TYR A 1 532 ? -7.660 17.813 16.756 1.00 91.12 532 TYR A N 1
ATOM 4210 C CA . TYR A 1 532 ? -7.896 19.071 17.471 1.00 91.12 532 TYR A CA 1
ATOM 4211 C C . TYR A 1 532 ? -6.566 19.715 17.876 1.00 91.12 532 TYR A C 1
ATOM 4213 O O . TYR A 1 532 ? -5.651 19.050 18.355 1.00 91.12 532 TYR A O 1
ATOM 4221 N N . GLY A 1 533 ? -6.426 21.026 17.663 1.00 86.88 533 GLY A N 1
ATOM 4222 C CA . GLY A 1 533 ? -5.156 21.713 17.911 1.00 86.88 533 GLY A CA 1
ATOM 4223 C C . GLY A 1 533 ? -3.996 21.075 17.130 1.00 86.88 533 GLY A C 1
ATOM 4224 O O . GLY A 1 533 ? -4.020 21.009 15.896 1.00 86.88 533 GLY A O 1
ATOM 4225 N N . ASN A 1 534 ? -2.970 20.618 17.850 1.00 86.06 534 ASN A N 1
ATOM 4226 C CA . ASN A 1 534 ? -1.854 19.854 17.290 1.00 86.06 534 ASN A CA 1
ATOM 4227 C C . ASN A 1 534 ? -1.941 18.332 17.526 1.00 86.06 534 ASN A C 1
ATOM 4229 O O . ASN A 1 534 ? -0.975 17.645 17.198 1.00 86.06 534 ASN A O 1
ATOM 4233 N N . LYS A 1 535 ? -3.049 17.835 18.089 1.00 90.88 535 LYS A N 1
ATOM 4234 C CA . LYS A 1 535 ? -3.227 16.450 18.542 1.00 90.88 535 LYS A CA 1
ATOM 4235 C C . LYS A 1 535 ? -4.177 15.694 17.617 1.00 90.88 535 LYS A C 1
ATOM 4237 O O . LYS A 1 535 ? -5.194 16.240 17.183 1.00 90.88 535 LYS A O 1
ATOM 4242 N N . ASP A 1 536 ? -3.855 14.436 17.353 1.00 92.44 536 ASP A N 1
ATOM 4243 C CA . ASP A 1 536 ? -4.668 13.538 16.539 1.00 92.44 536 ASP A CA 1
ATOM 4244 C C . ASP A 1 536 ? -5.357 12.506 17.441 1.00 92.44 536 ASP A C 1
ATOM 4246 O O . ASP A 1 536 ? -4.758 11.974 18.373 1.00 92.44 536 ASP A O 1
ATOM 4250 N N . VAL A 1 537 ? -6.628 12.228 17.162 1.00 95.75 537 VAL A N 1
ATOM 4251 C CA . VAL A 1 537 ? -7.414 11.157 17.782 1.00 95.75 537 VAL A CA 1
ATOM 4252 C C . VAL A 1 537 ? -7.696 10.133 16.711 1.00 95.75 537 VAL A C 1
ATOM 4254 O O . VAL A 1 537 ? -8.198 10.484 15.645 1.00 95.75 537 VAL A O 1
ATOM 4257 N N . ASN A 1 538 ? -7.414 8.868 16.999 1.00 96.88 538 ASN A N 1
ATOM 4258 C CA . ASN A 1 538 ? -7.815 7.777 16.132 1.00 96.88 538 ASN A CA 1
ATOM 4259 C C . ASN A 1 538 ? -8.166 6.544 16.956 1.00 96.88 538 ASN A C 1
ATOM 4261 O O . ASN A 1 538 ? -7.289 5.796 17.379 1.00 96.88 538 ASN A O 1
ATOM 4265 N N . TRP A 1 539 ? -9.457 6.319 17.167 1.00 97.56 539 TRP A N 1
ATOM 4266 C CA . TRP A 1 539 ? -9.947 5.101 17.791 1.00 97.56 539 TRP A CA 1
ATOM 4267 C C . TRP A 1 539 ? -10.253 3.983 16.804 1.00 97.56 539 TRP A C 1
ATOM 4269 O O . TRP A 1 539 ? -10.834 2.995 17.222 1.00 97.56 539 TRP A O 1
ATOM 4279 N N . MET A 1 540 ? -9.956 4.134 15.513 1.00 95.88 540 MET A N 1
ATOM 4280 C CA . MET A 1 540 ? -10.114 3.073 14.511 1.00 95.88 540 MET A CA 1
ATOM 4281 C C . MET A 1 540 ? -8.864 2.201 14.434 1.00 95.88 540 MET A C 1
ATOM 4283 O O . MET A 1 540 ? -8.981 1.006 14.198 1.00 95.88 540 MET A O 1
ATOM 4287 N N . ASN A 1 541 ? -7.691 2.793 14.672 1.00 95.88 541 ASN A N 1
ATOM 4288 C CA . ASN A 1 541 ? -6.401 2.112 14.651 1.00 95.88 541 ASN A CA 1
ATOM 4289 C C . ASN A 1 541 ? -6.111 1.401 15.984 1.00 95.88 541 ASN A C 1
ATOM 4291 O O . ASN A 1 541 ? -5.288 1.853 16.786 1.00 95.88 541 ASN A O 1
ATOM 4295 N N . GLY A 1 542 ? -6.868 0.345 16.266 1.00 95.38 542 GLY A N 1
ATOM 4296 C CA . GLY A 1 542 ? -6.780 -0.403 17.513 1.00 95.38 542 GLY A CA 1
ATOM 4297 C C . GLY A 1 542 ? -7.029 -1.895 17.333 1.00 95.38 542 GLY A C 1
ATOM 4298 O O . GLY A 1 542 ? -7.592 -2.335 16.336 1.00 95.38 542 GLY A O 1
ATOM 4299 N N . ILE A 1 543 ? -6.679 -2.652 18.367 1.00 95.56 543 ILE A N 1
ATOM 4300 C CA . ILE A 1 543 ? -6.732 -4.112 18.402 1.00 95.56 543 ILE A CA 1
ATOM 4301 C C . ILE A 1 543 ? -8.044 -4.547 19.039 1.00 95.56 543 ILE A C 1
ATOM 4303 O O . ILE A 1 543 ? -8.337 -4.176 20.182 1.00 95.56 543 ILE A O 1
ATOM 4307 N N . MET A 1 544 ? -8.813 -5.395 18.363 1.00 95.06 544 MET A N 1
ATOM 4308 C CA . MET A 1 544 ? -9.995 -6.011 18.961 1.00 95.06 544 MET A CA 1
ATOM 4309 C C . MET A 1 544 ? -9.960 -7.526 18.910 1.00 95.06 544 MET A C 1
ATOM 4311 O O . MET A 1 544 ? -9.288 -8.140 18.089 1.00 95.06 544 MET A O 1
ATOM 4315 N N . GLY A 1 545 ? -10.731 -8.126 19.804 1.00 95.50 545 GLY A N 1
ATOM 4316 C CA . GLY A 1 545 ? -10.855 -9.565 19.858 1.00 95.50 545 GLY A CA 1
ATOM 4317 C C . GLY A 1 545 ? -11.628 -10.018 21.079 1.00 95.50 545 GLY A C 1
ATOM 4318 O O . GLY A 1 545 ? -12.356 -9.259 21.729 1.00 95.50 545 GLY A O 1
ATOM 4319 N N . THR A 1 546 ? -11.454 -11.293 21.385 1.00 94.94 546 THR A N 1
ATOM 4320 C CA . THR A 1 546 ? -12.003 -11.954 22.556 1.00 94.94 546 THR A CA 1
ATOM 4321 C C . THR A 1 546 ? -10.877 -12.626 23.330 1.00 94.94 546 THR A C 1
ATOM 4323 O O . THR A 1 546 ? -10.169 -13.476 22.798 1.00 94.94 546 THR A O 1
ATOM 4326 N N . GLY A 1 547 ? -10.759 -12.273 24.605 1.00 91.81 547 GLY A N 1
ATOM 4327 C CA . GLY A 1 547 ? -9.965 -12.993 25.594 1.00 91.81 547 GLY A CA 1
ATOM 4328 C C . GLY A 1 547 ? -10.897 -13.596 26.645 1.00 91.81 547 GLY A C 1
ATOM 4329 O O . GLY A 1 547 ? -11.799 -14.372 26.323 1.00 91.81 547 GLY A O 1
ATOM 4330 N N . ASN A 1 548 ? -10.747 -13.165 27.896 1.00 93.31 548 ASN A N 1
ATOM 4331 C CA . ASN A 1 548 ? -11.717 -13.418 28.967 1.00 93.31 548 ASN A CA 1
ATOM 4332 C C . ASN A 1 548 ? -13.088 -12.782 28.671 1.00 93.31 548 ASN A C 1
ATOM 4334 O O . ASN A 1 548 ? -14.126 -13.330 29.046 1.00 93.31 548 ASN A O 1
ATOM 4338 N N . SER A 1 549 ? -13.100 -11.634 27.989 1.00 94.44 549 SER A N 1
ATOM 4339 C CA . SER A 1 549 ? -14.295 -10.983 27.448 1.00 94.44 549 SER A CA 1
ATOM 4340 C C . SER A 1 549 ? -14.022 -10.437 26.044 1.00 94.44 549 SER A C 1
ATOM 4342 O O . SER A 1 549 ? -12.886 -10.445 25.571 1.00 94.44 549 SER A O 1
ATOM 4344 N N . LYS A 1 550 ? -15.059 -9.917 25.377 1.00 96.94 550 LYS A N 1
ATOM 4345 C CA . LYS A 1 550 ? -14.859 -9.041 24.214 1.00 96.94 550 LYS A CA 1
ATOM 4346 C C . LYS A 1 550 ? -14.071 -7.816 24.666 1.00 96.94 550 LYS A C 1
ATOM 4348 O O . LYS A 1 550 ? -14.404 -7.236 25.706 1.00 96.94 550 LYS A O 1
ATOM 4353 N N . PHE A 1 551 ? -13.066 -7.411 23.904 1.00 97.81 551 PHE A N 1
ATOM 4354 C CA . PHE A 1 551 ? -12.286 -6.225 24.221 1.00 97.81 551 PHE A CA 1
ATOM 4355 C C . PHE A 1 551 ? -11.980 -5.382 22.986 1.00 97.81 551 PHE A C 1
ATOM 4357 O O . PHE A 1 551 ? -11.992 -5.875 21.858 1.00 97.81 551 PHE A O 1
ATOM 4364 N N . TYR A 1 552 ? -11.682 -4.107 23.232 1.00 98.06 552 TYR A N 1
ATOM 4365 C CA . TYR A 1 552 ? -11.114 -3.197 22.254 1.00 98.06 552 TYR A CA 1
ATOM 4366 C C . TYR A 1 552 ? -10.007 -2.350 22.884 1.00 98.06 552 TYR A C 1
ATOM 4368 O O . TYR A 1 552 ? -10.277 -1.586 23.810 1.00 98.06 552 TYR A O 1
ATOM 4376 N N . ILE A 1 553 ? -8.773 -2.498 22.406 1.00 98.38 553 ILE A N 1
ATOM 4377 C CA . ILE A 1 553 ? -7.606 -1.721 22.835 1.00 98.38 553 ILE A CA 1
ATOM 4378 C C . ILE A 1 553 ? -7.337 -0.655 21.781 1.00 98.38 553 ILE A C 1
ATOM 4380 O O . ILE A 1 553 ? -7.206 -0.977 20.606 1.00 98.38 553 ILE A O 1
ATOM 4384 N N . THR A 1 554 ? -7.267 0.611 22.175 1.00 97.75 554 THR A N 1
ATOM 4385 C CA . THR A 1 554 ? -7.173 1.716 21.220 1.00 97.75 554 THR A CA 1
ATOM 4386 C C . THR A 1 554 ? -6.390 2.911 21.765 1.00 97.75 554 THR A C 1
ATOM 4388 O O . THR A 1 554 ? -6.113 3.010 22.960 1.00 97.75 554 THR A O 1
ATOM 4391 N N . ASN A 1 555 ? -6.041 3.845 20.882 1.00 97.69 555 ASN A N 1
ATOM 4392 C CA . ASN A 1 555 ? -5.270 5.051 21.188 1.00 97.69 555 ASN A CA 1
ATOM 4393 C C . ASN A 1 555 ? -6.002 5.979 22.174 1.00 97.69 555 ASN A C 1
ATOM 4395 O O . ASN A 1 555 ? -7.168 6.325 21.967 1.00 97.69 555 ASN A O 1
ATOM 4399 N N . ALA A 1 556 ? -5.319 6.412 23.235 1.00 97.00 556 ALA A N 1
ATOM 4400 C CA . ALA A 1 556 ? -5.846 7.381 24.189 1.00 97.00 556 ALA A CA 1
ATOM 4401 C C . ALA A 1 556 ? -5.758 8.822 23.663 1.00 97.00 556 ALA A C 1
ATOM 4403 O O . ALA A 1 556 ? -4.688 9.284 23.277 1.00 97.00 556 ALA A O 1
ATOM 4404 N N . SER A 1 557 ? -6.852 9.583 23.756 1.00 95.56 557 SER A N 1
ATOM 4405 C CA . SER A 1 557 ? -6.795 11.050 23.681 1.00 95.56 557 SER A CA 1
ATOM 4406 C C . SER A 1 557 ? -6.337 11.642 25.016 1.00 95.56 557 SER A C 1
ATOM 4408 O O . SER A 1 557 ? -6.718 11.129 26.075 1.00 95.56 557 SER A O 1
ATOM 4410 N N . SER A 1 558 ? -5.589 12.752 24.981 1.00 93.19 558 SER A N 1
ATOM 4411 C CA . SER A 1 558 ? -5.247 13.533 26.177 1.00 93.19 558 SER A CA 1
ATOM 4412 C C . SER A 1 558 ? -6.480 14.094 26.898 1.00 93.19 558 SER A C 1
ATOM 4414 O O . SER A 1 558 ? -6.422 14.364 28.095 1.00 93.19 558 SER A O 1
ATOM 4416 N N . ILE A 1 559 ? -7.598 14.279 26.186 1.00 93.75 559 ILE A N 1
ATOM 4417 C CA . ILE A 1 559 ? -8.860 14.769 26.744 1.00 93.75 559 ILE A CA 1
ATOM 4418 C C . ILE A 1 559 ? -9.726 13.558 27.102 1.00 93.75 559 ILE A C 1
ATOM 4420 O O . ILE A 1 559 ? -10.421 12.995 26.255 1.00 93.75 559 ILE A O 1
ATOM 4424 N N . SER A 1 560 ? -9.723 13.167 28.379 1.00 93.06 560 SER A N 1
ATOM 4425 C CA . SER A 1 560 ? -10.417 11.959 28.861 1.00 93.06 560 SER A CA 1
ATOM 4426 C C . SER A 1 560 ? -11.909 11.916 28.516 1.00 93.06 560 SER A C 1
ATOM 4428 O O . SER A 1 560 ? -12.428 10.853 28.197 1.00 93.06 560 SER A O 1
ATOM 4430 N N . VAL A 1 561 ? -12.583 13.070 28.480 1.00 96.19 561 VAL A N 1
ATOM 4431 C CA . VAL A 1 561 ? -14.011 13.168 28.128 1.00 96.19 561 VAL A CA 1
ATOM 4432 C C . VAL A 1 561 ? -14.299 12.657 26.708 1.00 96.19 561 VAL A C 1
ATOM 4434 O O . VAL A 1 561 ? -15.379 12.119 26.464 1.00 96.19 561 VAL A O 1
ATOM 4437 N N . LEU A 1 562 ? -13.352 12.791 25.769 1.00 97.00 562 LEU A N 1
ATOM 4438 C CA . LEU A 1 562 ? -13.488 12.206 24.431 1.00 97.00 562 LEU A CA 1
ATOM 4439 C C . LEU A 1 562 ? -13.451 10.674 24.502 1.00 97.00 562 LEU A C 1
ATOM 4441 O O . LEU A 1 562 ? -14.310 10.018 23.916 1.00 97.00 562 LEU A O 1
ATOM 4445 N N . ASN A 1 563 ? -12.504 10.115 25.261 1.00 97.19 563 ASN A N 1
ATOM 4446 C CA . ASN A 1 563 ? -12.386 8.669 25.466 1.00 97.19 563 ASN A CA 1
ATOM 4447 C C . ASN A 1 563 ? -13.656 8.103 26.130 1.00 97.19 563 ASN A C 1
ATOM 4449 O O . ASN A 1 563 ? -14.222 7.125 25.646 1.00 97.19 563 ASN A O 1
ATOM 4453 N N . ASP A 1 564 ? -14.159 8.760 27.180 1.00 96.56 564 ASP A N 1
ATOM 4454 C CA . ASP A 1 564 ? -15.369 8.342 27.900 1.00 96.56 564 ASP A CA 1
ATOM 4455 C C . ASP A 1 564 ? -16.602 8.320 26.987 1.00 96.56 564 ASP A C 1
ATOM 4457 O O . ASP A 1 564 ? -17.402 7.381 27.020 1.00 96.56 564 ASP A O 1
ATOM 4461 N N . ALA A 1 565 ? -16.760 9.347 26.149 1.00 96.12 565 ALA A N 1
ATOM 4462 C CA . ALA A 1 565 ? -17.875 9.431 25.216 1.00 96.12 565 ALA A CA 1
ATOM 4463 C C . ALA A 1 565 ? -17.800 8.343 24.130 1.00 96.12 565 ALA A C 1
ATOM 4465 O O . ALA A 1 565 ? -18.823 7.734 23.803 1.00 96.12 565 ALA A O 1
ATOM 4466 N N . PHE A 1 566 ? -16.603 8.043 23.612 1.00 97.56 566 PHE A N 1
ATOM 4467 C CA . PHE A 1 566 ? -16.414 6.950 22.657 1.00 97.56 566 PHE A CA 1
ATOM 4468 C C . PHE A 1 566 ? -16.684 5.591 23.305 1.00 97.56 566 PHE A C 1
ATOM 4470 O O . PHE A 1 566 ? -17.409 4.772 22.739 1.00 97.56 566 PHE A O 1
ATOM 4477 N N . GLN A 1 567 ? -16.182 5.375 24.524 1.00 97.44 567 GLN A N 1
ATOM 4478 C CA . GLN A 1 567 ? -16.424 4.158 25.294 1.00 97.44 567 GLN A CA 1
ATOM 4479 C C . GLN A 1 567 ? -17.921 3.902 25.491 1.00 97.44 567 GLN A C 1
ATOM 4481 O O . GLN A 1 567 ? -18.398 2.796 25.235 1.00 97.44 567 GLN A O 1
ATOM 4486 N N . GLN A 1 568 ? -18.681 4.919 25.906 1.00 95.56 568 GLN A N 1
ATOM 4487 C CA . GLN A 1 568 ? -20.131 4.790 26.069 1.00 95.56 568 GLN A CA 1
ATOM 4488 C C . GLN A 1 568 ? -20.814 4.407 24.751 1.00 95.56 568 GLN A C 1
ATOM 4490 O O . GLN A 1 568 ? -21.684 3.533 24.729 1.00 95.56 568 GLN A O 1
ATOM 4495 N N . TRP A 1 569 ? -20.401 5.027 23.643 1.00 95.88 569 TRP A N 1
ATOM 4496 C CA . TRP A 1 569 ? -20.951 4.735 22.324 1.00 95.88 569 TRP A CA 1
ATOM 4497 C C . TRP A 1 569 ? -20.665 3.293 21.875 1.00 95.88 569 TRP A C 1
ATOM 4499 O O . TRP A 1 569 ? -21.582 2.583 21.443 1.00 95.88 569 TRP A O 1
ATOM 4509 N N . ILE A 1 570 ? -19.418 2.825 21.998 1.00 95.94 570 ILE A N 1
ATOM 4510 C CA . ILE A 1 570 ? -19.048 1.479 21.540 1.00 95.94 570 ILE A CA 1
ATOM 4511 C C . ILE A 1 570 ? -19.658 0.401 22.438 1.00 95.94 570 ILE A C 1
ATOM 4513 O O . ILE A 1 570 ? -20.115 -0.613 21.924 1.00 95.94 570 ILE A O 1
ATOM 4517 N N . GLN A 1 571 ? -19.781 0.636 23.748 1.00 96.00 571 GLN A N 1
ATOM 4518 C CA . GLN A 1 571 ? -20.449 -0.292 24.669 1.00 96.00 571 GLN A CA 1
ATOM 4519 C C . GLN A 1 571 ? -21.950 -0.423 24.402 1.00 96.00 571 GLN A C 1
ATOM 4521 O O . GLN A 1 571 ? -22.524 -1.493 24.607 1.00 96.00 571 GLN A O 1
ATOM 4526 N N . HIS A 1 572 ? -22.588 0.640 23.909 1.00 94.38 572 HIS A N 1
ATOM 4527 C CA . HIS A 1 572 ? -23.967 0.569 23.435 1.00 94.38 572 HIS A CA 1
ATOM 4528 C C . HIS A 1 572 ? -24.086 -0.237 22.132 1.00 94.38 572 HIS A C 1
ATOM 4530 O O . HIS A 1 572 ? -25.019 -1.021 21.965 1.00 94.38 572 HIS A O 1
ATOM 4536 N N . THR A 1 573 ? -23.129 -0.062 21.218 1.00 92.69 573 THR A N 1
ATOM 4537 C CA . THR A 1 573 ? -23.119 -0.713 19.897 1.00 92.69 573 THR A CA 1
ATOM 4538 C C . THR A 1 573 ? -22.725 -2.191 19.972 1.00 92.69 573 THR A C 1
ATOM 4540 O O . THR A 1 573 ? -23.265 -3.021 19.235 1.00 92.69 573 THR A O 1
ATOM 4543 N N . VAL A 1 574 ? -21.810 -2.527 20.881 1.00 94.06 574 VAL A N 1
ATOM 4544 C CA . VAL A 1 574 ? -21.294 -3.872 21.142 1.00 94.06 574 VAL A CA 1
ATOM 4545 C C . VAL A 1 574 ? -21.458 -4.178 22.636 1.00 94.06 574 VAL A C 1
ATOM 4547 O O . VAL A 1 574 ? -20.545 -3.945 23.433 1.00 94.06 574 VAL A O 1
ATOM 4550 N N . PRO A 1 575 ? -22.620 -4.712 23.048 1.00 93.12 575 PRO A N 1
ATOM 4551 C CA . PRO A 1 575 ? -22.867 -5.024 24.448 1.00 93.12 575 PRO A CA 1
ATOM 4552 C C . PRO A 1 575 ? -21.828 -5.993 25.023 1.00 93.12 575 PRO A C 1
ATOM 4554 O O . PRO A 1 575 ? -21.531 -7.033 24.431 1.00 93.12 575 PRO A O 1
ATOM 4557 N N . GLY A 1 576 ? -21.309 -5.661 26.208 1.00 93.25 576 GLY A N 1
ATOM 4558 C CA . GLY A 1 576 ? -20.336 -6.485 26.931 1.00 93.25 576 GLY A CA 1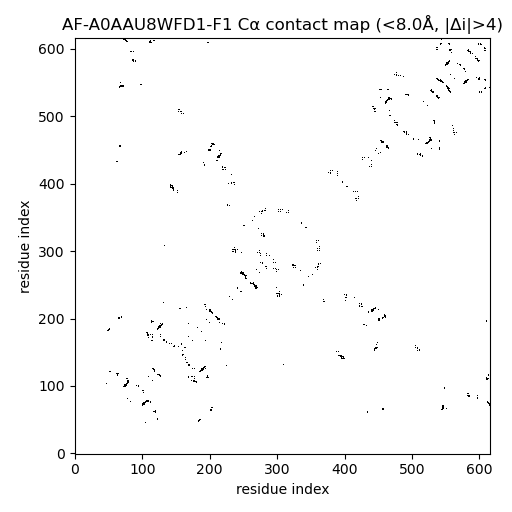
ATOM 4559 C C . GLY A 1 576 ? -18.882 -6.330 26.473 1.00 93.25 576 GLY A C 1
ATOM 4560 O O . GLY A 1 576 ? -18.050 -7.131 26.891 1.00 93.25 576 GLY A O 1
ATOM 4561 N N . ILE A 1 577 ? -18.570 -5.337 25.633 1.00 97.00 577 ILE A N 1
ATOM 4562 C CA . ILE A 1 577 ? -17.185 -5.010 25.274 1.00 97.00 577 ILE A CA 1
ATOM 4563 C C . ILE A 1 577 ? -16.481 -4.215 26.386 1.00 97.00 577 ILE A C 1
ATOM 4565 O O . ILE A 1 577 ? -17.023 -3.248 26.933 1.00 97.00 577 ILE A O 1
ATOM 4569 N N . SER A 1 578 ? -15.246 -4.606 26.689 1.00 97.75 578 SER A N 1
ATOM 4570 C CA . SER A 1 578 ? -14.318 -3.845 27.531 1.00 97.75 578 SER A CA 1
ATOM 4571 C C . SER A 1 578 ? -13.436 -2.962 26.651 1.00 97.75 578 SER A C 1
ATOM 4573 O O . SER A 1 578 ? -12.826 -3.460 25.711 1.00 97.75 578 SER A O 1
ATOM 4575 N N . VAL A 1 579 ? -13.360 -1.662 26.932 1.00 97.94 579 VAL A N 1
ATOM 4576 C CA . VAL A 1 579 ? -12.570 -0.713 26.131 1.00 97.94 579 VAL A CA 1
ATOM 4577 C C . VAL A 1 579 ? -11.353 -0.267 26.928 1.00 97.94 579 VAL A C 1
ATOM 4579 O O . VAL A 1 579 ? -11.480 0.112 28.091 1.00 97.94 579 VAL A O 1
ATOM 4582 N N . TYR A 1 580 ? -10.186 -0.300 26.294 1.00 98.25 580 TYR A N 1
ATOM 4583 C CA . TYR A 1 580 ? -8.901 0.027 26.892 1.00 98.25 580 TYR A CA 1
ATOM 4584 C C . TYR A 1 580 ? -8.214 1.109 26.068 1.00 98.25 580 TYR A C 1
ATOM 4586 O O . TYR A 1 580 ? -7.774 0.863 24.950 1.00 98.25 580 TYR A O 1
ATOM 4594 N N . PHE A 1 581 ? -8.109 2.312 26.625 1.00 98.06 581 PHE A N 1
ATOM 4595 C CA . PHE A 1 581 ? -7.306 3.378 26.031 1.00 98.06 581 PHE A CA 1
ATOM 4596 C C . PHE A 1 581 ? -5.865 3.261 26.525 1.00 98.06 581 PHE A C 1
ATOM 4598 O O . PHE A 1 581 ? -5.660 3.230 27.742 1.00 98.06 581 PHE A O 1
ATOM 4605 N N . VAL A 1 582 ? -4.901 3.215 25.607 1.00 97.56 582 VAL A N 1
ATOM 4606 C CA . VAL A 1 582 ? -3.463 3.077 25.899 1.00 97.56 582 VAL A CA 1
ATOM 4607 C C . VAL A 1 582 ? -2.641 4.213 25.278 1.00 97.56 582 VAL A C 1
ATOM 4609 O O . VAL A 1 582 ? -3.132 4.949 24.424 1.00 97.56 582 VAL A O 1
ATOM 4612 N N . GLY A 1 583 ? -1.396 4.368 25.721 1.00 94.69 583 GLY A N 1
ATOM 4613 C CA . GLY A 1 583 ? -0.485 5.460 25.400 1.00 94.69 583 GLY A CA 1
ATOM 4614 C C . GLY A 1 583 ? -0.837 6.765 26.114 1.00 94.69 583 GLY A C 1
ATOM 4615 O O . GLY A 1 583 ? -0.716 7.825 25.502 1.00 94.69 583 GLY A O 1
ATOM 4616 N N . LYS A 1 584 ? -1.310 6.702 27.371 1.00 91.81 584 LYS A N 1
ATOM 4617 C CA . LYS A 1 584 ? -1.798 7.877 28.125 1.00 91.81 584 LYS A CA 1
ATOM 4618 C C . LYS A 1 584 ? -0.687 8.772 28.654 1.00 91.81 584 LYS A C 1
ATOM 4620 O O . LYS A 1 584 ? -0.896 9.977 28.796 1.00 91.81 584 LYS A O 1
ATOM 4625 N N . GLU A 1 585 ? 0.459 8.182 28.966 1.00 86.06 585 GLU A N 1
ATOM 4626 C CA . GLU A 1 585 ? 1.583 8.897 29.558 1.00 86.06 585 GLU A CA 1
ATOM 4627 C C . GLU A 1 585 ? 2.243 9.856 28.560 1.00 86.06 585 GLU A C 1
ATOM 4629 O O . GLU A 1 585 ? 2.208 9.660 27.339 1.00 86.06 585 GLU A O 1
ATOM 4634 N N . ALA A 1 586 ? 2.824 10.932 29.095 1.00 75.50 586 ALA A N 1
ATOM 4635 C CA . ALA A 1 586 ? 3.474 11.962 28.295 1.00 75.50 586 ALA A CA 1
ATOM 4636 C C . ALA A 1 586 ? 4.667 11.386 27.520 1.00 75.50 586 ALA A C 1
ATOM 4638 O O . ALA A 1 586 ? 5.500 10.666 28.071 1.00 75.50 586 ALA A O 1
ATOM 4639 N N . ALA A 1 587 ? 4.789 11.748 26.243 1.00 63.91 587 ALA A N 1
ATOM 4640 C CA . ALA A 1 587 ? 5.993 11.436 25.487 1.00 63.91 587 ALA A CA 1
ATOM 4641 C C . ALA A 1 587 ? 7.185 12.287 25.990 1.00 63.91 587 ALA A C 1
ATOM 4643 O O . ALA A 1 587 ? 6.980 13.431 26.400 1.00 63.91 587 ALA A O 1
ATOM 4644 N N . PRO A 1 588 ? 8.437 11.785 25.924 1.00 63.78 588 PRO A N 1
ATOM 4645 C CA . PRO A 1 588 ? 9.621 12.571 26.277 1.00 63.78 588 PRO A CA 1
ATOM 4646 C C . PRO A 1 588 ? 9.712 13.894 25.493 1.00 63.78 588 PRO A C 1
ATOM 4648 O O . PRO A 1 588 ? 9.344 13.940 24.318 1.00 63.78 588 PRO A O 1
ATOM 4651 N N . ASP A 1 589 ? 10.290 14.932 26.113 1.00 57.09 589 ASP A N 1
ATOM 4652 C CA . ASP A 1 589 ? 10.360 16.344 25.661 1.00 57.09 589 ASP A CA 1
ATOM 4653 C C . ASP A 1 589 ? 10.929 16.606 24.244 1.00 57.09 589 ASP A C 1
ATOM 4655 O O . ASP A 1 589 ? 10.959 17.746 23.777 1.00 57.09 589 ASP A O 1
ATOM 4659 N N . SER A 1 590 ? 11.412 15.586 23.530 1.00 54.25 590 SER A N 1
ATOM 4660 C CA . SER A 1 590 ? 12.033 15.728 22.208 1.00 54.25 590 SER A CA 1
ATOM 4661 C C . SER A 1 590 ? 11.040 15.984 21.064 1.00 54.25 590 SER A C 1
ATOM 4663 O O . SER A 1 590 ? 11.473 16.252 19.940 1.00 54.25 590 SER A O 1
ATOM 4665 N N . PHE A 1 591 ? 9.728 15.953 21.324 1.00 52.56 591 PHE A N 1
ATOM 4666 C CA . PHE A 1 591 ? 8.685 16.239 20.335 1.00 52.56 591 PHE A CA 1
ATOM 4667 C C . PHE A 1 591 ? 8.045 17.619 20.556 1.00 52.56 591 PHE A C 1
ATOM 4669 O O . PHE A 1 591 ? 7.841 18.065 21.683 1.00 52.56 591 PHE A O 1
ATOM 4676 N N . ARG A 1 592 ? 7.719 18.334 19.469 1.00 49.59 592 ARG A N 1
ATOM 4677 C CA . ARG A 1 592 ? 7.085 19.663 19.543 1.00 49.59 592 ARG A CA 1
ATOM 4678 C C . ARG A 1 592 ? 5.644 19.546 20.063 1.00 49.59 592 ARG A C 1
ATOM 4680 O O . ARG A 1 592 ? 4.717 19.395 19.274 1.00 49.59 592 ARG A O 1
ATOM 4687 N N . GLY A 1 593 ? 5.460 19.676 21.374 1.00 60.22 593 GLY A N 1
ATOM 4688 C CA . GLY A 1 593 ? 4.152 19.764 22.033 1.00 60.22 593 GLY A CA 1
ATOM 4689 C C . GLY A 1 593 ? 3.984 18.760 23.174 1.00 60.22 593 GLY A C 1
ATOM 4690 O O . GLY A 1 593 ? 4.667 17.744 23.218 1.00 60.22 593 GLY A O 1
ATOM 4691 N N . LYS A 1 594 ? 3.058 19.047 24.098 1.00 76.94 594 LYS A N 1
ATOM 4692 C CA . LYS A 1 594 ? 2.655 18.129 25.176 1.00 76.94 594 LYS A CA 1
ATOM 4693 C C . LYS A 1 594 ? 1.728 17.044 24.608 1.00 76.94 594 LYS A C 1
ATOM 4695 O O . LYS A 1 594 ? 0.514 17.157 24.752 1.00 76.94 594 LYS A O 1
ATOM 4700 N N . LEU A 1 595 ? 2.291 16.075 23.890 1.00 88.75 595 LEU A N 1
ATOM 4701 C CA . LEU A 1 595 ? 1.560 14.910 23.379 1.00 88.75 595 LEU A CA 1
ATOM 4702 C C . LEU A 1 595 ? 1.719 13.732 24.341 1.00 88.75 595 LEU A C 1
ATOM 4704 O O . LEU A 1 595 ? 2.803 13.531 24.901 1.00 88.75 595 LEU A O 1
ATOM 4708 N N . ASN A 1 596 ? 0.666 12.933 24.498 1.00 92.06 596 ASN A N 1
ATOM 4709 C CA . ASN A 1 596 ? 0.826 11.595 25.063 1.00 92.06 596 ASN A CA 1
ATOM 4710 C C . ASN A 1 596 ? 1.467 10.645 24.027 1.00 92.06 596 ASN A C 1
ATOM 4712 O O . ASN A 1 596 ? 1.695 11.010 22.866 1.00 92.06 596 ASN A O 1
ATOM 4716 N N . GLN A 1 597 ? 1.818 9.428 24.437 1.00 91.69 597 GLN A N 1
ATOM 4717 C CA . GLN A 1 597 ? 2.466 8.479 23.535 1.00 91.69 597 GLN A CA 1
ATOM 4718 C C . GLN A 1 597 ? 1.579 8.077 22.346 1.00 91.69 597 GLN A C 1
ATOM 4720 O O . GLN A 1 597 ? 2.095 7.959 21.234 1.00 91.69 597 GLN A O 1
ATOM 4725 N N . ALA A 1 598 ? 0.273 7.898 22.551 1.00 94.56 598 ALA A N 1
ATOM 4726 C CA . ALA A 1 598 ? -0.652 7.540 21.478 1.00 94.56 598 ALA A CA 1
ATOM 4727 C C . ALA A 1 598 ? -0.755 8.649 20.417 1.00 94.56 598 ALA A C 1
ATOM 4729 O O . ALA A 1 598 ? -0.559 8.403 19.232 1.00 94.56 598 ALA A O 1
ATOM 4730 N N . GLU A 1 599 ? -0.956 9.895 20.839 1.00 94.06 599 GLU A N 1
ATOM 4731 C CA . GLU A 1 599 ? -0.980 11.079 19.976 1.00 94.06 599 GLU A CA 1
ATOM 4732 C C . GLU A 1 599 ? 0.351 11.280 19.243 1.00 94.06 599 GLU A C 1
ATOM 4734 O O . GLU A 1 599 ? 0.361 11.731 18.100 1.00 94.06 599 GLU A O 1
ATOM 4739 N N . ARG A 1 600 ? 1.485 10.926 19.863 1.00 90.81 600 ARG A N 1
ATOM 4740 C CA . ARG A 1 600 ? 2.796 10.951 19.199 1.00 90.81 600 ARG A CA 1
ATOM 4741 C C . ARG A 1 600 ? 2.901 9.910 18.087 1.00 90.81 600 ARG A C 1
ATOM 4743 O O . ARG A 1 600 ? 3.476 10.230 17.047 1.00 90.81 600 ARG A O 1
ATOM 4750 N N . LEU A 1 601 ? 2.408 8.688 18.305 1.00 91.38 601 LEU A N 1
ATOM 4751 C CA . LEU A 1 601 ? 2.350 7.679 17.244 1.00 91.38 601 LEU A CA 1
ATOM 4752 C C . LEU A 1 601 ? 1.478 8.201 16.097 1.00 91.38 601 LEU A C 1
ATOM 4754 O O . LEU A 1 601 ? 1.946 8.254 14.961 1.00 91.38 601 LEU A O 1
ATOM 4758 N N . LEU A 1 602 ? 0.283 8.712 16.416 1.00 92.56 602 LEU A N 1
ATOM 4759 C CA . LEU A 1 602 ? -0.665 9.234 15.425 1.00 92.56 602 LEU A CA 1
ATOM 4760 C C . LEU A 1 602 ? -0.093 10.410 14.628 1.00 92.56 602 LEU A C 1
ATOM 4762 O O . LEU A 1 602 ? -0.218 10.445 13.404 1.00 92.56 602 LEU A O 1
ATOM 4766 N N . ALA A 1 603 ? 0.623 11.322 15.288 1.00 89.06 603 ALA A N 1
ATOM 4767 C CA . ALA A 1 603 ? 1.326 12.423 14.632 1.00 89.06 603 ALA A CA 1
ATOM 4768 C C . ALA A 1 603 ? 2.467 11.948 13.709 1.00 89.06 603 ALA A C 1
ATOM 4770 O O . ALA A 1 603 ? 2.881 12.684 12.812 1.00 89.06 603 ALA A O 1
ATOM 4771 N N . ALA A 1 604 ? 2.980 10.734 13.921 1.00 85.94 604 ALA A N 1
ATOM 4772 C CA . ALA A 1 604 ? 3.940 10.062 13.050 1.00 85.94 604 ALA A CA 1
ATOM 4773 C C . ALA A 1 604 ? 3.266 9.157 11.995 1.00 85.94 604 ALA A C 1
ATOM 4775 O O . ALA A 1 604 ? 3.959 8.370 11.359 1.00 85.94 604 ALA A O 1
ATOM 4776 N N . GLN A 1 605 ? 1.955 9.329 11.773 1.00 82.25 605 GLN A N 1
ATOM 4777 C CA . GLN A 1 605 ? 1.141 8.646 10.759 1.00 82.25 605 GLN A CA 1
ATOM 4778 C C . GLN A 1 605 ? 0.886 7.146 11.002 1.00 82.25 605 GLN A C 1
ATOM 4780 O O . GLN A 1 605 ? 0.597 6.432 10.049 1.00 82.25 605 GLN A O 1
ATOM 4785 N N . GLY A 1 606 ? 0.908 6.680 12.253 1.00 86.50 606 GLY A N 1
ATOM 4786 C CA . GLY A 1 606 ? 0.462 5.327 12.619 1.00 86.50 606 GLY A CA 1
ATOM 4787 C C . GLY A 1 606 ? -0.176 5.298 14.006 1.00 86.50 606 GLY A C 1
ATOM 4788 O O . GLY A 1 606 ? -0.039 6.248 14.764 1.00 86.50 606 GLY A O 1
ATOM 4789 N N . GLY A 1 607 ? -0.909 4.252 14.369 1.00 92.00 607 GLY A N 1
ATOM 4790 C CA . GLY A 1 607 ? -1.481 4.120 15.715 1.00 92.00 607 GLY A CA 1
ATOM 4791 C C . GLY A 1 607 ? -1.018 2.850 16.417 1.00 92.00 607 GLY A C 1
ATOM 4792 O O . GLY A 1 607 ? 0.014 2.275 16.069 1.00 92.00 607 GLY A O 1
ATOM 4793 N N . LEU A 1 608 ? -1.769 2.444 17.443 1.00 95.44 608 LEU A N 1
ATOM 4794 C CA . LEU A 1 608 ? -1.508 1.219 18.192 1.00 95.44 608 LEU A CA 1
ATOM 4795 C C . LEU A 1 608 ? -1.435 -0.013 17.285 1.00 95.44 608 LEU A C 1
ATOM 4797 O O . LEU A 1 608 ? -0.517 -0.807 17.443 1.00 95.44 608 LEU A O 1
ATOM 4801 N N . ASP A 1 609 ? -2.388 -0.159 16.369 1.00 94.94 609 ASP A N 1
ATOM 4802 C CA . ASP A 1 609 ? -2.479 -1.334 15.503 1.00 94.94 609 ASP A CA 1
ATOM 4803 C C . ASP A 1 609 ? -1.250 -1.435 14.595 1.00 94.94 609 ASP A C 1
ATOM 4805 O O . ASP A 1 609 ? -0.568 -2.453 14.607 1.00 94.94 609 ASP A O 1
ATOM 4809 N N . CYS A 1 610 ? -0.855 -0.318 13.969 1.00 94.12 610 CYS A N 1
ATOM 4810 C CA . CYS A 1 610 ? 0.310 -0.253 13.079 1.00 94.12 610 CYS A CA 1
ATOM 4811 C C . CYS A 1 610 ? 1.623 -0.698 13.755 1.00 94.12 610 CYS A C 1
ATOM 4813 O O . CYS A 1 610 ? 2.551 -1.173 13.097 1.00 94.12 610 CYS A O 1
ATOM 4815 N N . VAL A 1 611 ? 1.750 -0.499 15.076 1.00 94.69 611 VAL A N 1
ATOM 4816 C CA . VAL A 1 611 ? 2.948 -0.879 15.848 1.00 94.69 611 VAL A CA 1
ATOM 4817 C C . VAL A 1 611 ? 2.825 -2.248 16.512 1.00 94.69 611 VAL A C 1
ATOM 4819 O O . VAL A 1 611 ? 3.690 -2.610 17.308 1.00 94.69 611 VAL A O 1
ATOM 4822 N N . THR A 1 612 ? 1.782 -3.022 16.226 1.00 95.19 612 THR A N 1
ATOM 4823 C CA . THR A 1 612 ? 1.577 -4.337 16.836 1.00 95.19 612 THR A CA 1
ATOM 4824 C C . THR A 1 612 ? 1.203 -5.395 15.816 1.00 95.19 612 THR A C 1
ATOM 4826 O O . THR A 1 612 ? 0.603 -5.114 14.798 1.00 95.19 612 THR A O 1
ATOM 4829 N N . ILE A 1 613 ? 1.507 -6.649 16.125 1.00 94.19 613 ILE A N 1
ATOM 4830 C CA . ILE A 1 613 ? 0.919 -7.807 15.442 1.00 94.19 613 ILE A CA 1
ATOM 4831 C C . ILE A 1 613 ? 0.265 -8.696 16.493 1.00 94.19 613 ILE A C 1
ATOM 4833 O O . ILE A 1 613 ? 0.798 -8.857 17.596 1.00 94.19 613 ILE A O 1
ATOM 4837 N N . HIS A 1 614 ? -0.892 -9.273 16.177 1.00 94.50 614 HIS A N 1
ATOM 4838 C CA . HIS A 1 614 ? -1.676 -10.051 17.135 1.00 94.50 614 HIS A CA 1
ATOM 4839 C C . HIS A 1 614 ? -2.253 -11.335 16.531 1.00 94.50 614 HIS A C 1
ATOM 4841 O O . HIS A 1 614 ? -2.736 -11.355 15.400 1.00 94.50 614 HIS A O 1
ATOM 4847 N N . PHE A 1 615 ? -2.223 -12.420 17.303 1.00 93.44 615 PHE A N 1
ATOM 4848 C CA . PHE A 1 615 ? -2.626 -13.755 16.849 1.00 93.44 615 PHE A CA 1
ATOM 4849 C C . PHE A 1 615 ? -3.059 -14.658 18.018 1.00 93.44 615 PHE A C 1
ATOM 4851 O O . PHE A 1 615 ? -2.975 -14.270 19.192 1.00 93.44 615 PHE A O 1
ATOM 4858 N N . GLU A 1 616 ? -3.590 -15.841 17.693 1.00 91.38 616 GLU A N 1
ATOM 4859 C CA . GLU A 1 616 ? -4.117 -16.825 18.654 1.00 91.38 616 GLU A CA 1
ATOM 4860 C C . GLU A 1 616 ? -3.069 -17.700 19.344 1.00 91.38 616 GLU A C 1
ATOM 4862 O O . GLU A 1 616 ? -1.875 -17.692 18.995 1.00 91.38 616 GLU A O 1
#

Solvent-accessible surface area (backbone atoms only — not comparable to full-atom values): 33756 Å² total; per-residue (Å²): 136,86,84,90,84,90,86,89,86,84,88,83,90,84,89,88,88,85,89,86,88,82,92,84,86,90,85,91,82,83,89,79,91,74,85,77,79,73,81,86,65,88,72,75,88,69,80,77,76,52,62,55,78,95,78,77,93,66,92,70,71,46,56,33,46,46,7,46,80,24,52,43,35,36,38,40,35,41,62,40,96,87,58,54,70,64,43,55,50,52,51,38,53,50,17,67,73,27,70,27,47,67,43,76,43,71,73,46,44,68,52,41,14,35,45,30,50,43,25,30,64,48,51,30,33,36,33,48,67,67,53,56,56,86,42,57,61,39,54,50,32,20,60,67,25,54,54,65,85,43,88,66,28,53,57,64,14,31,47,49,76,68,50,85,65,78,72,74,53,41,65,75,48,42,50,26,42,54,50,42,18,63,53,30,60,20,48,74,42,72,34,87,52,41,65,40,28,42,30,49,49,27,29,33,34,71,89,64,51,65,34,36,40,32,29,38,61,34,43,53,53,33,33,54,58,68,48,55,73,39,68,53,19,24,49,15,41,31,53,50,29,61,77,72,42,42,57,50,60,43,78,44,57,54,66,60,95,87,41,69,50,94,47,50,44,80,41,60,36,45,36,65,55,46,29,50,50,32,51,51,71,67,68,55,66,89,83,54,88,43,71,67,55,40,34,53,50,26,41,39,36,52,25,40,40,75,67,49,70,94,82,65,78,57,84,77,63,78,82,58,61,75,42,49,60,75,39,48,67,58,43,53,52,48,53,24,60,76,68,73,42,80,76,59,91,67,42,63,59,70,56,55,51,52,49,49,50,45,49,48,56,46,37,67,67,58,72,71,100,52,72,64,65,58,35,61,56,39,50,76,72,53,80,89,50,74,66,61,19,56,56,40,35,44,15,34,40,51,30,45,51,29,54,81,88,57,58,70,73,57,39,33,51,54,22,44,46,52,53,30,33,37,53,51,44,51,51,50,41,14,60,75,61,58,37,54,63,85,29,45,43,74,33,44,24,74,48,73,40,38,32,53,42,29,36,46,31,62,57,24,28,28,42,32,48,30,49,70,41,38,42,52,49,39,54,52,39,43,70,41,87,88,56,54,72,69,56,30,53,31,33,57,53,23,49,58,54,39,57,51,50,38,63,72,43,42,65,38,54,50,48,34,44,47,54,35,43,76,64,72,30,44,69,40,80,34,58,30,56,54,60,36,79,96,43,43,41,38,58,27,19,35,51,38,13,26,50,76,45,42,37,36,40,24,37,25,50,92,54,57,61,51,50,54,54,50,47,56,51,48,36,69,75,40,76,77,47,47,74,42,70,38,23,71,55,72,47,72,87,90,49,99,63,100,38,25,39,24,23,48,38,38,72,71,76,37,40,55,34,34,32,29,50,61,20,71

Secondary structure (DSSP, 8-state):
-------------------------------------------------PPPP---------B---STT----EEEEE--TTS-HHHHHHHHHHHHHHT-EEEEESS--TTTTTT-EEBTTS-EEEEESS--GGGHHHHHHHHHT--TTSGGGGGGGGGGGT-----PPPHHHHHHHHHHHHHHTPEEEEESS---GGGEEEEE-TTS-EEEEEEHHHHHHHHHHHTTT-HHHHHHHHHHHHHHTTTS-EEE--EETTEEPSS-EEES--HHHHHHHHHHHT-S-TT--SHHHHHHHHHHHHHHHTTS-S---GGG----HHHHHHHHHHHHHHHHHHHTSPPPTT--HHHHHHHHHHHHHHHHH---SS-THHHHHHHHHSPP-HHHHHHHHHHHHHTTSS-TT--HHHHHHHHHHHHHHHHHHHHHHHHHTT--GGGEEEEPP-SS-STTTEEE-STTEEEEE-HHHHHHHHHHHHT-TTS-HHHHHHHHHHHHHHHHHHHHHHHHHHHHHHHHHHTT-EEEEE--EEEETTEEEESSS-EEEESSSEEEEEEPPSSHHHHHHHHHHHHHHSTT-EEEEE--SBPPTTSSS--BHHHHHHHTT--TTTT-EEE-

Nearest PDB structures (foldseek):
  2f1m-assembly2_D  TM=5.108E-01  e=5.043E+00  Escherichia coli
  8zak-assembly1_A  TM=2.922E-01  e=2.770E+00  Campylobacter jejuni

Sequence (616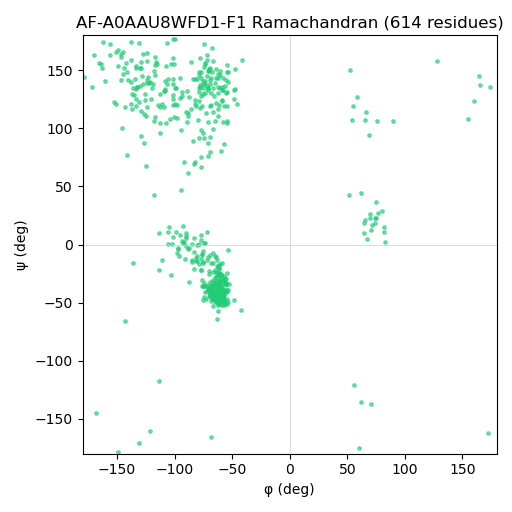 aa):
MSTLIFTGLYIVKLRPLAIFVALATVSSHAVANQAILFPTDSAQYESSTFRVGSQSTSNTLNLAVDDLSNRVKTVVIPEHYQIQPELVAELTEVGIQQGFTVLTQSPMYLWTEDNMWLSRDGAKVFRPTASLGYSKDEFHNFIGGLDKTSPLAILEGHHSNGSLDTQGLYDSMYSLADSYAERSGAELVKTFSIIDGGNMLVGHRENGSQYVLVGRDSVLQTALLYTRYDNERVEAKKQQMEQTGGFTLSIAKPKIHNIELDHYIQSNNDPEIDRLMLDALGLLPSNLDSLEKQIEYAKFVRAKYKLLPYSQDESKIIIDESKLNIVRAKIKSRYEQVLGRTLPKEFNWEHEVTDAYKQLTYAANHAQDFDLSLIDDKIRTIASDPALEKHYVAMLEAGGQMRKGLPDSEARTIAKRFIAMTEIVEEKMAEELGVTRDNLIILTQPGFHIDMQLRPLEKGKVLINDHEYNKAIVKYAANSPSITEEERVELQKALTDLDNQAKDYNEIHKKIRQQLTEAGLTPVRTAGAFRYGNKDVNWMNGIMGTGNSKFYITNASSISVLNDAFQQWIQHTVPGISVYFVGKEAAPDSFRGKLNQAERLLAAQGGLDCVTIHFE

Mean predicted aligned error: 9.86 Å

pLDDT: mean 84.99, std 20.08, range [21.88, 98.38]